Protein AF-0000000065914657 (afdb_homodimer)

Structure (mmCIF, N/CA/C/O backbone):
data_AF-0000000065914657-model_v1
#
loop_
_entity.id
_entity.type
_entity.pdbx_description
1 polymer 'Glucose 1-dehydrogenase 1'
#
loop_
_atom_site.group_PDB
_atom_site.id
_atom_site.type_symbol
_atom_site.label_atom_id
_atom_site.label_alt_id
_atom_site.label_comp_id
_atom_site.label_asym_id
_atom_site.label_entity_id
_atom_site.label_seq_id
_atom_site.pdbx_PDB_ins_code
_atom_site.Cartn_x
_atom_site.Cartn_y
_atom_site.Cartn_z
_atom_site.occupancy
_atom_site.B_iso_or_equiv
_atom_site.auth_seq_id
_atom_site.auth_comp_id
_atom_site.auth_asym_id
_atom_site.auth_atom_id
_atom_site.pdbx_PDB_model_num
ATOM 1 N N . MET A 1 1 ? 10.992 41.531 18.625 1 97.25 1 MET A N 1
ATOM 2 C CA . MET A 1 1 ? 9.625 41.031 18.453 1 97.25 1 MET A CA 1
ATOM 3 C C . MET A 1 1 ? 9.359 39.812 19.328 1 97.25 1 MET A C 1
ATOM 5 O O . MET A 1 1 ? 10.289 39.125 19.734 1 97.25 1 MET A O 1
ATOM 9 N N . LYS A 1 2 ? 8.141 39.625 19.625 1 98.19 2 LYS A N 1
ATOM 10 C CA . LYS A 1 2 ? 7.777 38.5 20.453 1 98.19 2 LYS A CA 1
ATOM 11 C C . LYS A 1 2 ? 7.668 37.219 19.625 1 98.19 2 LYS A C 1
ATOM 13 O O . LYS A 1 2 ? 7.168 37.25 18.5 1 98.19 2 LYS A O 1
ATOM 18 N N . ALA A 1 3 ? 8.164 36.125 20.188 1 98.69 3 ALA A N 1
ATOM 19 C CA . ALA A 1 3 ? 8.062 34.812 19.562 1 98.69 3 ALA A CA 1
ATOM 20 C C . ALA A 1 3 ? 7.973 33.719 20.594 1 98.69 3 ALA A C 1
ATOM 22 O O . ALA A 1 3 ? 8.578 33.812 21.672 1 98.69 3 ALA A O 1
ATOM 23 N N . VAL A 1 4 ? 7.211 32.719 20.344 1 98.81 4 VAL A N 1
ATOM 24 C CA . VAL A 1 4 ? 7.148 31.547 21.203 1 98.81 4 VAL A CA 1
ATOM 25 C C . VAL A 1 4 ? 8.258 30.562 20.828 1 98.81 4 VAL A C 1
ATOM 27 O O . VAL A 1 4 ? 8.297 30.078 19.688 1 98.81 4 VAL A O 1
ATOM 30 N N . THR A 1 5 ? 9.141 30.25 21.75 1 98.69 5 THR A N 1
ATOM 31 C CA . THR A 1 5 ? 10.336 29.484 21.406 1 98.69 5 THR A CA 1
ATOM 32 C C . THR A 1 5 ? 10.492 28.281 22.328 1 98.69 5 THR A C 1
ATOM 34 O O . THR A 1 5 ? 9.875 28.234 23.391 1 98.69 5 THR A O 1
ATOM 37 N N . VAL A 1 6 ? 11.242 27.344 21.859 1 98.5 6 VAL A N 1
ATOM 38 C CA . VAL A 1 6 ? 11.703 26.203 22.656 1 98.5 6 VAL A CA 1
ATOM 39 C C . VAL A 1 6 ? 13.18 25.938 22.359 1 98.5 6 VAL A C 1
ATOM 41 O O . VAL A 1 6 ? 13.688 26.344 21.312 1 98.5 6 VAL A O 1
ATOM 44 N N . ILE A 1 7 ? 13.836 25.359 23.344 1 98.25 7 ILE A N 1
ATOM 45 C CA . ILE A 1 7 ? 15.141 24.75 23.094 1 98.25 7 ILE A CA 1
ATOM 46 C C . ILE A 1 7 ? 14.969 23.266 22.781 1 98.25 7 ILE A C 1
ATOM 48 O O . ILE A 1 7 ? 14.664 22.469 23.672 1 98.25 7 ILE A O 1
ATOM 52 N N . PRO A 1 8 ? 15.195 22.891 21.5 1 97.31 8 PRO A N 1
ATOM 53 C CA . PRO A 1 8 ? 14.961 21.484 21.156 1 97.31 8 PRO A CA 1
ATOM 54 C C . PRO A 1 8 ? 15.711 20.531 22.062 1 97.31 8 PRO A C 1
ATOM 56 O O . PRO A 1 8 ? 16.844 20.812 22.484 1 97.31 8 PRO A O 1
ATOM 59 N N . SER A 1 9 ? 15.117 19.422 22.438 1 96.69 9 SER A N 1
ATOM 60 C CA . SER A 1 9 ? 15.633 18.328 23.266 1 96.69 9 SER A CA 1
ATOM 61 C C . SER A 1 9 ? 15.648 18.719 24.734 1 96.69 9 SER A C 1
ATOM 63 O O . SER A 1 9 ? 16.078 17.938 25.578 1 96.69 9 SER A O 1
ATOM 65 N N . VAL A 1 10 ? 15.203 19.969 25.109 1 97.69 10 VAL A N 1
ATOM 66 C CA . VAL A 1 10 ? 15.141 20.406 26.5 1 97.69 10 VAL A CA 1
ATOM 67 C C . VAL A 1 10 ? 13.68 20.562 26.922 1 97.69 10 VAL A C 1
ATOM 69 O O . VAL A 1 10 ? 13.016 21.531 26.547 1 97.69 10 VAL A O 1
ATOM 72 N N . PRO A 1 11 ? 13.195 19.625 27.734 1 96.56 11 PRO A N 1
ATOM 73 C CA . PRO A 1 11 ? 11.805 19.75 28.188 1 96.56 11 PRO A CA 1
ATOM 74 C C . PRO A 1 11 ? 11.547 21.016 28.984 1 96.56 11 PRO A C 1
ATOM 76 O O . PRO A 1 11 ? 12.461 21.547 29.625 1 96.56 11 PRO A O 1
ATOM 79 N N . GLU A 1 12 ? 10.414 21.547 28.953 1 92.38 12 GLU A N 1
ATOM 80 C CA . GLU A 1 12 ? 9.953 22.703 29.734 1 92.38 12 GLU A CA 1
ATOM 81 C C . GLU A 1 12 ? 10.711 23.969 29.344 1 92.38 12 GLU A C 1
ATOM 83 O O . GLU A 1 12 ? 10.992 24.812 30.188 1 92.38 12 GLU A O 1
ATOM 88 N N . SER A 1 13 ? 11.148 24.031 28.141 1 97.38 13 SER A N 1
ATOM 89 C CA . SER A 1 13 ? 11.906 25.188 27.688 1 97.38 13 SER A CA 1
ATOM 90 C C . SER A 1 13 ? 11.016 26.172 26.938 1 97.38 13 SER A C 1
ATOM 92 O O . SER A 1 13 ? 11.492 27.172 26.391 1 97.38 13 SER A O 1
ATOM 94 N N . LEU A 1 14 ? 9.719 25.922 26.891 1 98.19 14 LEU A N 1
ATOM 95 C CA . LEU A 1 14 ? 8.766 26.812 26.234 1 98.19 14 LEU A CA 1
ATOM 96 C C . LEU A 1 14 ? 8.805 28.203 26.844 1 98.19 14 LEU A C 1
ATOM 98 O O . LEU A 1 14 ? 8.703 28.359 28.062 1 98.19 14 LEU A O 1
ATOM 102 N N . ARG A 1 15 ? 9.016 29.234 25.953 1 97.62 15 ARG A N 1
ATOM 103 C CA . ARG A 1 15 ? 9.117 30.609 26.422 1 97.62 15 ARG A CA 1
ATOM 104 C C . ARG A 1 15 ? 8.625 31.594 25.359 1 97.62 15 ARG A C 1
ATOM 106 O O . ARG A 1 15 ? 8.703 31.312 24.172 1 97.62 15 ARG A O 1
ATOM 113 N N . LEU A 1 16 ? 8.039 32.656 25.859 1 98.38 16 LEU A N 1
ATOM 114 C CA . LEU A 1 16 ? 7.887 33.844 25.031 1 98.38 16 LEU A CA 1
ATOM 115 C C . LEU A 1 16 ? 9.141 34.688 25.078 1 98.38 16 LEU A C 1
ATOM 117 O O . LEU A 1 16 ? 9.523 35.188 26.156 1 98.38 16 LEU A O 1
ATOM 121 N N . ARG A 1 17 ? 9.781 34.906 23.969 1 97.12 17 ARG A N 1
ATOM 122 C CA . ARG A 1 17 ? 11.062 35.594 23.922 1 97.12 17 ARG A CA 1
ATOM 123 C C . ARG A 1 17 ? 10.984 36.812 23.016 1 97.12 17 ARG A C 1
ATOM 125 O O . ARG A 1 17 ? 10.211 36.844 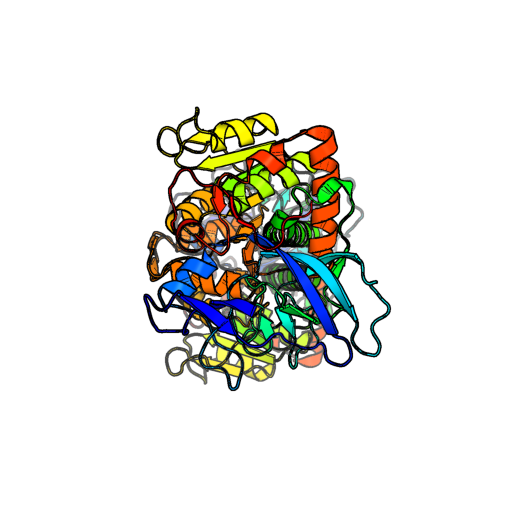22.062 1 97.12 17 ARG A O 1
ATOM 132 N N . ASP A 1 18 ? 11.727 37.812 23.453 1 97.94 18 ASP A N 1
ATOM 133 C CA . ASP A 1 18 ? 12.016 38.906 22.5 1 97.94 18 ASP A CA 1
ATOM 134 C C . ASP A 1 18 ? 13.172 38.5 21.578 1 97.94 18 ASP A C 1
ATOM 136 O O . ASP A 1 18 ? 14.273 38.188 22.047 1 97.94 18 ASP A O 1
ATOM 140 N N . VAL A 1 19 ? 12.883 38.438 20.344 1 97.56 19 VAL A N 1
ATOM 141 C CA . VAL A 1 19 ? 13.898 38.094 19.359 1 97.56 19 VAL A CA 1
ATOM 142 C C . VAL A 1 19 ? 13.984 39.156 18.266 1 97.56 19 VAL A C 1
ATOM 144 O O . VAL A 1 19 ? 13.133 40.031 18.203 1 97.56 19 VAL A O 1
ATOM 147 N N . ASP A 1 20 ? 15 39.094 17.453 1 96.88 20 ASP A N 1
ATOM 148 C CA . ASP A 1 20 ? 15.164 40.062 16.375 1 96.88 20 ASP A CA 1
ATOM 149 C C . ASP A 1 20 ? 14.109 39.844 15.289 1 96.88 20 ASP A C 1
ATOM 151 O O . ASP A 1 20 ? 13.773 38.719 14.961 1 96.88 20 ASP A O 1
ATOM 155 N N . LYS A 1 21 ? 13.594 40.938 14.812 1 98 21 LYS A N 1
ATOM 156 C CA . LYS A 1 21 ? 12.727 40.844 13.641 1 98 21 LYS A CA 1
ATOM 157 C C . LYS A 1 21 ? 13.5 40.375 12.406 1 98 21 LYS A C 1
ATOM 159 O O . LYS A 1 21 ? 14.508 41 12.047 1 98 21 LYS A O 1
ATOM 164 N N . PRO A 1 22 ? 13.062 39.375 11.742 1 97.75 22 PRO A N 1
ATOM 165 C CA . PRO A 1 22 ? 13.805 38.906 10.562 1 97.75 22 PRO A CA 1
ATOM 166 C C . PRO A 1 22 ? 13.578 39.781 9.336 1 97.75 22 PRO A C 1
ATOM 168 O O . PRO A 1 22 ? 12.609 40.562 9.281 1 97.75 22 PRO A O 1
ATOM 171 N N . LYS A 1 23 ? 14.508 39.719 8.438 1 97.62 23 LYS A N 1
ATOM 172 C CA . LYS A 1 23 ? 14.422 40.375 7.137 1 97.62 23 LYS A CA 1
ATOM 173 C C . LYS A 1 23 ? 14.391 39.344 6.008 1 97.62 23 LYS A C 1
ATOM 175 O O . LYS A 1 23 ? 15.109 38.344 6.051 1 97.62 23 LYS A O 1
ATOM 180 N N . PRO A 1 24 ? 13.516 39.594 5.027 1 98.31 24 PRO A N 1
ATOM 181 C CA . PRO A 1 24 ? 13.453 38.625 3.938 1 98.31 24 PRO A CA 1
ATOM 182 C C . PRO A 1 24 ? 14.648 38.719 2.988 1 98.31 24 PRO A C 1
ATOM 184 O O . PRO A 1 24 ? 15.039 39.812 2.592 1 98.31 24 PRO A O 1
ATOM 187 N N . ASN A 1 25 ? 15.25 37.625 2.652 1 97.94 25 ASN A N 1
ATOM 188 C CA . ASN A 1 25 ? 16.266 37.531 1.613 1 97.94 25 ASN A CA 1
ATOM 189 C C . ASN A 1 25 ? 15.648 37.406 0.226 1 97.94 25 ASN A C 1
ATOM 191 O O . ASN A 1 25 ? 14.43 37.5 0.074 1 97.94 25 ASN A O 1
ATOM 195 N N . HIS A 1 26 ? 16.547 37.25 -0.821 1 98.25 26 HIS A N 1
ATOM 196 C CA . HIS A 1 26 ? 16.078 37 -2.18 1 98.25 26 HIS A CA 1
ATOM 197 C C . HIS A 1 26 ? 15.133 35.812 -2.229 1 98.25 26 HIS A C 1
ATOM 199 O O . HIS A 1 26 ? 15.43 34.75 -1.668 1 98.25 26 HIS A O 1
ATOM 205 N N . GLY A 1 27 ? 13.945 35.969 -2.822 1 98.56 27 GLY A N 1
ATOM 206 C CA . GLY A 1 27 ? 12.969 34.906 -2.998 1 98.56 27 GLY A CA 1
ATOM 207 C C . GLY A 1 27 ? 12.094 34.688 -1.777 1 98.56 27 GLY A C 1
ATOM 208 O O . GLY A 1 27 ? 11.188 33.875 -1.799 1 98.56 27 GLY A O 1
ATOM 209 N N . GLN A 1 28 ? 12.336 35.5 -0.736 1 98.81 28 GLN A N 1
ATOM 210 C CA . GLN A 1 28 ? 11.609 35.312 0.516 1 98.81 28 GLN A CA 1
ATOM 211 C C . GLN A 1 28 ? 10.648 36.469 0.773 1 98.81 28 GLN A C 1
ATOM 213 O O . GLN A 1 28 ? 10.695 37.469 0.085 1 98.81 28 GLN A O 1
ATOM 218 N N . VAL A 1 29 ? 9.758 36.281 1.718 1 98.88 29 VAL A N 1
ATOM 219 C CA . VAL A 1 29 ? 8.844 37.344 2.158 1 98.88 29 VAL A CA 1
ATOM 220 C C . VAL A 1 29 ? 8.836 37.406 3.682 1 98.88 29 VAL A C 1
ATOM 222 O O . VAL A 1 29 ? 9.086 36.406 4.359 1 98.88 29 VAL A O 1
ATOM 225 N N . LEU A 1 30 ? 8.641 38.594 4.141 1 98.88 30 LEU A N 1
ATOM 226 C CA . LEU A 1 30 ? 8.289 38.781 5.543 1 98.88 30 LEU A CA 1
ATOM 227 C C . LEU A 1 30 ? 6.781 38.625 5.75 1 98.88 30 LEU A C 1
ATOM 229 O O . LEU A 1 30 ? 5.992 39.25 5.047 1 98.88 30 LEU A O 1
ATOM 233 N N . LEU A 1 31 ? 6.457 37.781 6.637 1 98.88 31 LEU A N 1
ATOM 234 C CA . LEU A 1 31 ? 5.051 37.562 6.957 1 98.88 31 LEU A CA 1
ATOM 235 C C . LEU A 1 31 ? 4.691 38.156 8.305 1 98.88 31 LEU A C 1
ATOM 237 O O . LEU A 1 31 ? 5.547 38.281 9.188 1 98.88 31 LEU A O 1
ATOM 241 N N . LYS A 1 32 ? 3.52 38.625 8.367 1 98.81 32 LYS A N 1
ATOM 242 C CA . LYS A 1 32 ? 2.871 38.969 9.633 1 98.81 32 LYS A CA 1
ATOM 243 C C . LYS A 1 32 ? 1.781 37.969 9.984 1 98.81 32 LYS A C 1
ATOM 245 O O . LYS A 1 32 ? 0.635 38.094 9.555 1 98.81 32 LYS A O 1
ATOM 250 N N . PRO A 1 33 ? 2.127 36.938 10.828 1 98.81 33 PRO A N 1
ATOM 251 C CA . PRO A 1 33 ? 1.159 35.875 11.141 1 98.81 33 PRO A CA 1
ATOM 252 C C . PRO A 1 33 ? -0.094 36.438 11.828 1 98.81 33 PRO A C 1
ATOM 254 O O . PRO A 1 33 ? 0.004 37.25 12.75 1 98.81 33 PRO A O 1
ATOM 257 N N . ILE A 1 34 ? -1.256 36.031 11.297 1 98.62 34 ILE A N 1
ATOM 258 C CA . ILE A 1 34 ? -2.539 36.375 11.914 1 98.62 34 ILE A CA 1
ATOM 259 C C . ILE A 1 34 ? -2.842 35.375 13.031 1 98.62 34 ILE A C 1
ATOM 261 O O . ILE A 1 34 ? -3.104 35.75 14.164 1 98.62 34 ILE A O 1
ATOM 265 N N . ARG A 1 35 ? -2.77 34.094 12.68 1 98.12 35 ARG A N 1
ATOM 266 C CA . ARG A 1 35 ? -3.051 32.938 13.555 1 98.12 35 ARG A CA 1
ATOM 267 C C . ARG A 1 35 ? -2.102 31.797 13.266 1 98.12 35 ARG A C 1
ATOM 269 O O . ARG A 1 35 ? -1.67 31.594 12.125 1 98.12 35 ARG A O 1
ATOM 276 N N . VAL A 1 36 ? -1.81 31.078 14.312 1 98.75 36 VAL A N 1
ATOM 277 C CA . VAL A 1 36 ? -1.043 29.844 14.203 1 98.75 36 VAL A CA 1
ATOM 278 C C . VAL A 1 36 ? -1.789 28.703 14.898 1 98.75 36 VAL A C 1
ATOM 280 O O . VAL A 1 36 ? -2.189 28.828 16.062 1 98.75 36 VAL A O 1
ATOM 283 N N . GLY A 1 37 ? -2.033 27.625 14.102 1 98.56 37 GLY A N 1
ATOM 284 C CA . GLY A 1 37 ? -2.631 26.453 14.719 1 98.56 37 GLY A CA 1
ATOM 285 C C . GLY A 1 37 ? -1.645 25.641 15.531 1 98.56 37 GLY A C 1
ATOM 286 O O . GLY A 1 37 ? -0.467 25.547 15.172 1 98.56 37 GLY A O 1
ATOM 287 N N . ILE A 1 38 ? -2.182 25.047 16.625 1 98.19 38 ILE A N 1
ATOM 288 C CA . ILE A 1 38 ? -1.354 24.203 17.484 1 98.19 38 ILE A CA 1
ATOM 289 C C . ILE A 1 38 ? -1.552 22.734 17.094 1 98.19 38 ILE A C 1
ATOM 291 O O . ILE A 1 38 ? -2.684 22.281 16.891 1 98.19 38 ILE A O 1
ATOM 295 N N . CYS A 1 39 ? -0.484 22.031 16.922 1 95.88 39 CYS A N 1
ATOM 296 C CA . CYS A 1 39 ? -0.496 20.641 16.484 1 95.88 39 CYS A CA 1
ATOM 297 C C . CYS A 1 39 ? 0.119 19.734 17.547 1 95.88 39 CYS A C 1
ATOM 299 O O . CYS A 1 39 ? 0.875 20.188 18.406 1 95.88 39 CYS A O 1
ATOM 301 N N . GLY A 1 40 ? -0.251 18.453 17.516 1 92.88 40 GLY A N 1
ATOM 302 C CA . GLY A 1 40 ? 0.376 17.469 18.391 1 92.88 40 GLY A CA 1
ATOM 303 C C . GLY A 1 40 ? 1.89 17.469 18.297 1 92.88 40 GLY A C 1
ATOM 304 O O . GLY A 1 40 ? 2.584 17.203 19.281 1 92.88 40 GLY A O 1
ATOM 305 N N . THR A 1 41 ? 2.441 17.734 17.156 1 94.38 41 THR A N 1
ATOM 306 C CA . THR A 1 41 ? 3.883 17.812 16.938 1 94.38 41 THR A CA 1
ATOM 307 C C . THR A 1 41 ? 4.516 18.875 17.828 1 94.38 41 THR A C 1
ATOM 309 O O . THR A 1 41 ? 5.645 18.703 18.297 1 94.38 41 THR A O 1
ATOM 312 N N . ASP A 1 42 ? 3.801 19.938 18.094 1 96.69 42 ASP A N 1
ATOM 313 C CA . ASP A 1 42 ? 4.301 20.969 19 1 96.69 42 ASP A CA 1
ATOM 314 C C . ASP A 1 42 ? 4.516 20.406 20.406 1 96.69 42 ASP A C 1
ATOM 316 O O . ASP A 1 42 ? 5.496 20.75 21.062 1 96.69 42 ASP A O 1
ATOM 320 N N . LYS A 1 43 ? 3.602 19.594 20.812 1 93.81 43 LYS A N 1
ATOM 321 C CA . LYS A 1 43 ? 3.723 18.969 22.125 1 93.81 43 LYS A CA 1
ATOM 322 C C . LYS A 1 43 ? 4.992 18.125 22.219 1 93.81 43 LYS A C 1
ATOM 324 O O . LYS A 1 43 ? 5.715 18.188 23.203 1 93.81 43 LYS A O 1
ATOM 329 N N . GLU A 1 44 ? 5.234 17.344 21.172 1 93.69 44 GLU A N 1
ATOM 330 C CA . GLU A 1 44 ? 6.418 16.484 21.156 1 93.69 44 GLU A CA 1
ATOM 331 C C . GLU A 1 44 ? 7.699 17.312 21.219 1 93.69 44 GLU A C 1
ATOM 333 O O . GLU A 1 44 ? 8.664 16.922 21.859 1 93.69 44 GLU A O 1
ATOM 338 N N . ILE A 1 45 ? 7.68 18.406 20.531 1 96.81 45 ILE A N 1
ATOM 339 C CA . ILE A 1 45 ? 8.836 19.297 20.5 1 96.81 45 ILE A CA 1
ATOM 340 C C . ILE A 1 45 ? 9.039 19.922 21.875 1 96.81 45 ILE A C 1
ATOM 342 O O . ILE A 1 45 ? 10.156 19.969 22.391 1 96.81 45 ILE A O 1
ATOM 346 N N . ILE A 1 46 ? 7.957 20.344 22.5 1 97.69 46 ILE A N 1
ATOM 347 C CA . ILE A 1 46 ? 8 21 23.797 1 97.69 46 ILE A CA 1
ATOM 348 C C . ILE A 1 46 ? 8.484 20 24.859 1 97.69 46 ILE A C 1
ATOM 350 O O . ILE A 1 46 ? 9.211 20.375 25.781 1 97.69 46 ILE A O 1
ATOM 354 N N . GLU A 1 47 ? 8.172 18.734 24.656 1 96.25 47 GLU A N 1
ATOM 355 C CA . GLU A 1 47 ? 8.562 17.688 25.578 1 96.25 47 GLU A CA 1
ATOM 356 C C . GLU A 1 47 ? 10.008 17.25 25.359 1 96.25 47 GLU A C 1
ATOM 358 O O . GLU A 1 47 ? 10.539 16.422 26.094 1 96.25 47 GLU A O 1
ATOM 363 N N . GLY A 1 48 ? 10.656 17.766 24.359 1 96.19 48 GLY A N 1
ATOM 364 C CA . GLY A 1 48 ? 12.062 17.484 24.094 1 96.19 48 GLY A CA 1
ATOM 365 C C . GLY A 1 48 ? 12.281 16.203 23.312 1 96.19 48 GLY A C 1
ATOM 366 O O . GLY A 1 48 ? 13.398 15.695 23.25 1 96.19 48 GLY A O 1
ATOM 367 N N . LYS A 1 49 ? 11.227 15.664 22.672 1 91.56 49 LYS A N 1
ATOM 368 C CA . LYS A 1 49 ? 11.297 14.359 22.016 1 91.56 49 LYS A CA 1
ATOM 369 C C . LYS A 1 49 ? 11.672 14.516 20.547 1 91.56 49 LYS A C 1
ATOM 371 O O . LYS A 1 49 ? 12.094 13.547 19.906 1 91.56 49 LYS A O 1
ATOM 376 N N . TYR A 1 50 ? 11.477 15.727 20.094 1 92.38 50 TYR A N 1
ATOM 377 C CA . TYR A 1 50 ? 11.703 15.984 18.672 1 92.38 50 TYR A CA 1
ATOM 378 C C . TYR A 1 50 ? 12.07 17.453 18.438 1 92.38 50 TYR A C 1
ATOM 380 O O . TYR A 1 50 ? 12.195 18.219 19.391 1 92.38 50 TYR A O 1
ATOM 388 N N . GLY A 1 51 ? 12.445 17.734 17.172 1 96.5 51 GLY A N 1
ATOM 389 C CA . GLY A 1 51 ? 12.68 19.125 16.812 1 96.5 51 GLY A CA 1
ATOM 390 C C . GLY A 1 51 ? 14.148 19.453 16.656 1 96.5 51 GLY A C 1
ATOM 391 O O . GLY A 1 51 ? 15.008 18.828 17.266 1 96.5 51 GLY A O 1
ATOM 392 N N . LYS A 1 52 ? 14.406 20.469 15.898 1 98.12 52 LYS A N 1
ATOM 393 C CA . LYS A 1 52 ? 15.75 20.969 15.641 1 98.12 52 LYS A CA 1
ATOM 394 C C . LYS A 1 52 ? 15.742 22.469 15.344 1 98.12 52 LYS A C 1
ATOM 396 O O . LYS A 1 52 ? 14.969 22.922 14.5 1 98.12 52 LYS A O 1
ATOM 401 N N . ALA A 1 53 ? 16.547 23.203 16.047 1 98.44 53 ALA A N 1
ATOM 402 C CA . ALA A 1 53 ? 16.688 24.625 15.75 1 98.44 53 ALA A CA 1
ATOM 403 C C . ALA A 1 53 ? 17.453 24.844 14.453 1 98.44 53 ALA A C 1
ATOM 405 O O . ALA A 1 53 ? 18.219 23.984 14.023 1 98.44 53 ALA A O 1
ATOM 406 N N . PRO A 1 54 ? 17.188 26 13.812 1 98.06 54 PRO A N 1
ATOM 407 C CA . PRO A 1 54 ? 18.031 26.328 12.656 1 98.06 54 PRO A CA 1
ATOM 408 C C . PRO A 1 54 ? 19.516 26.422 13.016 1 98.06 54 PRO A C 1
ATOM 410 O O . PRO A 1 54 ? 19.859 26.672 14.172 1 98.06 54 PRO A O 1
ATOM 413 N N . PRO A 1 55 ? 20.391 26.203 11.984 1 96.12 55 PRO A N 1
ATOM 414 C CA . PRO A 1 55 ? 21.812 26.344 12.258 1 96.12 55 PRO A CA 1
ATOM 415 C C . PRO A 1 55 ? 22.172 27.688 12.867 1 96.12 55 PRO A C 1
ATOM 417 O O . PRO A 1 55 ? 21.703 28.734 12.398 1 96.12 55 PRO A O 1
ATOM 420 N N . GLY A 1 56 ? 22.938 27.688 13.938 1 96 56 GLY A N 1
ATOM 421 C CA . GLY A 1 56 ? 23.406 28.906 14.57 1 96 56 GLY A CA 1
ATOM 422 C C . GLY A 1 56 ? 22.453 29.422 15.633 1 96 56 GLY A C 1
ATOM 423 O O . GLY A 1 56 ? 22.781 30.375 16.359 1 96 56 GLY A O 1
ATOM 424 N N . SER A 1 57 ? 21.266 28.859 15.719 1 97.12 57 SER A N 1
ATOM 425 C CA . SER A 1 57 ? 20.297 29.281 16.719 1 97.12 57 SER A CA 1
ATOM 426 C C . SER A 1 57 ? 20.234 28.297 17.875 1 97.12 57 SER A C 1
ATOM 428 O O . SER A 1 57 ? 20.344 27.078 17.672 1 97.12 57 SER A O 1
ATOM 430 N N . GLN A 1 58 ? 20 28.781 19.078 1 96.62 58 GLN A N 1
ATOM 431 C CA . GLN A 1 58 ? 19.859 27.938 20.266 1 96.62 58 GLN A CA 1
ATOM 432 C C . GLN A 1 58 ? 18.406 27.562 20.5 1 96.62 58 GLN A C 1
ATOM 434 O O . GLN A 1 58 ? 18.125 26.672 21.297 1 96.62 58 GLN A O 1
ATOM 439 N N . TYR A 1 59 ? 17.547 28.25 19.828 1 98.38 59 TYR A N 1
ATOM 440 C CA . TYR A 1 59 ? 16.125 28 20.031 1 98.38 59 TYR A CA 1
ATOM 441 C C . TYR A 1 59 ? 15.406 27.812 18.703 1 98.38 59 TYR A C 1
ATOM 443 O O . TYR A 1 59 ? 15.961 28.125 17.641 1 98.38 59 TYR A O 1
ATOM 451 N N . LEU A 1 60 ? 14.266 27.188 18.766 1 98.75 60 LEU A N 1
ATOM 452 C CA . LEU A 1 60 ? 13.32 27.031 17.656 1 98.75 60 LEU A CA 1
ATOM 453 C C . LEU A 1 60 ? 12.062 27.844 17.906 1 98.75 60 LEU A C 1
ATOM 455 O O . LEU A 1 60 ? 11.461 27.75 18.984 1 98.75 60 LEU A O 1
ATOM 459 N N . ILE A 1 61 ? 11.75 28.766 16.984 1 98.88 61 ILE A N 1
ATOM 460 C CA . ILE A 1 61 ? 10.414 29.359 17.031 1 98.88 61 ILE A CA 1
ATOM 461 C C . ILE A 1 61 ? 9.383 28.344 16.547 1 98.88 61 ILE A C 1
ATOM 463 O O . ILE A 1 61 ? 9.531 27.766 15.477 1 98.88 61 ILE A O 1
ATOM 467 N N . LEU A 1 62 ? 8.297 28.094 17.312 1 98.62 62 LEU A N 1
ATOM 468 C CA . LEU A 1 62 ? 7.281 27.094 17.016 1 98.62 62 LEU A CA 1
ATOM 469 C C . LEU A 1 62 ? 6.297 27.609 15.969 1 98.62 62 LEU A C 1
ATOM 471 O O . LEU A 1 62 ? 6.336 28.797 15.609 1 98.62 62 LEU A O 1
ATOM 475 N N . GLY A 1 63 ? 5.445 26.719 15.492 1 98.62 63 GLY A N 1
ATOM 476 C CA . GLY A 1 63 ? 4.324 27.094 14.648 1 98.62 63 GLY A CA 1
ATOM 477 C C . GLY A 1 63 ? 4.523 26.719 13.188 1 98.62 63 GLY A C 1
ATOM 478 O O . GLY A 1 63 ? 5.254 27.391 12.469 1 98.62 63 GLY A O 1
ATOM 479 N N . HIS A 1 64 ? 3.824 25.641 12.742 1 98.69 64 HIS A N 1
ATOM 480 C CA . HIS A 1 64 ? 3.912 25.266 11.336 1 98.69 64 HIS A CA 1
ATOM 481 C C . HIS A 1 64 ? 2.547 25.344 10.664 1 98.69 64 HIS A C 1
ATOM 483 O O . HIS A 1 64 ? 2.445 25.203 9.438 1 98.69 64 HIS A O 1
ATOM 489 N N . GLU A 1 65 ? 1.486 25.547 11.398 1 98.81 65 GLU A N 1
ATOM 490 C CA . GLU A 1 65 ? 0.147 25.812 10.883 1 98.81 65 GLU A CA 1
ATOM 491 C C . GLU A 1 65 ? -0.18 27.297 10.945 1 98.81 65 GLU A C 1
ATOM 493 O O . GLU A 1 65 ? -0.655 27.797 11.969 1 98.81 65 GLU A O 1
ATOM 498 N N . ALA A 1 66 ? 0.008 28.016 9.781 1 98.75 66 ALA A N 1
ATOM 499 C CA . ALA A 1 66 ? -0.055 29.453 9.938 1 98.75 66 ALA A CA 1
ATOM 500 C C . ALA A 1 66 ? -0.944 30.094 8.867 1 98.75 66 ALA A C 1
ATOM 502 O O . ALA A 1 66 ? -1.051 29.562 7.754 1 98.75 66 ALA A O 1
ATOM 503 N N . LEU A 1 67 ? -1.624 31.094 9.188 1 98.88 67 LEU A N 1
ATOM 504 C CA . LEU A 1 67 ? -2.266 32.094 8.352 1 98.88 67 LEU A CA 1
ATOM 505 C C . LEU A 1 67 ? -1.604 33.469 8.547 1 98.88 67 LEU A C 1
ATOM 507 O O . LEU A 1 67 ? -1.442 33.938 9.672 1 98.88 67 LEU A O 1
ATOM 511 N N . ALA A 1 68 ? -1.233 34.125 7.457 1 98.88 68 ALA A N 1
ATOM 512 C CA . ALA A 1 68 ? -0.454 35.344 7.629 1 98.88 68 ALA A CA 1
ATOM 513 C C . ALA A 1 68 ? -0.743 36.344 6.512 1 98.88 68 ALA A C 1
ATOM 515 O O . ALA A 1 68 ? -1.333 36 5.488 1 98.88 68 ALA A O 1
ATOM 516 N N . VAL A 1 69 ? -0.318 37.531 6.777 1 98.75 69 VAL A N 1
ATOM 517 C CA . VAL A 1 69 ? -0.32 38.594 5.762 1 98.75 69 VAL A CA 1
ATOM 518 C C . VAL A 1 69 ? 1.104 38.844 5.27 1 98.75 69 VAL A C 1
ATOM 520 O O . VAL A 1 69 ? 2.049 38.875 6.062 1 98.75 69 VAL A O 1
ATOM 523 N N . VAL A 1 70 ? 1.216 39 3.961 1 98.81 70 VAL A N 1
ATOM 524 C CA . VAL A 1 70 ? 2.512 39.375 3.41 1 98.81 70 VAL A CA 1
ATOM 525 C C . VAL A 1 70 ? 2.836 40.812 3.803 1 98.81 70 VAL A C 1
ATOM 527 O O . VAL A 1 70 ? 2.098 41.75 3.457 1 98.81 70 VAL A O 1
ATOM 530 N N . GLU A 1 71 ? 3.9 40.969 4.473 1 98.62 71 GLU A N 1
ATOM 531 C CA . GLU A 1 71 ? 4.27 42.281 5.008 1 98.62 71 GLU A CA 1
ATOM 532 C C . GLU A 1 71 ? 5.324 42.969 4.141 1 98.62 71 GLU A C 1
ATOM 534 O O . GLU A 1 71 ? 5.297 44.188 3.955 1 98.62 71 GLU A O 1
ATOM 539 N N . GLU A 1 72 ? 6.324 42.25 3.727 1 98.75 72 GLU A N 1
ATOM 540 C CA . GLU A 1 72 ? 7.43 42.75 2.906 1 98.75 72 GLU A CA 1
ATOM 541 C C . GLU A 1 72 ? 7.891 41.688 1.917 1 98.75 72 GLU A C 1
ATOM 543 O O . GLU A 1 72 ? 7.863 40.469 2.225 1 98.75 72 GLU A O 1
ATOM 548 N N . LEU A 1 73 ? 8.289 42.156 0.708 1 98.69 73 LEU A N 1
ATOM 549 C CA . LEU A 1 73 ? 8.812 41.25 -0.314 1 98.69 73 LEU A CA 1
ATOM 550 C C . LEU A 1 73 ? 10.328 41.344 -0.395 1 98.69 73 LEU A C 1
ATOM 552 O O . LEU A 1 73 ? 10.891 42.438 -0.368 1 98.69 73 LEU A O 1
ATOM 556 N N . GLY A 1 74 ? 10.977 40.219 -0.381 1 98.44 74 GLY A N 1
ATOM 557 C CA . GLY A 1 74 ? 12.367 40.188 -0.795 1 98.44 74 GLY A CA 1
ATOM 558 C C . GLY A 1 74 ? 12.547 40.344 -2.293 1 98.44 74 GLY A C 1
ATOM 559 O O . GLY A 1 74 ? 11.57 40.312 -3.047 1 98.44 74 GLY A O 1
ATOM 560 N N . ASP A 1 75 ? 13.82 40.406 -2.691 1 97.94 75 ASP A N 1
ATOM 561 C CA . ASP A 1 75 ? 14.125 40.594 -4.109 1 97.94 75 ASP A CA 1
ATOM 562 C C . ASP A 1 75 ? 13.664 39.375 -4.922 1 97.94 75 ASP A C 1
ATOM 564 O O . ASP A 1 75 ? 13.805 38.219 -4.48 1 97.94 75 ASP A O 1
ATOM 568 N N . GLY A 1 76 ? 13.016 39.656 -6.07 1 98 76 GLY A N 1
ATOM 569 C CA . GLY A 1 76 ? 12.703 38.625 -7.039 1 98 76 GLY A CA 1
ATOM 570 C C . GLY A 1 76 ? 11.359 37.969 -6.793 1 98 76 GLY A C 1
ATOM 571 O O . GLY A 1 76 ? 10.969 37.031 -7.527 1 98 76 GLY A O 1
ATOM 572 N N . VAL A 1 77 ? 10.656 38.406 -5.781 1 98.5 77 VAL A N 1
ATOM 573 C CA . VAL A 1 77 ? 9.359 37.812 -5.473 1 98.5 77 VAL A CA 1
ATOM 574 C C . VAL A 1 77 ? 8.273 38.438 -6.34 1 98.5 77 VAL A C 1
ATOM 576 O O . VAL A 1 77 ? 8.125 39.656 -6.359 1 98.5 77 VAL A O 1
ATOM 579 N N . ASP A 1 78 ? 7.516 37.562 -7.133 1 97.81 78 ASP A N 1
ATOM 580 C CA . ASP A 1 78 ? 6.504 38.125 -8.023 1 97.81 78 ASP A CA 1
ATOM 581 C C . ASP A 1 78 ? 5.207 37.344 -7.953 1 97.81 78 ASP A C 1
ATOM 583 O O . ASP A 1 78 ? 4.238 37.656 -8.648 1 97.81 78 ASP A O 1
ATOM 587 N N . ASN A 1 79 ? 5.172 36.312 -7.125 1 97.88 79 ASN A N 1
ATOM 588 C CA . ASN A 1 79 ? 3.992 35.438 -7.094 1 97.88 79 ASN A CA 1
ATOM 589 C C . ASN A 1 79 ? 2.99 35.906 -6.043 1 97.88 79 ASN A C 1
ATOM 591 O O . ASN A 1 79 ? 1.853 35.438 -6.012 1 97.88 79 ASN A O 1
ATOM 595 N N . VAL A 1 80 ? 3.375 36.875 -5.121 1 98.56 80 VAL A N 1
ATOM 596 C CA . VAL A 1 80 ? 2.492 37.469 -4.117 1 98.56 80 VAL A CA 1
ATOM 597 C C . VAL A 1 80 ? 2.742 38.969 -4.027 1 98.56 80 VAL A C 1
ATOM 599 O O . VAL A 1 80 ? 3.703 39.469 -4.602 1 98.56 80 VAL A O 1
ATOM 602 N N . ALA A 1 81 ? 1.838 39.656 -3.285 1 98.62 81 ALA A N 1
ATOM 603 C CA . ALA A 1 81 ? 1.958 41.094 -3.047 1 98.62 81 ALA A CA 1
ATOM 604 C C . ALA A 1 81 ? 1.778 41.406 -1.567 1 98.62 81 ALA A C 1
ATOM 606 O O . ALA A 1 81 ? 1.178 40.625 -0.821 1 98.62 81 ALA A O 1
ATOM 607 N N . VAL A 1 82 ? 2.35 42.531 -1.191 1 98.62 82 VAL A N 1
ATOM 608 C CA . VAL A 1 82 ? 2.119 43.031 0.161 1 98.62 82 VAL A CA 1
ATOM 609 C C . VAL A 1 82 ? 0.618 43.156 0.414 1 98.62 82 VAL A C 1
ATOM 611 O O . VAL A 1 82 ? -0.114 43.688 -0.426 1 98.62 82 VAL A O 1
ATOM 614 N N . GLY A 1 83 ? 0.16 42.594 1.513 1 98.19 83 GLY A N 1
ATOM 615 C CA . GLY A 1 83 ? -1.256 42.656 1.84 1 98.19 83 GLY A CA 1
ATOM 616 C C . GLY A 1 83 ? -1.994 41.344 1.544 1 98.19 83 GLY A C 1
ATOM 617 O O . GLY A 1 83 ? -3.088 41.125 2.062 1 98.19 83 GLY A O 1
ATOM 618 N N . ASP A 1 84 ? -1.42 40.5 0.662 1 98.56 84 ASP A N 1
ATOM 619 C CA . ASP A 1 84 ? -2.031 39.219 0.412 1 98.56 84 ASP A CA 1
ATOM 620 C C . ASP A 1 84 ? -2.115 38.375 1.696 1 98.56 84 ASP A C 1
ATOM 622 O O . ASP A 1 84 ? -1.182 38.375 2.5 1 98.56 84 ASP A O 1
ATOM 626 N N . VAL A 1 85 ? -3.273 37.719 1.978 1 98.81 85 VAL A N 1
ATOM 627 C CA . VAL A 1 85 ? -3.385 36.719 3.035 1 98.81 85 VAL A CA 1
ATOM 628 C C . VAL A 1 85 ? -2.984 35.344 2.496 1 98.81 85 VAL A C 1
ATOM 630 O O . VAL A 1 85 ? -3.471 34.906 1.446 1 98.81 85 VAL A O 1
ATOM 633 N N . VAL A 1 86 ? -2.047 34.688 3.178 1 98.94 86 VAL A N 1
ATOM 634 C CA . VAL A 1 86 ? -1.445 33.469 2.627 1 98.94 86 VAL A CA 1
ATOM 635 C C . VAL A 1 86 ? -1.322 32.406 3.721 1 98.94 86 VAL A C 1
ATOM 637 O O . VAL A 1 86 ? -1.366 32.75 4.91 1 98.94 86 VAL A O 1
ATOM 640 N N . VAL A 1 87 ? -1.272 31.219 3.328 1 98.94 87 VAL A N 1
ATOM 641 C CA . VAL A 1 87 ? -0.84 30.094 4.164 1 98.94 87 VAL A CA 1
ATOM 642 C C . VAL A 1 87 ? 0.479 29.531 3.637 1 98.94 87 VAL A C 1
ATOM 644 O O . VAL A 1 87 ? 0.62 29.281 2.436 1 98.94 87 VAL A O 1
ATOM 647 N N . PRO A 1 88 ? 1.516 29.469 4.469 1 98.81 88 PRO A N 1
ATOM 648 C CA . PRO A 1 88 ? 2.787 28.859 4.066 1 98.81 88 PRO A CA 1
ATOM 649 C C . PRO A 1 88 ? 2.789 27.344 4.223 1 98.81 88 PRO A C 1
ATOM 651 O O . PRO A 1 88 ? 2.297 26.812 5.227 1 98.81 88 PRO A O 1
ATOM 654 N N . THR A 1 89 ? 3.336 26.609 3.225 1 98.69 89 THR A N 1
ATOM 655 C CA . THR A 1 89 ? 3.561 25.188 3.41 1 98.69 89 THR A CA 1
ATOM 656 C C . THR A 1 89 ? 4.66 24.938 4.438 1 98.69 89 THR A C 1
ATOM 658 O O . THR A 1 89 ? 5.328 25.875 4.879 1 98.69 89 THR A O 1
ATOM 661 N N . VAL A 1 90 ? 4.891 23.781 4.836 1 98.62 90 VAL A N 1
ATOM 662 C CA . VAL A 1 90 ? 5.676 23.5 6.031 1 98.62 90 VAL A CA 1
ATOM 663 C C . VAL A 1 90 ? 7.113 23.172 5.645 1 98.62 90 VAL A C 1
ATOM 665 O O . VAL A 1 90 ? 8.062 23.734 6.199 1 98.62 90 VAL A O 1
ATOM 668 N N . ARG A 1 91 ? 7.328 22.266 4.617 1 98.06 91 ARG A N 1
ATOM 669 C CA . ARG A 1 91 ? 8.625 21.688 4.289 1 98.06 91 ARG A CA 1
ATOM 670 C C . ARG A 1 91 ? 9.344 22.516 3.225 1 98.06 91 ARG A C 1
ATOM 672 O O . ARG A 1 91 ? 8.703 23.062 2.32 1 98.06 91 ARG A O 1
ATOM 679 N N . ARG A 1 92 ? 10.625 22.672 3.357 1 97.88 92 ARG A N 1
ATOM 680 C CA . ARG A 1 92 ? 11.531 23.203 2.342 1 97.88 92 ARG A CA 1
ATOM 681 C C . ARG A 1 92 ? 12.578 22.156 1.955 1 97.88 92 ARG A C 1
ATOM 683 O O . ARG A 1 92 ? 13.297 21.641 2.816 1 97.88 92 ARG A O 1
ATOM 690 N N . PRO A 1 93 ? 12.625 21.875 0.671 1 97.19 93 PRO A N 1
ATOM 691 C CA . PRO A 1 93 ? 13.648 20.906 0.257 1 97.19 93 PRO A CA 1
ATOM 692 C C . PRO A 1 93 ? 15.062 21.484 0.336 1 97.19 93 PRO A C 1
ATOM 694 O O . PRO A 1 93 ? 15.258 22.672 0.113 1 97.19 93 PRO A O 1
ATOM 697 N N . LEU A 1 94 ? 16.031 20.734 0.691 1 95.75 94 LEU A N 1
ATOM 698 C CA . LEU A 1 94 ? 17.438 21.109 0.672 1 95.75 94 LEU A CA 1
ATOM 699 C C . LEU A 1 94 ? 18.125 20.578 -0.584 1 95.75 94 LEU A C 1
ATOM 701 O O . LEU A 1 94 ? 18.453 21.344 -1.492 1 95.75 94 LEU A O 1
ATOM 705 N N . ASP A 1 95 ? 18.453 19.297 -0.744 1 95.12 95 ASP A N 1
ATOM 706 C CA . ASP A 1 95 ? 19.109 18.641 -1.873 1 95.12 95 ASP A CA 1
ATOM 707 C C . ASP A 1 95 ? 18.25 17.5 -2.42 1 95.12 95 ASP A C 1
ATOM 709 O O . ASP A 1 95 ? 18.734 16.391 -2.602 1 95.12 95 ASP A O 1
ATOM 713 N N . CYS A 1 96 ? 17.047 17.891 -2.639 1 95.19 96 CYS A N 1
ATOM 714 C CA . CYS A 1 96 ? 16.078 16.906 -3.109 1 95.19 96 CYS A CA 1
ATOM 715 C C . CYS A 1 96 ? 15.344 17.422 -4.348 1 95.19 96 CYS A C 1
ATOM 717 O O . CYS A 1 96 ? 14.875 18.547 -4.375 1 95.19 96 CYS A O 1
ATOM 719 N N . ASN A 1 97 ? 15.219 16.547 -5.406 1 93.62 97 ASN A N 1
ATOM 720 C CA . ASN A 1 97 ? 14.57 16.922 -6.656 1 93.62 97 ASN A CA 1
ATOM 721 C C . ASN A 1 97 ? 13.188 16.281 -6.777 1 93.62 97 ASN A C 1
ATOM 723 O O . ASN A 1 97 ? 12.562 16.344 -7.836 1 93.62 97 ASN A O 1
ATOM 727 N N . LEU A 1 98 ? 12.664 15.68 -5.723 1 95.75 98 LEU A N 1
ATOM 728 C CA . LEU A 1 98 ? 11.305 15.156 -5.66 1 95.75 98 LEU A CA 1
ATOM 729 C C . LEU A 1 98 ? 10.328 16.234 -5.219 1 95.75 98 LEU A C 1
ATOM 731 O O . LEU A 1 98 ? 10.734 17.281 -4.719 1 95.75 98 LEU A O 1
ATOM 735 N N . PRO A 1 99 ? 9.047 15.961 -5.492 1 95.88 99 PRO A N 1
ATOM 736 C CA . PRO A 1 99 ? 8.102 16.844 -4.793 1 95.88 99 PRO A CA 1
ATOM 737 C C . PRO A 1 99 ? 8.406 16.953 -3.301 1 95.88 99 PRO A C 1
ATOM 739 O O . PRO A 1 99 ? 8.797 15.969 -2.666 1 95.88 99 PRO A O 1
ATOM 742 N N . VAL A 1 100 ? 8.234 18.062 -2.779 1 94.94 100 VAL A N 1
ATOM 743 C CA . VAL A 1 100 ? 8.734 18.422 -1.457 1 94.94 100 VAL A CA 1
ATOM 744 C C . VAL A 1 100 ? 8.203 17.438 -0.417 1 94.94 100 VAL A C 1
ATOM 746 O O . VAL A 1 100 ? 8.914 17.094 0.532 1 94.94 100 VAL A O 1
ATOM 749 N N . ASP A 1 101 ? 6.965 16.984 -0.566 1 95.69 101 ASP A N 1
ATOM 750 C CA . ASP A 1 101 ? 6.316 16.125 0.424 1 95.69 101 ASP A CA 1
ATOM 751 C C . ASP A 1 101 ? 6.777 14.68 0.282 1 95.69 101 ASP A C 1
ATOM 753 O O . ASP A 1 101 ? 6.352 13.812 1.047 1 95.69 101 ASP A O 1
ATOM 757 N N . TYR A 1 102 ? 7.699 14.367 -0.64 1 97.56 102 TYR A N 1
ATOM 758 C CA . TYR A 1 102 ? 8.273 13.031 -0.798 1 97.56 102 TYR A CA 1
ATOM 759 C C . TYR A 1 102 ? 9.781 13.062 -0.58 1 97.56 102 TYR A C 1
ATOM 761 O O . TYR A 1 102 ? 10.453 12.031 -0.694 1 97.56 102 TYR A O 1
ATOM 769 N N . CYS A 1 103 ? 10.359 14.281 -0.282 1 97.75 103 CYS A N 1
ATOM 770 C CA . CYS A 1 103 ? 11.781 14.336 0.047 1 97.75 103 CYS A CA 1
ATOM 771 C C . CYS A 1 103 ? 12.078 13.539 1.316 1 97.75 103 CYS A C 1
ATOM 773 O O . CYS A 1 103 ? 11.398 13.711 2.33 1 97.75 103 CYS A O 1
ATOM 775 N N . PRO A 1 104 ? 13.078 12.688 1.291 1 96.56 104 PRO A N 1
ATOM 776 C CA . PRO A 1 104 ? 13.398 11.875 2.469 1 96.56 104 PRO A CA 1
ATOM 777 C C . PRO A 1 104 ? 13.977 12.703 3.615 1 96.56 104 PRO A C 1
ATOM 779 O O . PRO A 1 104 ? 14.523 13.781 3.385 1 96.56 104 PRO A O 1
ATOM 782 N N . MET A 1 105 ? 13.812 12.117 4.773 1 94.31 105 MET A N 1
ATOM 783 C CA . MET A 1 105 ? 14.414 12.727 5.953 1 94.31 105 MET A CA 1
ATOM 784 C C . MET A 1 105 ? 15.891 13.039 5.711 1 94.31 105 MET A C 1
ATOM 786 O O . MET A 1 105 ? 16.609 12.234 5.113 1 94.31 105 MET A O 1
ATOM 790 N N . GLY A 1 106 ? 16.344 14.133 6.137 1 95.5 106 GLY A N 1
ATOM 791 C CA . GLY A 1 106 ? 17.703 14.578 5.941 1 95.5 106 GLY A CA 1
ATOM 792 C C . GLY A 1 106 ? 17.875 15.469 4.723 1 95.5 106 GLY A C 1
ATOM 793 O O . GLY A 1 106 ? 18.906 16.141 4.57 1 95.5 106 GLY A O 1
ATOM 794 N N . HIS A 1 107 ? 16.828 15.531 3.928 1 97.62 107 HIS A N 1
ATOM 795 C CA . HIS A 1 107 ? 16.922 16.281 2.68 1 97.62 107 HIS A CA 1
ATOM 796 C C . HIS A 1 107 ? 15.906 17.422 2.641 1 97.62 107 HIS A C 1
ATOM 798 O O . HIS A 1 107 ? 15.539 17.891 1.563 1 97.62 107 HIS A O 1
ATOM 804 N N . TYR A 1 108 ? 15.359 17.828 3.795 1 97.44 108 TYR A N 1
ATOM 805 C CA . TYR A 1 108 ? 14.438 18.953 3.918 1 97.44 108 TYR A CA 1
ATOM 806 C C . TYR A 1 108 ? 14.562 19.609 5.285 1 97.44 108 TYR A C 1
ATOM 808 O O . TYR A 1 108 ? 15.219 19.078 6.184 1 97.44 108 TYR A O 1
ATOM 816 N N . VAL A 1 109 ? 14.047 20.734 5.438 1 97.94 109 VAL A N 1
ATOM 817 C CA . VAL A 1 109 ? 13.781 21.391 6.711 1 97.94 109 VAL A CA 1
ATOM 818 C C . VAL A 1 109 ? 12.305 21.75 6.816 1 97.94 109 VAL A C 1
ATOM 820 O O . VAL A 1 109 ? 11.586 21.75 5.812 1 97.94 109 VAL A O 1
ATOM 823 N N . GLU A 1 110 ? 11.797 21.984 8.008 1 98.38 110 GLU A N 1
ATOM 824 C CA . GLU A 1 110 ? 10.383 22.234 8.25 1 98.38 110 GLU A CA 1
ATOM 825 C C . GLU A 1 110 ? 10.188 23.422 9.195 1 98.38 110 GLU A C 1
ATOM 827 O O . GLU A 1 110 ? 10.805 23.484 10.258 1 98.38 110 GLU A O 1
ATOM 832 N N . HIS A 1 111 ? 9.359 24.344 8.773 1 98.62 111 HIS A N 1
ATOM 833 C CA . HIS A 1 111 ? 9.047 25.5 9.609 1 98.62 111 HIS A CA 1
ATOM 834 C C . HIS A 1 111 ? 8.5 25.078 10.969 1 98.62 111 HIS A C 1
ATOM 836 O O . HIS A 1 111 ? 7.504 24.359 11.039 1 98.62 111 HIS A O 1
ATOM 842 N N . GLY A 1 112 ? 9.148 25.5 12.047 1 98.69 112 GLY A N 1
ATOM 843 C CA . GLY A 1 112 ? 8.625 25.328 13.391 1 98.69 112 GLY A CA 1
ATOM 844 C C . GLY A 1 112 ? 8.828 23.922 13.93 1 98.69 112 GLY A C 1
ATOM 845 O O . GLY A 1 112 ? 8.352 23.594 15.016 1 98.69 112 GLY A O 1
ATOM 846 N N . ILE A 1 113 ? 9.523 23.078 13.148 1 98.31 113 ILE A N 1
ATOM 847 C CA . ILE A 1 113 ? 9.656 21.672 13.547 1 98.31 113 ILE A CA 1
ATOM 848 C C . ILE A 1 113 ? 11.125 21.25 13.461 1 98.31 113 ILE A C 1
ATOM 850 O O . ILE A 1 113 ? 11.711 20.859 14.469 1 98.31 113 ILE A O 1
ATOM 854 N N . TRP A 1 114 ? 11.703 21.422 12.289 1 98.06 114 TRP A N 1
ATOM 855 C CA . TRP A 1 114 ? 13.023 20.844 12.07 1 98.06 114 TRP A CA 1
ATOM 856 C C . TRP A 1 114 ? 13.898 21.766 11.234 1 98.06 114 TRP A C 1
ATOM 858 O O . TRP A 1 114 ? 13.852 21.734 10 1 98.06 114 TRP A O 1
ATOM 868 N N . GLY A 1 115 ? 14.758 22.547 11.875 1 98.25 115 GLY A N 1
ATOM 869 C CA . GLY A 1 115 ? 15.836 23.266 11.203 1 98.25 115 GLY A CA 1
ATOM 870 C C . GLY A 1 115 ? 15.398 24.609 10.641 1 98.25 115 GLY A C 1
ATOM 871 O O . GLY A 1 115 ? 16.188 25.297 10 1 98.25 115 GLY A O 1
ATOM 872 N N . LEU A 1 116 ? 14.141 24.984 10.773 1 98.31 116 LEU A N 1
ATOM 873 C CA . LEU A 1 116 ? 13.602 26.25 10.273 1 98.31 116 LEU A CA 1
ATOM 874 C C . LEU A 1 116 ? 12.641 26.875 11.281 1 98.31 116 LEU A C 1
ATOM 876 O O . LEU A 1 116 ? 11.742 26.188 11.781 1 98.31 116 LEU A O 1
ATOM 880 N N . HIS A 1 117 ? 12.852 28.109 11.617 1 98.75 117 HIS A N 1
ATOM 881 C CA . HIS A 1 117 ? 11.961 28.781 12.555 1 98.75 117 HIS A CA 1
ATOM 882 C C . HIS A 1 117 ? 10.531 28.797 12.023 1 98.75 117 HIS A C 1
ATOM 884 O O . HIS A 1 117 ? 10.312 28.969 10.82 1 98.75 117 HIS A O 1
ATOM 890 N N . GLY A 1 118 ? 9.562 28.688 12.961 1 98.81 118 GLY A N 1
ATOM 891 C CA . GLY A 1 118 ? 8.156 28.672 12.602 1 98.81 118 GLY A CA 1
ATOM 892 C C . GLY A 1 118 ? 7.523 30.047 12.609 1 98.81 118 GLY A C 1
ATOM 893 O O . GLY A 1 118 ? 8.203 31.062 12.398 1 98.81 118 GLY A O 1
ATOM 894 N N . HIS A 1 119 ? 6.242 30.062 12.734 1 98.88 119 HIS A N 1
ATOM 895 C CA . HIS A 1 119 ? 5.465 31.266 12.5 1 98.88 119 HIS A CA 1
ATOM 896 C C . HIS A 1 119 ? 4.816 31.766 13.781 1 98.88 119 HIS A C 1
ATOM 898 O O . HIS A 1 119 ? 4.039 32.719 13.766 1 98.88 119 HIS A O 1
ATOM 904 N N . ALA A 1 120 ? 5.074 31.109 14.922 1 98.81 120 ALA A N 1
ATOM 905 C CA . ALA A 1 120 ? 4.527 31.594 16.188 1 98.81 120 ALA A CA 1
ATOM 906 C C . ALA A 1 120 ? 5.309 32.781 16.703 1 98.81 120 ALA A C 1
ATOM 908 O O . ALA A 1 120 ? 5.902 32.75 17.781 1 98.81 120 ALA A O 1
ATOM 909 N N . ALA A 1 121 ? 5.266 33.844 15.992 1 98.69 121 ALA A N 1
ATOM 910 C CA . ALA A 1 121 ? 5.965 35.125 16.234 1 98.69 121 ALA A CA 1
ATOM 911 C C . ALA A 1 121 ? 5.227 36.281 15.586 1 98.69 121 ALA A C 1
ATOM 913 O O . ALA A 1 121 ? 4.375 36.094 14.711 1 98.69 121 ALA A O 1
ATOM 914 N N . GLU A 1 122 ? 5.562 37.438 16.031 1 98.75 122 GLU A N 1
ATOM 915 C CA . GLU A 1 122 ? 4.906 38.625 15.461 1 98.75 122 GLU A CA 1
ATOM 916 C C . GLU A 1 122 ? 5.211 38.781 13.977 1 98.75 122 GLU A C 1
ATOM 918 O O . GLU A 1 122 ? 4.383 39.281 13.211 1 98.75 122 GLU A O 1
ATOM 923 N N . TYR A 1 123 ? 6.43 38.375 13.57 1 98.75 123 TYR A N 1
ATOM 924 C CA . TYR A 1 123 ? 6.844 38.312 12.18 1 98.75 123 TYR A CA 1
ATOM 925 C C . TYR A 1 123 ? 7.621 37.031 11.891 1 98.75 123 TYR A C 1
ATOM 927 O O . TYR A 1 123 ? 8.25 36.469 12.797 1 98.75 123 TYR A O 1
ATOM 935 N N . SER A 1 124 ? 7.605 36.562 10.688 1 98.75 124 SER A N 1
ATOM 936 C CA . SER A 1 124 ? 8.359 35.375 10.25 1 98.75 124 SER A CA 1
ATOM 937 C C . SER A 1 124 ? 8.766 35.5 8.781 1 98.75 124 SER A C 1
ATOM 939 O O . SER A 1 124 ? 8.25 36.375 8.062 1 98.75 124 SER A O 1
ATOM 941 N N . VAL A 1 125 ? 9.68 34.75 8.352 1 98.69 125 VAL A N 1
ATOM 942 C CA . VAL A 1 125 ? 10.156 34.781 6.977 1 98.69 125 VAL A CA 1
ATOM 943 C C . VAL A 1 125 ? 10.023 33.406 6.355 1 98.69 125 VAL A C 1
ATOM 945 O O . VAL A 1 125 ? 10.164 32.375 7.043 1 98.69 125 VAL A O 1
ATOM 948 N N . THR A 1 126 ? 9.719 33.344 5.109 1 98.69 126 THR A N 1
ATOM 949 C CA . THR A 1 126 ? 9.633 32.094 4.387 1 98.69 126 THR A CA 1
ATOM 950 C C . THR A 1 126 ? 9.852 32.312 2.891 1 98.69 126 THR A C 1
ATOM 952 O O . THR A 1 126 ? 9.961 33.438 2.434 1 98.69 126 THR A O 1
ATOM 955 N N . ASP A 1 127 ? 10.023 31.234 2.129 1 98.56 127 ASP A N 1
ATOM 956 C CA . ASP A 1 127 ? 10.164 31.297 0.677 1 98.56 127 ASP A CA 1
ATOM 957 C C . ASP A 1 127 ? 8.812 31.547 0.008 1 98.56 127 ASP A C 1
ATOM 959 O O . ASP A 1 127 ? 7.855 30.797 0.235 1 98.56 127 ASP A O 1
ATOM 963 N N . ALA A 1 128 ? 8.805 32.5 -0.898 1 98.81 128 ALA A N 1
ATOM 964 C CA . ALA A 1 128 ? 7.562 32.938 -1.527 1 98.81 128 ALA A CA 1
ATOM 965 C C . ALA A 1 128 ? 6.941 31.828 -2.367 1 98.81 128 ALA A C 1
ATOM 967 O O . ALA A 1 128 ? 5.719 31.719 -2.455 1 98.81 128 ALA A O 1
ATOM 968 N N . LYS A 1 129 ? 7.758 31 -2.932 1 97.75 129 LYS A N 1
ATOM 969 C CA . LYS A 1 129 ? 7.277 30 -3.879 1 97.75 129 LYS A CA 1
ATOM 970 C C . LYS A 1 129 ? 6.449 28.922 -3.174 1 97.75 129 LYS A C 1
ATOM 972 O O . LYS A 1 129 ? 5.754 28.141 -3.824 1 97.75 129 LYS A O 1
ATOM 977 N N . TYR A 1 130 ? 6.43 28.922 -1.824 1 98.31 130 TYR A N 1
ATOM 978 C CA . TYR A 1 130 ? 5.703 27.891 -1.071 1 98.31 130 TYR A CA 1
ATOM 979 C C . TYR A 1 130 ? 4.488 28.5 -0.375 1 98.31 130 TYR A C 1
ATOM 981 O O . TYR A 1 130 ? 3.969 27.922 0.585 1 98.31 130 TYR A O 1
ATOM 989 N N . LEU A 1 131 ? 4.082 29.672 -0.848 1 98.81 131 LEU A N 1
ATOM 990 C CA . LEU A 1 131 ? 2.898 30.328 -0.302 1 98.81 131 LEU A CA 1
ATOM 991 C C . LEU A 1 131 ? 1.672 30.047 -1.159 1 98.81 131 LEU A C 1
ATOM 993 O O . LEU A 1 131 ? 1.771 29.969 -2.387 1 98.81 131 LEU A O 1
ATOM 997 N N . VAL A 1 132 ? 0.539 29.859 -0.521 1 98.88 132 VAL A N 1
ATOM 998 C CA . VAL A 1 132 ? -0.749 29.766 -1.199 1 98.88 132 VAL A CA 1
ATOM 999 C C . VAL A 1 132 ? -1.659 30.906 -0.755 1 98.88 132 VAL A C 1
ATOM 1001 O O . VAL A 1 132 ? -1.833 31.141 0.443 1 98.88 132 VAL A O 1
ATOM 1004 N N . LYS A 1 133 ? -2.201 31.625 -1.646 1 98.81 133 LYS A N 1
ATOM 1005 C CA . LYS A 1 133 ? -3.08 32.75 -1.34 1 98.81 133 LYS A CA 1
ATOM 1006 C C . LYS A 1 133 ? -4.434 32.25 -0.831 1 98.81 133 LYS A C 1
ATOM 1008 O O . LYS A 1 133 ? -4.98 31.281 -1.342 1 98.81 133 LYS A O 1
ATOM 1013 N N . VAL A 1 134 ? -4.934 32.969 0.111 1 98.81 134 VAL A N 1
ATOM 1014 C CA . VAL A 1 134 ? -6.199 32.594 0.745 1 98.81 134 VAL A CA 1
ATOM 1015 C C . VAL A 1 134 ? -7.312 33.531 0.239 1 98.81 134 VAL A C 1
ATOM 1017 O O . VAL A 1 134 ? -7.191 34.75 0.3 1 98.81 134 VAL A O 1
ATOM 1020 N N . PRO A 1 135 ? -8.398 32.938 -0.284 1 98.19 135 PRO A N 1
ATOM 1021 C CA . PRO A 1 135 ? -9.555 33.781 -0.603 1 98.19 135 PRO A CA 1
ATOM 1022 C C . PRO A 1 135 ? -10.109 34.531 0.619 1 98.19 135 PRO A C 1
ATOM 1024 O O . PRO A 1 135 ? -10.133 33.969 1.719 1 98.19 135 PRO A O 1
ATOM 1027 N N . LYS A 1 136 ? -10.625 35.625 0.38 1 97.38 136 LYS A N 1
ATOM 1028 C CA . LYS A 1 136 ? -11.094 36.5 1.458 1 97.38 136 LYS A CA 1
ATOM 1029 C C . LYS A 1 136 ? -12.156 35.812 2.301 1 97.38 136 LYS A C 1
ATOM 1031 O O . LYS A 1 136 ? -12.188 35.969 3.523 1 97.38 136 LYS A O 1
ATOM 1036 N N . GLU A 1 137 ? -12.945 35.031 1.643 1 97.25 137 GLU A N 1
ATOM 1037 C CA . GLU A 1 137 ? -14.086 34.406 2.318 1 97.25 137 GLU A CA 1
ATOM 1038 C C . GLU A 1 137 ? -13.648 33.281 3.254 1 97.25 137 GLU A C 1
ATOM 1040 O O . GLU A 1 137 ? -14.438 32.812 4.078 1 97.25 137 GLU A O 1
ATOM 1045 N N . LEU A 1 138 ? -12.367 32.875 3.207 1 98.5 138 LEU A N 1
ATOM 1046 C CA . LEU A 1 138 ? -11.906 31.75 4.004 1 98.5 138 LEU A CA 1
ATOM 1047 C C . LEU A 1 138 ? -10.977 32.219 5.121 1 98.5 138 LEU A C 1
ATOM 1049 O O . LEU A 1 138 ? -10.508 31.406 5.918 1 98.5 138 LEU A O 1
ATOM 1053 N N . ILE A 1 139 ? -10.734 33.469 5.246 1 98.19 139 ILE A N 1
ATOM 1054 C CA . ILE A 1 139 ? -9.719 34 6.148 1 98.19 139 ILE A CA 1
ATOM 1055 C C . ILE A 1 139 ? -10.031 33.594 7.582 1 98.19 139 ILE A C 1
ATOM 1057 O O . ILE A 1 139 ? -9.125 33.312 8.367 1 98.19 139 ILE A O 1
ATOM 1061 N N . ASP A 1 140 ? -11.266 33.438 7.922 1 97.25 140 ASP A N 1
ATOM 1062 C CA . ASP A 1 140 ? -11.672 33.125 9.289 1 97.25 140 ASP A CA 1
ATOM 1063 C C . ASP A 1 140 ? -11.305 31.703 9.664 1 97.25 140 ASP A C 1
ATOM 1065 O O . ASP A 1 140 ? -11.156 31.375 10.844 1 97.25 140 ASP A O 1
ATOM 1069 N N . VAL A 1 141 ? -11.047 30.797 8.633 1 98.5 141 VAL A N 1
ATOM 1070 C CA . VAL A 1 141 ? -10.867 29.391 8.961 1 98.5 141 VAL A CA 1
ATOM 1071 C C . VAL A 1 141 ? -9.594 28.859 8.289 1 98.5 141 VAL A C 1
ATOM 1073 O O . VAL A 1 141 ? -9.18 27.734 8.539 1 98.5 141 VAL A O 1
ATOM 1076 N N . ALA A 1 142 ? -8.859 29.672 7.555 1 98.75 142 ALA A N 1
ATOM 1077 C CA . ALA A 1 142 ? -7.789 29.203 6.676 1 98.75 142 ALA A CA 1
ATOM 1078 C C . ALA A 1 142 ? -6.594 28.703 7.488 1 98.75 142 ALA A C 1
ATOM 1080 O O . ALA A 1 142 ? -5.699 28.047 6.949 1 98.75 142 ALA A O 1
ATOM 1081 N N . VAL A 1 143 ? -6.59 28.984 8.797 1 98.75 143 VAL A N 1
ATOM 1082 C CA . VAL A 1 143 ? -5.535 28.453 9.656 1 98.75 143 VAL A CA 1
ATOM 1083 C C . VAL A 1 143 ? -5.602 26.938 9.688 1 98.75 143 VAL A C 1
ATOM 1085 O O . VAL A 1 143 ? -4.613 26.266 10 1 98.75 143 VAL A O 1
ATOM 1088 N N . LEU A 1 144 ? -6.746 26.328 9.289 1 98.88 144 LEU A N 1
ATOM 1089 C CA . LEU A 1 144 ? -6.953 24.891 9.266 1 98.88 144 LEU A CA 1
ATOM 1090 C C . LEU A 1 144 ? -6.371 24.281 7.996 1 98.88 144 LEU A C 1
ATOM 1092 O O . LEU A 1 144 ? -6.402 23.062 7.812 1 98.88 144 LEU A O 1
ATOM 1096 N N . THR A 1 145 ? -5.746 25.125 7.129 1 98.88 145 THR A N 1
ATOM 1097 C CA . THR A 1 145 ? -5.328 24.641 5.816 1 98.88 145 THR A CA 1
ATOM 1098 C C . THR A 1 145 ? -4.188 23.641 5.945 1 98.88 145 THR A C 1
ATOM 1100 O O . THR A 1 145 ? -4.137 22.656 5.207 1 98.88 145 THR A O 1
ATOM 1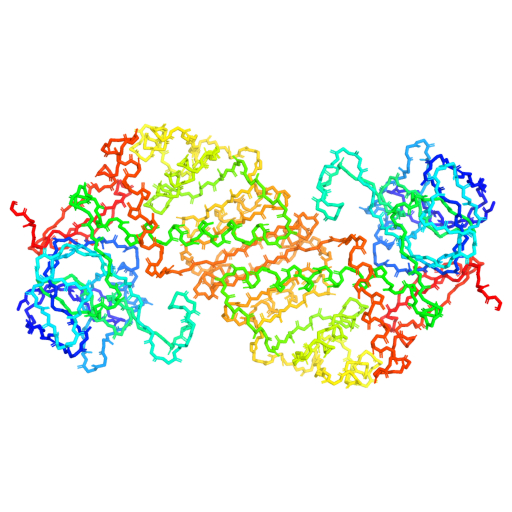103 N N . GLU A 1 146 ? -3.316 23.906 6.824 1 98.81 146 GLU A N 1
ATOM 1104 C CA . GLU A 1 146 ? -2.176 23 6.934 1 98.81 146 GLU A CA 1
ATOM 1105 C C . GLU A 1 146 ? -2.623 21.609 7.34 1 98.81 146 GLU A C 1
ATOM 1107 O O . GLU A 1 146 ? -2.344 20.625 6.641 1 98.81 146 GLU A O 1
ATOM 1112 N N . PRO A 1 147 ? -3.385 21.406 8.453 1 98.69 147 PRO A N 1
ATOM 1113 C CA . PRO A 1 147 ? -3.85 20.047 8.75 1 98.69 147 PRO A CA 1
ATOM 1114 C C . PRO A 1 147 ? -4.746 19.469 7.66 1 98.69 147 PRO A C 1
ATOM 1116 O O . PRO A 1 147 ? -4.727 18.266 7.41 1 98.69 147 PRO A O 1
ATOM 1119 N N . LEU A 1 148 ? -5.516 20.328 6.98 1 98.94 148 LEU A N 1
ATOM 1120 C CA 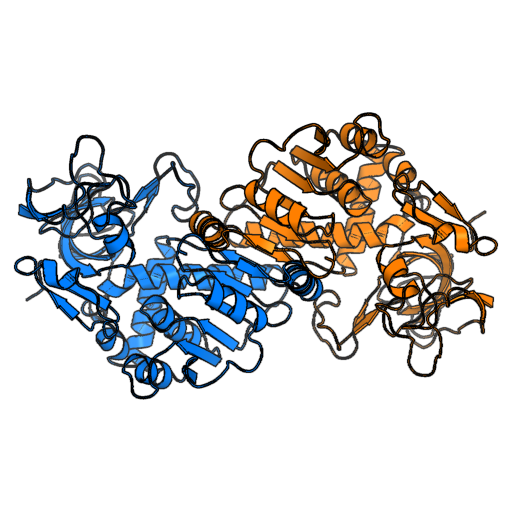. LEU A 1 148 ? -6.344 19.844 5.879 1 98.94 148 LEU A CA 1
ATOM 1121 C C . LEU A 1 148 ? -5.48 19.359 4.719 1 98.94 148 LEU A C 1
ATOM 1123 O O . LEU A 1 148 ? -5.836 18.406 4.031 1 98.94 148 LEU A O 1
ATOM 1127 N N . SER A 1 149 ? -4.344 20.062 4.516 1 98.88 149 SER A N 1
ATOM 1128 C CA . SER A 1 149 ? -3.475 19.656 3.414 1 98.88 149 SER A CA 1
ATOM 1129 C C . SER A 1 149 ? -2.938 18.25 3.619 1 98.88 149 SER A C 1
ATOM 1131 O O . SER A 1 149 ? -2.773 17.484 2.656 1 98.88 149 SER A O 1
ATOM 1133 N N . VAL A 1 150 ? -2.674 17.844 4.836 1 98.62 150 VAL A N 1
ATOM 1134 C CA . VAL A 1 150 ? -2.229 16.484 5.164 1 98.62 150 VAL A CA 1
ATOM 1135 C C . VAL A 1 150 ? -3.33 15.484 4.832 1 98.62 150 VAL A C 1
ATOM 1137 O O . VAL A 1 150 ? -3.059 14.422 4.27 1 98.62 150 VAL A O 1
ATOM 1140 N N . VAL A 1 151 ? -4.559 15.82 5.133 1 98.94 151 VAL A N 1
ATOM 1141 C CA . VAL A 1 151 ? -5.727 15.008 4.828 1 98.94 151 VAL A CA 1
ATOM 1142 C C . VAL A 1 151 ? -5.883 14.875 3.314 1 98.94 151 VAL A C 1
ATOM 1144 O O . VAL A 1 151 ? -6.082 13.766 2.801 1 98.94 151 VAL A O 1
ATOM 1147 N N . GLU A 1 152 ? -5.75 16.062 2.635 1 98.94 152 GLU A N 1
ATOM 1148 C CA . GLU A 1 152 ? -5.891 16.078 1.183 1 98.94 152 GLU A CA 1
ATOM 1149 C C . GLU A 1 152 ? -4.871 15.148 0.523 1 98.94 152 GLU A C 1
ATOM 1151 O O . GLU A 1 152 ? -5.223 14.359 -0.359 1 98.94 152 GLU A O 1
ATOM 1156 N N . LYS A 1 153 ? -3.654 15.242 0.964 1 98.88 153 LYS A N 1
ATOM 1157 C CA . LYS A 1 153 ? -2.643 14.359 0.386 1 98.88 153 LYS A CA 1
ATOM 1158 C C . LYS A 1 153 ? -2.953 12.898 0.679 1 98.88 153 LYS A C 1
ATOM 1160 O O . LYS A 1 153 ? -2.883 12.047 -0.215 1 98.88 153 LYS A O 1
ATOM 1165 N N . GLY A 1 154 ? -3.246 12.594 1.946 1 98.88 154 GLY A N 1
ATOM 1166 C CA . GLY A 1 154 ? -3.553 11.227 2.314 1 98.88 154 GLY A CA 1
ATOM 1167 C C . GLY A 1 154 ? -4.652 10.609 1.471 1 98.88 154 GLY A C 1
ATOM 1168 O O . GLY A 1 154 ? -4.504 9.492 0.964 1 98.88 154 GLY A O 1
ATOM 1169 N N . ILE A 1 155 ? -5.754 11.359 1.286 1 98.88 155 ILE A N 1
ATOM 1170 C CA . ILE A 1 155 ? -6.895 10.867 0.519 1 98.88 155 ILE A CA 1
ATOM 1171 C C . ILE A 1 155 ? -6.527 10.789 -0.961 1 98.88 155 ILE A C 1
ATOM 1173 O O . ILE A 1 155 ? -6.871 9.82 -1.643 1 98.88 155 ILE A O 1
ATOM 1177 N N . ASP A 1 156 ? -5.805 11.812 -1.443 1 98.75 156 ASP A N 1
ATOM 1178 C CA . ASP A 1 156 ? -5.352 11.836 -2.83 1 98.75 156 ASP A CA 1
ATOM 1179 C C . ASP A 1 156 ? -4.496 10.609 -3.148 1 98.75 156 ASP A C 1
ATOM 1181 O O . ASP A 1 156 ? -4.703 9.953 -4.168 1 98.75 156 ASP A O 1
ATOM 1185 N N . VAL A 1 157 ? -3.527 10.312 -2.252 1 98.62 157 VAL A N 1
ATOM 1186 C CA . VAL A 1 157 ? -2.645 9.164 -2.441 1 98.62 157 VAL A CA 1
ATOM 1187 C C . VAL A 1 157 ? -3.457 7.871 -2.385 1 98.62 157 VAL A C 1
ATOM 1189 O O . VAL A 1 157 ? -3.258 6.969 -3.203 1 98.62 157 VAL A O 1
ATOM 1192 N N . ALA A 1 158 ? -4.395 7.746 -1.438 1 98.75 158 ALA A N 1
ATOM 1193 C CA . ALA A 1 158 ? -5.219 6.547 -1.314 1 98.75 158 ALA A CA 1
ATOM 1194 C C . ALA A 1 158 ? -6.023 6.301 -2.59 1 98.75 158 ALA A C 1
ATOM 1196 O O . ALA A 1 158 ? -6.066 5.18 -3.098 1 98.75 158 ALA A O 1
ATOM 1197 N N . LEU A 1 159 ? -6.598 7.355 -3.113 1 98.69 159 LEU A N 1
ATOM 1198 C CA . LEU A 1 159 ? -7.414 7.238 -4.316 1 98.69 159 LEU A CA 1
ATOM 1199 C C . LEU A 1 159 ? -6.547 6.91 -5.531 1 98.69 159 LEU A C 1
ATOM 1201 O O . LEU A 1 159 ? -6.934 6.098 -6.375 1 98.69 159 LEU A O 1
ATOM 1205 N N . SER A 1 160 ? -5.383 7.562 -5.602 1 98.56 160 SER A N 1
ATOM 1206 C CA . SER A 1 160 ? -4.469 7.312 -6.711 1 98.56 160 SER A CA 1
ATOM 1207 C C . SER A 1 160 ? -3.963 5.875 -6.699 1 98.56 160 SER A C 1
ATOM 1209 O O . SER A 1 160 ? -3.941 5.211 -7.734 1 98.56 160 SER A O 1
ATOM 1211 N N . VAL A 1 161 ? -3.615 5.371 -5.535 1 98.44 161 VAL A N 1
ATOM 1212 C CA . VAL A 1 161 ? -3.119 4.008 -5.379 1 98.44 161 VAL A CA 1
ATOM 1213 C C . VAL A 1 161 ? -4.223 3.014 -5.719 1 98.44 161 VAL A C 1
ATOM 1215 O O . VAL A 1 161 ? -3.988 2.037 -6.438 1 98.44 161 VAL A O 1
ATOM 1218 N N . GLY A 1 162 ? -5.414 3.234 -5.223 1 98.31 162 GLY A N 1
ATOM 1219 C CA . GLY A 1 162 ? -6.535 2.371 -5.551 1 98.31 162 GLY A CA 1
ATOM 1220 C C . GLY A 1 162 ? -6.836 2.322 -7.035 1 98.31 162 GLY A C 1
ATOM 1221 O O . GLY A 1 162 ? -6.996 1.241 -7.609 1 98.31 162 GLY A O 1
ATOM 1222 N N . GLY A 1 163 ? -6.793 3.471 -7.676 1 98.25 163 GLY A N 1
ATOM 1223 C CA . GLY A 1 163 ? -7.156 3.6 -9.078 1 98.25 163 GLY A CA 1
ATOM 1224 C C . GLY A 1 163 ? -6.09 3.068 -10.016 1 98.25 163 GLY A C 1
ATOM 1225 O O . GLY A 1 163 ? -6.371 2.787 -11.188 1 98.25 163 GLY A O 1
ATOM 1226 N N . SER A 1 164 ? -4.895 2.965 -9.508 1 98.19 164 SER A N 1
ATOM 1227 C CA . SER A 1 164 ? -3.789 2.516 -10.352 1 98.19 164 SER A CA 1
ATOM 1228 C C . SER A 1 164 ? -3.844 1.008 -10.578 1 98.19 164 SER A C 1
ATOM 1230 O O . SER A 1 164 ? -3.162 0.481 -11.461 1 98.19 164 SER A O 1
ATOM 1232 N N . ARG A 1 165 ? -4.652 0.218 -9.836 1 97 165 ARG A N 1
ATOM 1233 C CA . ARG A 1 165 ? -4.715 -1.239 -9.883 1 97 165 ARG A CA 1
ATOM 1234 C C . ARG A 1 165 ? -5.805 -1.706 -10.844 1 97 165 ARG A C 1
ATOM 1236 O O . ARG A 1 165 ? -5.633 -2.703 -11.555 1 97 165 ARG A O 1
ATOM 1243 N N . PHE A 1 166 ? -6.91 -0.968 -10.812 1 96.38 166 PHE A N 1
ATOM 1244 C CA . PHE A 1 166 ? -8.094 -1.183 -11.641 1 96.38 166 PHE A CA 1
ATOM 1245 C C . PHE A 1 166 ? -9.094 -0.045 -11.461 1 96.38 166 PHE A C 1
ATOM 1247 O O . PHE A 1 166 ? -8.805 0.938 -10.773 1 96.38 166 PHE A O 1
ATOM 1254 N N . GLU A 1 167 ? -10.227 -0.106 -12.188 1 96.75 167 GLU A N 1
ATOM 1255 C CA . GLU A 1 167 ? -11.242 0.926 -12 1 96.75 167 GLU A CA 1
ATOM 1256 C C . GLU A 1 167 ? -11.867 0.843 -10.617 1 96.75 167 GLU A C 1
ATOM 1258 O O . GLU A 1 167 ? -12.992 0.37 -10.461 1 96.75 167 GLU A O 1
ATOM 1263 N N . TRP A 1 168 ? -11.094 1.312 -9.68 1 97.38 168 TRP A N 1
ATOM 1264 C CA . TRP A 1 168 ? -11.484 1.289 -8.273 1 97.38 168 TRP A CA 1
ATOM 1265 C C . TRP A 1 168 ? -12.438 2.438 -7.953 1 97.38 168 TRP A C 1
ATOM 1267 O O . TRP A 1 168 ? -12.117 3.604 -8.195 1 97.38 168 TRP A O 1
ATOM 1277 N N . ARG A 1 169 ? -13.672 2.178 -7.465 1 96.19 169 ARG A N 1
ATOM 1278 C CA . ARG A 1 169 ? -14.695 3.16 -7.125 1 96.19 169 ARG A CA 1
ATOM 1279 C C . ARG A 1 169 ? -15.156 2.992 -5.68 1 96.19 169 ARG A C 1
ATOM 1281 O O . ARG A 1 169 ? -16.219 2.439 -5.422 1 96.19 169 ARG A O 1
ATOM 1288 N N . PRO A 1 170 ? -14.297 3.525 -4.73 1 98.38 170 PRO A N 1
ATOM 1289 C CA . PRO A 1 170 ? -14.719 3.389 -3.334 1 98.38 170 PRO A CA 1
ATOM 1290 C C . PRO A 1 170 ? -16.047 4.086 -3.045 1 98.38 170 PRO A C 1
ATOM 1292 O O . PRO A 1 170 ? -16.312 5.16 -3.59 1 98.38 170 PRO A O 1
ATOM 1295 N N . ARG A 1 171 ? -16.891 3.451 -2.225 1 98.38 171 ARG A N 1
ATOM 1296 C CA . ARG A 1 171 ? -18.203 4 -1.887 1 98.38 171 ARG A CA 1
ATOM 1297 C C . ARG A 1 171 ? -18.281 4.34 -0.402 1 98.38 171 ARG A C 1
ATOM 1299 O O . ARG A 1 171 ? -19.109 5.16 0.007 1 98.38 171 ARG A O 1
ATOM 1306 N N . SER A 1 172 ? -17.438 3.727 0.443 1 98.81 172 SER A N 1
ATOM 1307 C CA . SER A 1 172 ? -17.516 3.889 1.891 1 98.81 172 SER A CA 1
ATOM 1308 C C . SER A 1 172 ? -16.141 4.078 2.508 1 98.81 172 SER A C 1
ATOM 1310 O O . SER A 1 172 ? -15.148 3.566 1.989 1 98.81 172 SER A O 1
ATOM 1312 N N . ALA A 1 173 ? -16.156 4.848 3.553 1 98.94 173 ALA A N 1
ATOM 1313 C CA . ALA A 1 173 ? -14.898 5.125 4.242 1 98.94 173 ALA A CA 1
ATOM 1314 C C . ALA A 1 173 ? -15.078 5.051 5.758 1 98.94 173 ALA A C 1
ATOM 1316 O O . ALA A 1 173 ? -16.094 5.496 6.293 1 98.94 173 ALA A O 1
ATOM 1317 N N . LEU A 1 174 ? -14.133 4.445 6.387 1 98.94 174 LEU A N 1
ATOM 1318 C CA . LEU A 1 174 ? -14 4.438 7.84 1 98.94 174 LEU A CA 1
ATOM 1319 C C . LEU A 1 174 ? -12.922 5.414 8.297 1 98.94 174 LEU A C 1
ATOM 1321 O O . LEU A 1 174 ? -11.789 5.352 7.824 1 98.94 174 LEU A O 1
ATOM 1325 N N . ILE A 1 175 ? -13.312 6.344 9.078 1 98.94 175 ILE A N 1
ATOM 1326 C CA . ILE A 1 175 ? -12.352 7.285 9.656 1 98.94 175 ILE A CA 1
ATOM 1327 C C . ILE A 1 175 ? -12.133 6.957 11.133 1 98.94 175 ILE A C 1
ATOM 1329 O O . ILE A 1 175 ? -13.078 6.977 11.922 1 98.94 175 ILE A O 1
ATOM 1333 N N . LEU A 1 176 ? -10.883 6.645 11.461 1 98.75 176 LEU A N 1
ATOM 1334 C CA . LEU A 1 176 ? -10.531 6.34 12.844 1 98.75 176 LEU A CA 1
ATOM 1335 C C . LEU A 1 176 ? -9.977 7.574 13.555 1 98.75 176 LEU A C 1
ATOM 1337 O O . LEU A 1 176 ? -8.844 7.98 13.297 1 98.75 176 LEU A O 1
ATOM 1341 N N . GLY A 1 177 ? -10.719 8.094 14.453 1 97.69 177 GLY A N 1
ATOM 1342 C CA . GLY A 1 177 ? -10.383 9.328 15.148 1 97.69 177 GLY A CA 1
ATOM 1343 C C . GLY A 1 177 ? -11.289 10.484 14.773 1 97.69 177 GLY A C 1
ATOM 1344 O O . GLY A 1 177 ? -11.68 10.625 13.617 1 97.69 177 GLY A O 1
ATOM 1345 N N . ALA A 1 178 ? -11.57 11.336 15.812 1 97.5 178 ALA A N 1
ATOM 1346 C CA . ALA A 1 178 ? -12.406 12.508 15.586 1 97.5 178 ALA A CA 1
ATOM 1347 C C . ALA A 1 178 ? -11.719 13.781 16.062 1 97.5 178 ALA A C 1
ATOM 1349 O O . ALA A 1 178 ? -12.367 14.688 16.594 1 97.5 178 ALA A O 1
ATOM 1350 N N . GLY A 1 179 ? -10.398 13.758 16.016 1 97 179 GLY A N 1
ATOM 1351 C CA . GLY A 1 179 ? -9.648 15 16.109 1 97 179 GLY A CA 1
ATOM 1352 C C . GLY A 1 179 ? -9.688 15.82 14.836 1 97 179 GLY A C 1
ATOM 1353 O O . GLY A 1 179 ? -10.516 15.57 13.953 1 97 179 GLY A O 1
ATOM 1354 N N . PRO A 1 180 ? -8.82 16.828 14.727 1 97.69 180 PRO A N 1
ATOM 1355 C CA . PRO A 1 180 ? -8.836 17.672 13.531 1 97.69 180 PRO A CA 1
ATOM 1356 C C . PRO A 1 180 ? -8.664 16.875 12.242 1 97.69 180 PRO A C 1
ATOM 1358 O O . PRO A 1 180 ? -9.414 17.078 11.281 1 97.69 180 PRO A O 1
ATOM 1361 N N . ILE A 1 181 ? -7.691 15.938 12.234 1 98.56 181 ILE A N 1
ATOM 1362 C CA . ILE A 1 181 ? -7.402 15.164 11.031 1 98.56 181 ILE A CA 1
ATOM 1363 C C . ILE A 1 181 ? -8.609 14.297 10.672 1 98.56 181 ILE A C 1
ATOM 1365 O O . ILE A 1 181 ? -9 14.219 9.508 1 98.56 181 ILE A O 1
ATOM 1369 N N . GLY A 1 182 ? -9.188 13.656 11.672 1 98.75 182 GLY A N 1
ATOM 1370 C CA . GLY A 1 182 ? -10.344 12.812 11.43 1 98.75 182 GLY A CA 1
ATOM 1371 C C . GLY A 1 182 ? -11.555 13.586 10.938 1 98.75 182 GLY A C 1
ATOM 1372 O O . GLY A 1 182 ? -12.211 13.18 9.977 1 98.75 182 GLY A O 1
ATOM 1373 N N . LEU A 1 183 ? -11.859 14.672 11.578 1 98.88 183 LEU A N 1
ATOM 1374 C CA . LEU A 1 183 ? -13.023 15.477 11.211 1 98.88 183 LEU A CA 1
ATOM 1375 C C . LEU A 1 183 ? -12.844 16.078 9.82 1 98.88 183 LEU A C 1
ATOM 1377 O O . LEU A 1 183 ? -13.773 16.062 9.008 1 98.88 183 LEU A O 1
ATOM 1381 N N . LEU A 1 184 ? -11.648 16.578 9.539 1 98.94 184 LEU A N 1
ATOM 1382 C CA . LEU A 1 184 ? -11.383 17.125 8.211 1 98.94 184 LEU A CA 1
ATOM 1383 C C . LEU A 1 184 ? -11.43 16.031 7.152 1 98.94 184 LEU A C 1
ATOM 1385 O O . LEU A 1 184 ? -11.859 16.281 6.023 1 98.94 184 LEU A O 1
ATOM 1389 N N . SER A 1 185 ? -10.992 14.828 7.5 1 98.94 185 SER A N 1
ATOM 1390 C CA . SER A 1 185 ? -11.133 13.695 6.59 1 98.94 185 SER A CA 1
ATOM 1391 C C . SER A 1 185 ? -12.602 13.398 6.297 1 98.94 185 SER A C 1
ATOM 1393 O O . SER A 1 185 ? -12.977 13.164 5.145 1 98.94 185 SER A O 1
ATOM 1395 N N . THR A 1 186 ? -13.391 13.391 7.375 1 98.94 186 THR A N 1
ATOM 1396 C CA . THR A 1 186 ? -14.828 13.172 7.203 1 98.94 186 THR A CA 1
ATOM 1397 C C . THR A 1 186 ? -15.414 14.203 6.242 1 98.94 186 THR A C 1
ATOM 1399 O O . THR A 1 186 ? -16.156 13.844 5.324 1 98.94 186 THR A O 1
ATOM 1402 N N . MET A 1 187 ? -15.031 15.414 6.41 1 98.94 187 MET A N 1
ATOM 1403 C CA . MET A 1 187 ? -15.547 16.5 5.574 1 98.94 187 MET A CA 1
ATOM 1404 C C . MET A 1 187 ? -15.195 16.281 4.109 1 98.94 187 MET A C 1
ATOM 1406 O O . MET A 1 187 ? -16.078 16.297 3.244 1 98.94 187 MET A O 1
ATOM 1410 N N . VAL A 1 188 ? -13.898 16.031 3.822 1 98.94 188 VAL A N 1
ATOM 1411 C CA . VAL A 1 188 ? -13.43 15.875 2.449 1 98.94 188 VAL A CA 1
ATOM 1412 C C . VAL A 1 188 ? -14.117 14.68 1.794 1 98.94 188 VAL A C 1
ATOM 1414 O O . VAL A 1 188 ? -14.609 14.781 0.669 1 98.94 188 VAL A O 1
ATOM 1417 N N . LEU A 1 189 ? -14.203 13.57 2.521 1 98.94 189 LEU A N 1
ATOM 1418 C CA . LEU A 1 189 ? -14.758 12.344 1.952 1 98.94 189 LEU A CA 1
ATOM 1419 C C . LEU A 1 189 ? -16.266 12.484 1.741 1 98.94 189 LEU A C 1
ATOM 1421 O O . LEU A 1 189 ? -16.812 11.961 0.769 1 98.94 189 LEU A O 1
ATOM 1425 N N . ARG A 1 190 ? -16.969 13.234 2.664 1 98.88 190 ARG A N 1
ATOM 1426 C CA . ARG A 1 190 ? -18.391 13.523 2.461 1 98.88 190 ARG A CA 1
ATOM 1427 C C . ARG A 1 190 ? -18.594 14.414 1.241 1 98.88 190 ARG A C 1
ATOM 1429 O O . ARG A 1 190 ? -19.516 14.188 0.458 1 98.88 190 ARG A O 1
ATOM 1436 N N . LEU A 1 191 ? -17.75 15.391 1.067 1 98.81 191 LEU A N 1
ATOM 1437 C CA . LEU A 1 191 ? -17.812 16.266 -0.103 1 98.81 191 LEU A CA 1
ATOM 1438 C C . LEU A 1 191 ? -17.641 15.453 -1.387 1 98.81 191 LEU A C 1
ATOM 1440 O O . LEU A 1 191 ? -18.219 15.781 -2.418 1 98.81 191 LEU A O 1
ATOM 1444 N N . MET A 1 192 ? -16.875 14.383 -1.311 1 98.5 192 MET A N 1
ATOM 1445 C CA . MET A 1 192 ? -16.594 13.555 -2.477 1 98.5 192 MET A CA 1
ATOM 1446 C C . MET A 1 192 ? -17.719 12.547 -2.711 1 98.5 192 MET A C 1
ATOM 1448 O O . MET A 1 192 ? -17.672 11.781 -3.672 1 98.5 192 MET A O 1
ATOM 1452 N N . GLY A 1 193 ? -18.625 12.445 -1.798 1 98.56 193 GLY A N 1
ATOM 1453 C CA . GLY A 1 193 ? -19.828 11.641 -2.002 1 98.56 193 GLY A CA 1
ATOM 1454 C C . GLY A 1 193 ? -19.75 10.273 -1.35 1 98.56 193 GLY A C 1
ATOM 1455 O O . GLY A 1 193 ? -20.609 9.422 -1.568 1 98.56 193 GLY A O 1
ATOM 1456 N N . LEU A 1 194 ? -18.75 10 -0.546 1 98.81 194 LEU A N 1
ATOM 1457 C CA . LEU A 1 194 ? -18.625 8.703 0.109 1 98.81 194 LEU A CA 1
ATOM 1458 C C . LEU A 1 194 ? -19.5 8.641 1.354 1 98.81 194 LEU A C 1
ATOM 1460 O O . LEU A 1 194 ? -19.75 9.656 1.996 1 98.81 194 LEU A O 1
ATOM 1464 N N . LEU A 1 195 ? -19.969 7.449 1.691 1 98.81 195 LEU A N 1
ATOM 1465 C CA . LEU A 1 195 ? -20.547 7.176 3.006 1 98.81 195 LEU A CA 1
ATOM 1466 C C . LEU A 1 195 ? -19.453 7.051 4.059 1 98.81 195 LEU A C 1
ATOM 1468 O O . LEU A 1 195 ? -18.484 6.312 3.867 1 98.81 195 LEU A O 1
ATOM 1472 N N . THR A 1 196 ? -19.594 7.809 5.113 1 98.88 196 THR A N 1
ATOM 1473 C CA . THR A 1 196 ? -18.5 7.832 6.082 1 98.88 196 THR A CA 1
ATOM 1474 C C . THR A 1 196 ? -18.984 7.363 7.453 1 98.88 196 THR A C 1
ATOM 1476 O O . THR A 1 196 ? -20.109 7.66 7.852 1 98.88 196 THR A O 1
ATOM 1479 N N . THR A 1 197 ? -18.188 6.562 8.086 1 98.88 197 THR A N 1
ATOM 1480 C CA . THR A 1 197 ? -18.297 6.219 9.5 1 98.88 197 THR A CA 1
ATOM 1481 C C . THR A 1 197 ? -17.062 6.684 10.266 1 98.88 197 THR A C 1
ATOM 1483 O O . THR A 1 197 ? -15.945 6.254 9.969 1 98.88 197 THR A O 1
ATOM 1486 N N . THR A 1 198 ? -17.266 7.617 11.141 1 98.81 198 THR A N 1
ATOM 1487 C CA . THR A 1 198 ? -16.188 8.117 11.977 1 98.81 198 THR A CA 1
ATOM 1488 C C . THR A 1 198 ? -16.266 7.535 13.383 1 98.81 198 THR A C 1
ATOM 1490 O O . THR A 1 198 ? -17.344 7.543 14 1 98.81 198 THR A O 1
ATOM 1493 N N . VAL A 1 199 ? -15.141 7.035 13.859 1 98.5 199 VAL A N 1
ATOM 1494 C CA . VAL A 1 199 ? -15.102 6.336 15.141 1 98.5 199 VAL A CA 1
ATOM 1495 C C . VAL A 1 199 ? -14.203 7.086 16.125 1 98.5 199 VAL A C 1
ATOM 1497 O O . VAL A 1 199 ? -13.094 7.496 15.766 1 98.5 199 VAL A O 1
ATOM 1500 N N . ALA A 1 200 ? -14.617 7.289 17.281 1 97.12 200 ALA A N 1
ATOM 1501 C CA . ALA A 1 200 ? -13.828 7.859 18.359 1 97.12 200 ALA A CA 1
ATOM 1502 C C . ALA A 1 200 ? -14.383 7.445 19.719 1 97.12 200 ALA A C 1
ATOM 1504 O O . ALA A 1 200 ? -15.367 6.699 19.797 1 97.12 200 ALA A O 1
ATOM 1505 N N . THR A 1 201 ? -13.641 7.777 20.781 1 94.75 201 THR A N 1
ATOM 1506 C CA . THR A 1 201 ? -14.086 7.461 22.141 1 94.75 201 THR A CA 1
ATOM 1507 C C . THR A 1 201 ? -14.688 8.688 22.812 1 94.75 201 THR A C 1
ATOM 1509 O O . THR A 1 201 ? -14.172 9.164 23.828 1 94.75 201 THR A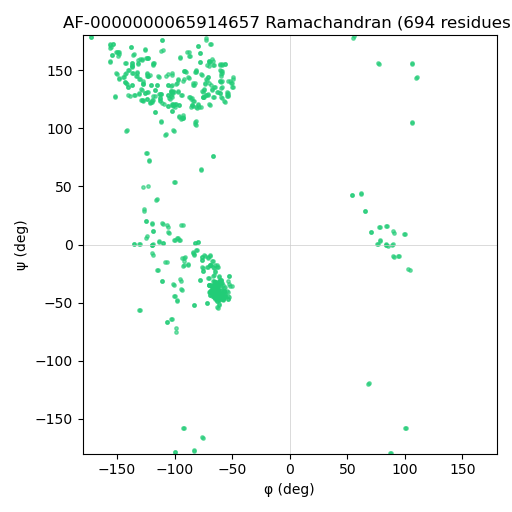 O 1
ATOM 1512 N N . ARG A 1 202 ? -15.648 9.344 22.234 1 94.75 202 ARG A N 1
ATOM 1513 C CA . ARG A 1 202 ? -16.406 10.461 22.797 1 94.75 202 ARG A CA 1
ATOM 1514 C C . ARG A 1 202 ? -17.906 10.172 22.781 1 94.75 202 ARG A C 1
ATOM 1516 O O . ARG A 1 202 ? -18.406 9.516 21.875 1 94.75 202 ARG A O 1
ATOM 1523 N N . PRO A 1 203 ? -18.578 10.711 23.797 1 94.81 203 PRO A N 1
ATOM 1524 C CA . PRO A 1 203 ? -20.016 10.453 23.859 1 94.81 203 PRO A CA 1
ATOM 1525 C C . PRO A 1 203 ? -20.75 10.992 22.625 1 94.81 203 PRO A C 1
ATOM 1527 O O . PRO A 1 203 ? -20.312 11.969 22.016 1 94.81 203 PRO A O 1
ATOM 1530 N N . PRO A 1 204 ? -21.844 10.398 22.375 1 94.44 204 PRO A N 1
ATOM 1531 C CA . PRO A 1 204 ? -22.609 10.766 21.188 1 94.44 204 PRO A CA 1
ATOM 1532 C C . PRO A 1 204 ? -23.094 12.211 21.219 1 94.44 204 PRO A C 1
ATOM 1534 O O . PRO A 1 204 ? -23.453 12.773 20.172 1 94.44 204 PRO A O 1
ATOM 1537 N N . ASP A 1 205 ? -23.141 12.812 22.391 1 95.44 205 ASP A N 1
ATOM 1538 C CA . ASP A 1 205 ? -23.609 14.188 22.469 1 95.44 205 ASP A CA 1
ATOM 1539 C C . ASP A 1 205 ? -22.453 15.172 22.453 1 95.44 205 ASP A C 1
ATOM 1541 O O . ASP A 1 205 ? -22.656 16.391 22.547 1 95.44 205 ASP A O 1
ATOM 1545 N N . SER A 1 206 ? -21.234 14.625 22.297 1 96.44 206 SER A N 1
ATOM 1546 C CA . SER A 1 206 ? -20.062 15.484 22.234 1 96.44 206 SER A CA 1
ATOM 1547 C C . SER A 1 206 ? -20.062 16.344 20.984 1 96.44 206 SER A C 1
ATOM 1549 O O . SER A 1 206 ? -20.781 16.047 20.016 1 96.44 206 SER A O 1
ATOM 1551 N N . LEU A 1 207 ? -19.328 17.422 21.047 1 97.69 207 LEU A N 1
ATOM 1552 C CA . LEU A 1 207 ? -19.172 18.281 19.875 1 97.69 207 LEU A CA 1
ATOM 1553 C C . LEU A 1 207 ? -18.625 17.5 18.688 1 97.69 207 LEU A C 1
ATOM 1555 O O . LEU A 1 207 ? -19.109 17.672 17.562 1 97.69 207 LEU A O 1
ATOM 1559 N N . LYS A 1 208 ? -17.672 16.656 18.859 1 97.88 208 LYS A N 1
ATOM 1560 C CA . LYS A 1 208 ? -17.062 15.875 17.797 1 97.88 208 LYS A CA 1
ATOM 1561 C C . LYS A 1 208 ? -18.078 14.984 17.109 1 97.88 208 LYS A C 1
ATOM 1563 O O . LYS A 1 208 ? -18.125 14.922 15.875 1 97.88 208 LYS A O 1
ATOM 1568 N N . ALA A 1 209 ? -18.938 14.359 17.922 1 97.94 209 ALA A N 1
ATOM 1569 C CA . ALA A 1 209 ? -19.984 13.508 17.359 1 97.94 209 ALA A CA 1
ATOM 1570 C C . ALA A 1 209 ? -20.969 14.328 16.531 1 97.94 209 ALA A C 1
ATOM 1572 O O . ALA A 1 209 ? -21.359 13.922 15.438 1 97.94 209 ALA A O 1
ATOM 1573 N N . ARG A 1 210 ? -21.359 15.469 17.078 1 98.31 210 ARG A N 1
ATOM 1574 C CA . ARG A 1 210 ? -22.312 16.328 16.391 1 98.31 210 ARG A CA 1
ATOM 1575 C C . ARG A 1 210 ? -21.75 16.812 15.062 1 98.31 210 ARG A C 1
ATOM 1577 O O . ARG A 1 210 ? -22.469 16.859 14.062 1 98.31 210 ARG A O 1
ATOM 1584 N N . LEU A 1 211 ? -20.484 17.109 15.102 1 98.69 211 LEU A N 1
ATOM 1585 C CA . LEU A 1 211 ? -19.828 17.609 13.891 1 98.69 211 LEU A CA 1
ATOM 1586 C C . LEU A 1 211 ? -19.812 16.531 12.805 1 98.69 211 LEU A C 1
ATOM 1588 O O . LEU A 1 211 ? -20.031 16.844 11.625 1 98.69 211 LEU A O 1
ATOM 1592 N N . VAL A 1 212 ? -19.578 15.297 13.156 1 98.81 212 VAL A N 1
ATOM 1593 C CA . VAL A 1 212 ? -19.609 14.195 12.203 1 98.81 212 VAL A CA 1
ATOM 1594 C C . VAL A 1 212 ? -21 14.07 11.594 1 98.81 212 VAL A C 1
ATOM 1596 O O . VAL A 1 212 ? -21.156 13.984 10.375 1 98.81 212 VAL A O 1
ATOM 1599 N N . ARG A 1 213 ? -22.016 14.125 12.414 1 98.62 213 ARG A N 1
ATOM 1600 C CA . ARG A 1 213 ? -23.391 13.93 11.977 1 98.62 213 ARG A CA 1
ATOM 1601 C C . ARG A 1 213 ? -23.859 15.086 11.094 1 98.62 213 ARG A C 1
ATOM 1603 O O . ARG A 1 213 ? -24.641 14.891 10.156 1 98.62 213 ARG A O 1
ATOM 1610 N N . GLU A 1 214 ? -23.391 16.234 11.406 1 98.62 214 GLU A N 1
ATOM 1611 C CA . GLU A 1 214 ? -23.766 17.422 10.641 1 98.62 214 GLU A CA 1
ATOM 1612 C C . GLU A 1 214 ? -23.25 17.344 9.211 1 98.62 214 GLU A C 1
ATOM 1614 O O . GLU A 1 214 ? -23.812 17.969 8.305 1 98.62 214 GLU A O 1
ATOM 1619 N N . LEU A 1 215 ? -22.203 16.547 8.992 1 98.69 215 LEU A N 1
ATOM 1620 C CA . LEU A 1 215 ? -21.672 16.328 7.648 1 98.69 215 LEU A CA 1
ATOM 1621 C C . LEU A 1 215 ? -22.453 15.227 6.938 1 98.69 215 LEU A C 1
ATOM 1623 O O . LEU A 1 215 ? -22.219 14.961 5.758 1 98.69 215 LEU A O 1
ATOM 1627 N N . GLY A 1 216 ? -23.328 14.594 7.668 1 98.5 216 GLY A N 1
ATOM 1628 C CA . GLY A 1 216 ? -24.047 13.461 7.117 1 98.5 216 GLY A CA 1
ATOM 1629 C C . GLY A 1 216 ? -23.359 12.133 7.359 1 98.5 216 GLY A C 1
ATOM 1630 O O . GLY A 1 216 ? -23.734 11.125 6.762 1 98.5 216 GLY A O 1
ATOM 1631 N N . GLY A 1 217 ? -22.344 12.117 8.18 1 98.56 217 GLY A N 1
ATOM 1632 C CA . GLY A 1 217 ? -21.641 10.883 8.508 1 98.56 217 GLY A CA 1
ATOM 1633 C C . GLY A 1 217 ? -22.25 10.141 9.68 1 98.56 217 GLY A C 1
ATOM 1634 O O . GLY A 1 217 ? -23.078 10.695 10.406 1 98.56 217 GLY A O 1
ATOM 1635 N N . VAL A 1 218 ? -21.844 8.914 9.805 1 98.5 218 VAL A N 1
ATOM 1636 C CA . VAL A 1 218 ? -22.219 8.102 10.953 1 98.5 218 VAL A CA 1
ATOM 1637 C C . VAL A 1 218 ? -21.125 8.203 12.023 1 98.5 218 VAL A C 1
ATOM 1639 O O . VAL A 1 218 ? -19.938 8.109 11.711 1 98.5 218 VAL A O 1
ATOM 1642 N N . TYR A 1 219 ? -21.531 8.5 13.211 1 98.56 219 TYR A N 1
ATOM 1643 C CA . TYR A 1 219 ? -20.594 8.531 14.328 1 98.56 219 TYR A CA 1
ATOM 1644 C C . TYR A 1 219 ? -20.734 7.289 15.195 1 98.56 219 TYR A C 1
ATOM 1646 O O . TYR A 1 219 ? -21.859 6.883 15.523 1 98.56 219 TYR A O 1
ATOM 1654 N N . VAL A 1 220 ? -19.641 6.645 15.523 1 98.25 220 VAL A N 1
ATOM 1655 C CA . VAL A 1 220 ? -19.641 5.48 16.406 1 98.25 220 VAL A CA 1
ATOM 1656 C C . VAL A 1 220 ? -18.75 5.75 17.609 1 98.25 220 VAL A C 1
ATOM 1658 O O . VAL A 1 220 ? -17.562 6.078 17.469 1 98.25 220 VAL A O 1
ATOM 1661 N N . ASP A 1 221 ? -19.297 5.66 18.828 1 97.94 221 ASP A N 1
ATOM 1662 C CA . ASP A 1 221 ? -18.516 5.656 20.062 1 97.94 221 ASP A CA 1
ATOM 1663 C C . ASP A 1 221 ? -17.969 4.266 20.359 1 97.94 221 ASP A C 1
ATOM 1665 O O . ASP A 1 221 ? -18.703 3.381 20.812 1 97.94 221 ASP A O 1
ATOM 1669 N N . SER A 1 222 ? -16.656 4.133 20.125 1 95.06 222 SER A N 1
ATOM 1670 C CA . SER A 1 222 ? -16.031 2.812 20.219 1 95.06 222 SER A CA 1
ATOM 1671 C C . SER A 1 222 ? -16.047 2.299 21.656 1 95.06 222 SER A C 1
ATOM 1673 O O . SER A 1 222 ? -15.797 1.117 21.906 1 95.06 222 SER A O 1
ATOM 1675 N N . ALA A 1 223 ? -16.328 3.199 22.594 1 93.94 223 ALA A N 1
ATOM 1676 C CA . ALA A 1 223 ? -16.469 2.775 23.984 1 93.94 223 ALA A CA 1
ATOM 1677 C C . ALA A 1 223 ? -17.797 2.066 24.203 1 93.94 223 ALA A C 1
ATOM 1679 O O . ALA A 1 223 ? -17.953 1.3 25.156 1 93.94 223 ALA A O 1
ATOM 1680 N N . LEU A 1 224 ? -18.719 2.32 23.391 1 92.88 224 LEU A N 1
ATOM 1681 C CA . LEU A 1 224 ? -20.078 1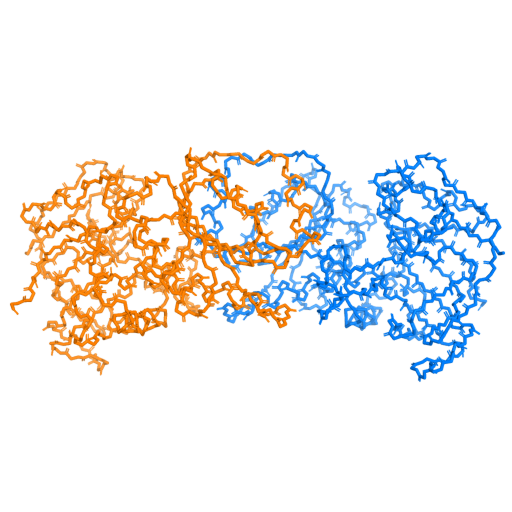.834 23.594 1 92.88 224 LEU A CA 1
ATOM 1682 C C . LEU A 1 224 ? -20.438 0.773 22.562 1 92.88 224 LEU A C 1
ATOM 1684 O O . LEU A 1 224 ? -21.281 -0.089 22.828 1 92.88 224 LEU A O 1
ATOM 1688 N N . SER A 1 225 ? -19.875 0.904 21.375 1 92.81 225 SER A N 1
ATOM 1689 C CA . SER A 1 225 ? -20.281 0.023 20.281 1 92.81 225 SER A CA 1
ATOM 1690 C C . SER A 1 225 ? -19.078 -0.361 19.422 1 92.81 225 SER A C 1
ATOM 1692 O O . SER A 1 225 ? -18.094 0.371 19.359 1 92.81 225 SER A O 1
ATOM 1694 N N . SER A 1 226 ? -19.219 -1.494 18.75 1 93.31 226 SER A N 1
ATOM 1695 C CA . SER A 1 226 ? -18.203 -1.956 17.812 1 93.31 226 SER A CA 1
ATOM 1696 C C . SER A 1 226 ? -18.469 -1.451 16.406 1 93.31 226 SER A C 1
ATOM 1698 O O . SER A 1 226 ? -19.609 -1.143 16.062 1 93.31 226 SER A O 1
ATOM 1700 N N . ILE A 1 227 ? -17.406 -1.266 15.703 1 94.94 227 ILE A N 1
ATOM 1701 C CA . ILE A 1 227 ? -17.531 -0.951 14.289 1 94.94 227 ILE A CA 1
ATOM 1702 C C . ILE A 1 227 ? -18.094 -2.154 13.539 1 94.94 227 ILE A C 1
ATOM 1704 O O . ILE A 1 227 ? -17.672 -3.291 13.766 1 94.94 227 ILE A O 1
ATOM 1708 N N . GLU A 1 228 ? -19.047 -1.979 12.695 1 95.44 228 GLU A N 1
ATOM 1709 C CA . GLU A 1 228 ? -19.625 -3.061 11.898 1 95.44 228 GLU A CA 1
ATOM 1710 C C . GLU A 1 228 ? -19.344 -2.859 10.414 1 95.44 228 GLU A C 1
ATOM 1712 O O . GLU A 1 228 ? -19.312 -1.727 9.93 1 95.44 228 GLU A O 1
ATOM 1717 N N . GLY A 1 229 ? -19.141 -3.971 9.742 1 96.19 229 GLY A N 1
ATOM 1718 C CA . GLY A 1 229 ? -19 -3.945 8.297 1 96.19 229 GLY A CA 1
ATOM 1719 C C . GLY A 1 229 ? -17.594 -3.688 7.828 1 96.19 229 GLY A C 1
ATOM 1720 O O . GLY A 1 229 ? -16.656 -3.672 8.633 1 96.19 229 GLY A O 1
ATOM 1721 N N . VAL A 1 230 ? -17.391 -3.641 6.508 1 97.94 230 VAL A N 1
ATOM 1722 C CA . VAL A 1 230 ? -16.094 -3.365 5.875 1 97.94 230 VAL A CA 1
ATOM 1723 C C . VAL A 1 230 ? -16.188 -2.092 5.039 1 97.94 230 VAL A C 1
ATOM 1725 O O . VAL A 1 230 ? -17.297 -1.669 4.664 1 97.94 230 VAL A O 1
ATOM 1728 N N . PHE A 1 231 ? -15.117 -1.473 4.848 1 98.88 231 PHE A N 1
ATOM 1729 C CA . PHE A 1 231 ? -15.047 -0.178 4.184 1 98.88 231 PHE A CA 1
ATOM 1730 C C . PHE A 1 231 ? -13.984 -0.186 3.092 1 98.88 231 PHE A C 1
ATOM 1732 O O . PHE A 1 231 ? -12.906 -0.766 3.27 1 98.88 231 PHE A O 1
ATOM 1739 N N . ASP A 1 232 ? -14.25 0.489 1.977 1 98.88 232 ASP A N 1
ATOM 1740 C CA . ASP A 1 232 ? -13.32 0.542 0.851 1 98.88 232 ASP A CA 1
ATOM 1741 C C . ASP A 1 232 ? -12.055 1.316 1.217 1 98.88 232 ASP A C 1
ATOM 1743 O O . ASP A 1 232 ? -10.961 0.988 0.75 1 98.88 232 ASP A O 1
ATOM 1747 N N . LEU A 1 233 ? -12.289 2.367 1.959 1 98.94 233 LEU A N 1
ATOM 1748 C CA . LEU A 1 233 ? -11.211 3.266 2.363 1 98.94 233 LEU A CA 1
ATOM 1749 C C . LEU A 1 233 ? -11.188 3.432 3.879 1 98.94 233 LEU A C 1
ATOM 1751 O O . LEU A 1 233 ? -12.234 3.604 4.508 1 98.94 233 LEU A O 1
ATOM 1755 N N . VAL A 1 234 ? -10.031 3.271 4.523 1 98.94 234 VAL A N 1
ATOM 1756 C CA . VAL A 1 234 ? -9.867 3.533 5.949 1 98.94 234 VAL A CA 1
ATOM 1757 C C . VAL A 1 234 ? -8.812 4.617 6.16 1 98.94 234 VAL A C 1
ATOM 1759 O O . VAL A 1 234 ? -7.695 4.516 5.648 1 98.94 234 VAL A O 1
ATOM 1762 N N . VAL A 1 235 ? -9.18 5.672 6.812 1 98.94 235 VAL A N 1
ATOM 1763 C CA . VAL A 1 235 ? -8.258 6.727 7.215 1 98.94 235 VAL A CA 1
ATOM 1764 C C . VAL A 1 235 ? -7.922 6.582 8.695 1 98.94 235 VAL A C 1
ATOM 1766 O O . VAL A 1 235 ? -8.805 6.695 9.555 1 98.94 235 VAL A O 1
ATOM 1769 N N . GLU A 1 236 ? -6.707 6.301 9 1 98.88 236 GLU A N 1
ATOM 1770 C CA . GLU A 1 236 ? -6.246 6.207 10.383 1 98.88 236 GLU A CA 1
ATOM 1771 C C . GLU A 1 236 ? -5.691 7.539 10.867 1 98.88 236 GLU A C 1
ATOM 1773 O O . GLU A 1 236 ? -4.648 7.996 10.398 1 98.88 236 GLU A O 1
ATOM 1778 N N . ALA A 1 237 ? -6.41 8.188 11.75 1 98.25 237 ALA A N 1
ATOM 1779 C CA . ALA A 1 237 ? -6.07 9.547 12.172 1 98.25 237 ALA A CA 1
ATOM 1780 C C . ALA A 1 237 ? -5.914 9.625 13.688 1 98.25 237 ALA A C 1
ATOM 1782 O O . ALA A 1 237 ? -6.059 10.703 14.273 1 98.25 237 ALA A O 1
ATOM 1783 N N . THR A 1 238 ? -5.691 8.516 14.383 1 96.88 238 THR A N 1
ATOM 1784 C CA . THR A 1 238 ? -5.59 8.523 15.836 1 96.88 238 THR A CA 1
ATOM 1785 C C . THR A 1 238 ? -4.129 8.477 16.281 1 96.88 238 THR A C 1
ATOM 1787 O O . THR A 1 238 ? -3.781 8.961 17.359 1 96.88 238 THR A O 1
ATOM 1790 N N . GLY A 1 239 ? -3.285 7.754 15.516 1 96.5 239 GLY A N 1
ATOM 1791 C CA . GLY A 1 239 ? -1.926 7.465 15.945 1 96.5 239 GLY A CA 1
ATOM 1792 C C . GLY A 1 239 ? -1.848 6.348 16.969 1 96.5 239 GLY A C 1
ATOM 1793 O O . GLY A 1 239 ? -0.864 6.242 17.703 1 96.5 239 GLY A O 1
ATOM 1794 N N . SER A 1 240 ? -2.877 5.574 17.141 1 96.88 240 SER A N 1
ATOM 1795 C CA . SER A 1 240 ? -2.895 4.434 18.047 1 96.88 240 SER A CA 1
ATOM 1796 C C . SER A 1 240 ? -2.664 3.127 17.297 1 96.88 240 SER A C 1
ATOM 1798 O O . SER A 1 240 ? -3.463 2.75 16.438 1 96.88 240 SER A O 1
ATOM 1800 N N . PRO A 1 241 ? -1.59 2.414 17.703 1 97 241 PRO A N 1
ATOM 1801 C CA . PRO A 1 241 ? -1.341 1.137 17.031 1 97 241 PRO A CA 1
ATOM 1802 C C . PRO A 1 241 ? -2.525 0.179 17.125 1 97 241 PRO A C 1
ATOM 1804 O O . PRO A 1 241 ? -2.881 -0.47 16.141 1 97 241 PRO A O 1
ATOM 1807 N N . GLN A 1 242 ? -3.15 0.138 18.266 1 95.12 242 GLN A N 1
ATOM 1808 C CA . GLN A 1 242 ? -4.27 -0.777 18.469 1 95.12 242 GLN A CA 1
ATOM 1809 C C . GLN A 1 242 ? -5.453 -0.398 17.578 1 95.12 242 GLN A C 1
ATOM 1811 O O . GLN A 1 242 ? -6.102 -1.268 17 1 95.12 242 GLN A O 1
ATOM 1816 N N . VAL A 1 243 ? -5.746 0.875 17.484 1 96.56 243 VAL A N 1
ATOM 1817 C CA . VAL A 1 243 ? -6.859 1.341 16.672 1 96.56 243 VAL A CA 1
ATOM 1818 C C . VAL A 1 243 ? -6.582 1.043 15.195 1 96.56 243 VAL A C 1
ATOM 1820 O O . VAL A 1 243 ? -7.488 0.655 14.453 1 96.56 243 VAL A O 1
ATOM 1823 N N . MET A 1 244 ? -5.332 1.183 14.875 1 97.56 244 MET A N 1
ATOM 1824 C CA . MET A 1 244 ? -4.934 0.866 13.508 1 97.56 244 MET A CA 1
ATOM 1825 C C . MET A 1 244 ? -5.211 -0.599 13.18 1 97.56 244 MET A C 1
ATOM 1827 O O . MET A 1 244 ? -5.789 -0.91 12.141 1 97.56 244 MET A O 1
ATOM 1831 N N . VAL A 1 245 ? -4.816 -1.509 14.047 1 96.19 245 VAL A N 1
ATOM 1832 C CA . VAL A 1 245 ? -4.996 -2.943 13.844 1 96.19 245 VAL A CA 1
ATOM 1833 C C . VAL A 1 245 ? -6.484 -3.27 13.75 1 96.19 245 VAL A C 1
ATOM 1835 O O . VAL A 1 245 ? -6.91 -4.027 12.875 1 96.19 245 VAL A O 1
ATOM 1838 N N . ASP A 1 246 ? -7.246 -2.672 14.633 1 94.25 246 ASP A N 1
ATOM 1839 C CA . ASP A 1 246 ? -8.688 -2.891 14.625 1 94.25 246 ASP A CA 1
ATOM 1840 C C . ASP A 1 246 ? -9.312 -2.391 13.32 1 94.25 246 ASP A C 1
ATOM 1842 O O . ASP A 1 246 ? -10.188 -3.047 12.758 1 94.25 246 ASP A O 1
ATOM 1846 N N . GLY A 1 247 ? -8.883 -1.206 12.867 1 96.88 247 GLY A N 1
ATOM 1847 C CA . GLY A 1 247 ? -9.375 -0.646 11.625 1 96.88 247 GLY A CA 1
ATOM 1848 C C . GLY A 1 247 ? -9.047 -1.497 10.414 1 96.88 247 GLY A C 1
ATOM 1849 O O . GLY A 1 247 ? -9.844 -1.604 9.484 1 96.88 247 GLY A O 1
ATOM 1850 N N . LEU A 1 248 ? -7.898 -2.092 10.453 1 97 248 LEU A N 1
ATOM 1851 C CA . LEU A 1 248 ? -7.438 -2.92 9.344 1 97 248 LEU A CA 1
ATOM 1852 C C . LEU A 1 248 ? -8.375 -4.105 9.125 1 97 248 LEU A C 1
ATOM 1854 O O . LEU A 1 248 ? -8.586 -4.527 7.988 1 97 248 LEU A O 1
ATOM 1858 N N . ARG A 1 249 ? -8.906 -4.59 10.18 1 95.5 249 ARG A N 1
ATOM 1859 C CA . ARG A 1 249 ? -9.82 -5.723 10.109 1 95.5 249 ARG A CA 1
ATOM 1860 C C . ARG A 1 249 ? -11.102 -5.348 9.367 1 95.5 249 ARG A C 1
ATOM 1862 O O . ARG A 1 249 ? -11.828 -6.223 8.898 1 95.5 249 ARG A O 1
ATOM 1869 N N . HIS A 1 250 ? -11.383 -4.066 9.281 1 98.19 250 HIS A N 1
ATOM 1870 C CA . HIS A 1 250 ? -12.602 -3.58 8.641 1 98.19 250 HIS A CA 1
ATOM 1871 C C . HIS A 1 250 ? -12.32 -3.107 7.219 1 98.19 250 HIS A C 1
ATOM 1873 O O . HIS A 1 250 ? -13.203 -2.545 6.562 1 98.19 250 HIS A O 1
ATOM 1879 N N . LEU A 1 251 ? -11.125 -3.273 6.773 1 98.75 251 LEU A N 1
ATOM 1880 C CA . LEU A 1 251 ? -10.805 -2.91 5.398 1 98.75 251 LEU A CA 1
ATOM 1881 C C . LEU A 1 251 ? -11.352 -3.945 4.422 1 98.75 251 LEU A C 1
ATOM 1883 O O . LEU A 1 251 ? -11.102 -5.141 4.574 1 98.75 251 LEU A O 1
ATOM 1887 N N . ALA A 1 252 ? -12.102 -3.521 3.439 1 98.69 252 ALA A N 1
ATOM 1888 C CA . ALA A 1 252 ? -12.734 -4.391 2.453 1 98.69 252 ALA A CA 1
ATOM 1889 C C . ALA A 1 252 ? -11.703 -5.004 1.516 1 98.69 252 ALA A C 1
ATOM 1891 O O . ALA A 1 252 ? -10.578 -4.512 1.412 1 98.69 252 ALA A O 1
ATOM 1892 N N . PRO A 1 253 ? -12.047 -6.168 0.865 1 98.25 253 PRO A N 1
ATOM 1893 C CA . PRO A 1 253 ? -11.203 -6.609 -0.248 1 98.25 253 PRO A CA 1
ATOM 1894 C C . PRO A 1 253 ? -10.93 -5.5 -1.259 1 98.25 253 PRO A C 1
ATOM 1896 O O . PRO A 1 253 ? -11.828 -4.711 -1.57 1 98.25 253 PRO A O 1
ATOM 1899 N N . ASN A 1 254 ? -9.68 -5.402 -1.677 1 98.56 254 ASN A N 1
ATOM 1900 C CA . ASN A 1 254 ? -9.211 -4.402 -2.633 1 98.56 254 ASN A CA 1
ATOM 1901 C C . ASN A 1 254 ? -9.188 -3.006 -2.02 1 98.56 254 ASN A C 1
ATOM 1903 O O . ASN A 1 254 ? -9.078 -2.01 -2.736 1 98.56 254 ASN A O 1
ATOM 1907 N N . GLY A 1 255 ? -9.367 -2.924 -0.677 1 98.81 255 GLY A N 1
ATOM 1908 C CA . GLY A 1 255 ? -9.43 -1.64 0.001 1 98.81 255 GLY A CA 1
ATOM 1909 C C . GLY A 1 255 ? -8.07 -1.004 0.205 1 98.81 255 GLY A C 1
ATOM 1910 O O . GLY A 1 255 ? -7.039 -1.658 0.027 1 98.81 255 GLY A O 1
ATOM 1911 N N . VAL A 1 256 ? -8.07 0.283 0.527 1 98.94 256 VAL A N 1
ATOM 1912 C CA . VAL A 1 256 ? -6.863 1.051 0.818 1 98.94 256 VAL A CA 1
ATOM 1913 C C . VAL A 1 256 ? -6.98 1.692 2.199 1 98.94 256 VAL A C 1
ATOM 1915 O O . VAL A 1 256 ? -8 2.307 2.521 1 98.94 256 VAL A O 1
ATOM 1918 N N . MET A 1 257 ? -6.027 1.442 3.025 1 98.88 257 MET A N 1
ATOM 1919 C CA . MET A 1 257 ? -5.902 2.131 4.305 1 98.88 257 MET A CA 1
ATOM 1920 C C . MET A 1 257 ? -4.766 3.143 4.273 1 98.88 257 MET A C 1
ATOM 1922 O O . MET A 1 257 ? -3.65 2.814 3.861 1 98.88 257 MET A O 1
ATOM 1926 N N . VAL A 1 258 ? -5.035 4.355 4.66 1 98.94 258 VAL A N 1
ATOM 1927 C CA . VAL A 1 258 ? -4.004 5.387 4.719 1 98.94 258 VAL A CA 1
ATOM 1928 C C . VAL A 1 258 ? -3.732 5.762 6.176 1 98.94 258 VAL A C 1
ATOM 1930 O O . VAL A 1 258 ? -4.664 5.988 6.949 1 98.94 258 VAL A O 1
ATOM 1933 N N . LEU A 1 259 ? -2.479 5.754 6.539 1 98.88 259 LEU A N 1
ATOM 1934 C CA . LEU A 1 259 ? -2.02 6.113 7.875 1 98.88 259 LEU A CA 1
ATOM 1935 C C . LEU A 1 259 ? -1.58 7.574 7.926 1 98.88 259 LEU A C 1
ATOM 1937 O O . LEU A 1 259 ? -0.637 7.965 7.234 1 98.88 259 LEU A O 1
ATOM 1941 N N . LEU A 1 260 ? -2.238 8.367 8.773 1 98.44 260 LEU A N 1
ATOM 1942 C CA . LEU A 1 260 ? -1.924 9.789 8.859 1 98.44 260 LEU A CA 1
ATOM 1943 C C . LEU A 1 260 ? -1.451 10.156 10.258 1 98.44 260 LEU A C 1
ATOM 1945 O O . LEU A 1 260 ? -1.14 11.32 10.531 1 98.44 260 LEU A O 1
ATOM 1949 N N . GLY A 1 261 ? -1.37 9.195 11.172 1 94.88 261 GLY A N 1
ATOM 1950 C CA . GLY A 1 261 ? -0.967 9.461 12.539 1 94.88 261 GLY A CA 1
ATOM 1951 C C . GLY A 1 261 ? 0.51 9.219 12.789 1 94.88 261 GLY A C 1
ATOM 1952 O O . GLY A 1 261 ? 1.193 8.625 11.953 1 94.88 261 GLY A O 1
ATOM 1953 N N . VAL A 1 262 ? 1.045 9.766 13.836 1 94 262 VAL A N 1
ATOM 1954 C CA . VAL A 1 262 ? 2.332 9.375 14.406 1 94 262 VAL A CA 1
ATOM 1955 C C . VAL A 1 262 ? 2.109 8.531 15.656 1 94 262 VAL A C 1
ATOM 1957 O O . VAL A 1 262 ? 1.365 8.922 16.562 1 94 262 VAL A O 1
ATOM 1960 N N . TYR A 1 263 ? 2.764 7.355 15.672 1 95.62 263 TYR A N 1
ATOM 1961 C CA . TYR A 1 263 ? 2.471 6.355 16.688 1 95.62 263 TYR A CA 1
ATOM 1962 C C . TYR A 1 263 ? 3.555 6.332 17.766 1 95.62 263 TYR A C 1
ATOM 1964 O O . TYR A 1 263 ? 4.746 6.418 17.453 1 95.62 263 TYR A O 1
ATOM 1972 N N . PRO A 1 264 ? 3.096 6.25 19.031 1 93 264 PRO A N 1
ATOM 1973 C CA . PRO A 1 264 ? 4.105 6.039 20.078 1 93 264 PRO A CA 1
ATOM 1974 C C . PRO A 1 264 ? 4.785 4.676 19.969 1 93 264 PRO A C 1
ATOM 1976 O O . PRO A 1 264 ? 4.219 3.74 19.391 1 93 264 PRO A O 1
ATOM 1979 N N . PRO A 1 265 ? 6.012 4.609 20.484 1 93.19 265 PRO A N 1
ATOM 1980 C CA . PRO A 1 265 ? 6.645 3.291 20.531 1 93.19 265 PRO A CA 1
ATOM 1981 C C . PRO A 1 265 ? 5.809 2.26 21.281 1 93.19 265 PRO A C 1
ATOM 1983 O O . PRO A 1 265 ? 5 2.623 22.141 1 93.19 265 PRO A O 1
ATOM 1986 N N . GLY A 1 266 ? 6.078 0.984 20.906 1 93.94 266 GLY A N 1
ATOM 1987 C CA . GLY A 1 266 ? 5.348 -0.112 21.516 1 93.94 266 GLY A CA 1
ATOM 1988 C C . GLY A 1 266 ? 4.219 -0.641 20.656 1 93.94 266 GLY A C 1
ATOM 1989 O O . GLY A 1 266 ? 4.301 -0.596 19.422 1 93.94 266 GLY A O 1
ATOM 1990 N N . GLY A 1 267 ? 3.248 -1.298 21.297 1 94.06 267 GLY A N 1
ATOM 1991 C CA . GLY A 1 267 ? 2.162 -1.933 20.578 1 94.06 267 GLY A CA 1
ATOM 1992 C C . GLY A 1 267 ? 2.566 -3.242 19.922 1 94.06 267 GLY A C 1
ATOM 1993 O O . GLY A 1 267 ? 3.756 -3.504 19.734 1 94.06 267 GLY A O 1
ATOM 1994 N N . VAL A 1 268 ? 1.574 -4.039 19.719 1 94.25 268 VAL A N 1
ATOM 1995 C CA . VAL A 1 268 ? 1.841 -5.367 19.188 1 94.25 268 VAL A CA 1
ATOM 1996 C C . VAL A 1 268 ? 0.72 -5.773 18.219 1 94.25 268 VAL A C 1
ATOM 1998 O O . VAL A 1 268 ? -0.428 -5.352 18.391 1 94.25 268 VAL A O 1
ATOM 2001 N N . ILE A 1 269 ? 0.99 -6.352 17.219 1 93.56 269 ILE A N 1
ATOM 2002 C CA . ILE A 1 269 ? 0.023 -7.168 16.484 1 93.56 269 ILE A CA 1
ATOM 2003 C C . ILE A 1 269 ? 0.25 -8.641 16.812 1 93.56 269 ILE A C 1
ATOM 2005 O O . ILE A 1 269 ? 1.351 -9.164 16.625 1 93.56 269 ILE A O 1
ATOM 2009 N N . ASN A 1 270 ? -0.786 -9.172 17.344 1 92.5 270 ASN A N 1
ATOM 2010 C CA . ASN A 1 270 ? -0.776 -10.625 17.5 1 92.5 270 ASN A CA 1
ATOM 2011 C C . ASN A 1 270 ? -1.371 -11.328 16.281 1 92.5 270 ASN A C 1
ATOM 2013 O O . ASN A 1 270 ? -2.111 -10.719 15.516 1 92.5 270 ASN A O 1
ATOM 2017 N N . ASP A 1 271 ? -0.927 -12.531 15.93 1 95.06 271 ASP A N 1
ATOM 2018 C CA . ASP A 1 271 ? -1.389 -13.328 14.797 1 95.06 271 ASP A CA 1
ATOM 2019 C C . ASP A 1 271 ? -1.123 -12.617 13.477 1 95.06 271 ASP A C 1
ATOM 2021 O O . ASP A 1 271 ? -2.031 -12.445 12.656 1 95.06 271 ASP A O 1
ATOM 2025 N N . LEU A 1 272 ? 0.131 -12.031 13.375 1 96.62 272 LEU A N 1
ATOM 2026 C CA . LEU A 1 272 ? 0.583 -11.289 12.203 1 96.62 272 LEU A CA 1
ATOM 2027 C C . LEU A 1 272 ? 0.352 -12.094 10.922 1 96.62 272 LEU A C 1
ATOM 2029 O O . LEU A 1 272 ? 0.004 -11.523 9.891 1 96.62 272 LEU A O 1
ATOM 2033 N N . GLY A 1 273 ? 0.52 -13.383 11.023 1 97.25 273 GLY A N 1
ATOM 2034 C CA . GLY A 1 273 ? 0.346 -14.234 9.859 1 97.25 273 GLY A CA 1
ATOM 2035 C C . GLY A 1 273 ? -1.033 -14.117 9.234 1 97.25 273 GLY A C 1
ATOM 2036 O O . GLY A 1 273 ? -1.159 -13.945 8.023 1 97.25 273 GLY A O 1
ATOM 2037 N N . ASN A 1 274 ? -2.051 -14.164 10.055 1 96.75 274 ASN A N 1
ATOM 2038 C CA . ASN A 1 274 ? -3.414 -14.047 9.547 1 96.75 274 ASN A CA 1
ATOM 2039 C C . ASN A 1 274 ? -3.678 -12.664 8.961 1 96.75 274 ASN A C 1
ATOM 2041 O O . ASN A 1 274 ? -4.387 -12.531 7.961 1 96.75 274 ASN A O 1
ATOM 2045 N N . VAL A 1 275 ? -3.094 -11.648 9.578 1 97.12 275 VAL A N 1
ATOM 2046 C CA . VAL A 1 275 ? -3.252 -10.281 9.094 1 97.12 275 VAL A CA 1
ATOM 2047 C C . VAL A 1 275 ? -2.621 -10.148 7.711 1 97.12 275 VAL A C 1
ATOM 2049 O O . VAL A 1 275 ? -3.229 -9.586 6.797 1 97.12 275 VAL A O 1
ATOM 2052 N N . LEU A 1 276 ? -1.443 -10.711 7.547 1 97.81 276 LEU A N 1
ATOM 2053 C CA . LEU A 1 276 ? -0.721 -10.633 6.281 1 97.81 276 LEU A CA 1
ATOM 2054 C C . LEU A 1 276 ? -1.421 -11.453 5.203 1 97.81 276 LEU A C 1
ATOM 2056 O O . LEU A 1 276 ? -1.564 -11 4.066 1 97.81 276 LEU A O 1
ATOM 2060 N N . THR A 1 277 ? -1.86 -12.656 5.562 1 97.5 277 THR A N 1
ATOM 2061 C CA . THR A 1 277 ? -2.576 -13.5 4.613 1 97.5 277 THR A CA 1
ATOM 2062 C C . THR A 1 277 ? -3.855 -12.82 4.137 1 97.5 277 THR A C 1
ATOM 2064 O O . THR A 1 277 ? -4.168 -12.844 2.945 1 97.5 277 THR A O 1
ATOM 2067 N N . ASP A 1 278 ? -4.566 -12.195 5.062 1 97.56 278 ASP A N 1
ATOM 2068 C CA . ASP A 1 278 ? -5.77 -11.445 4.707 1 97.56 278 ASP A CA 1
ATOM 2069 C C . ASP A 1 278 ? -5.449 -10.336 3.709 1 97.56 278 ASP A C 1
ATOM 2071 O O . ASP A 1 278 ? -6.203 -10.109 2.76 1 97.56 278 ASP A O 1
ATOM 2075 N N . SER A 1 279 ? -4.34 -9.617 3.912 1 98.06 279 SER A N 1
ATOM 2076 C CA . SER A 1 279 ? -3.92 -8.555 3.01 1 98.06 279 SER A CA 1
ATOM 2077 C C . SER A 1 279 ? -3.611 -9.094 1.618 1 98.06 279 SER A C 1
ATOM 2079 O O . SER A 1 279 ? -3.988 -8.484 0.613 1 98.06 279 SER A O 1
ATOM 2081 N N . VAL A 1 280 ? -3 -10.242 1.548 1 98.19 280 VAL A N 1
ATOM 2082 C CA . VAL A 1 280 ? -2.609 -10.836 0.274 1 98.19 280 VAL A CA 1
ATOM 2083 C C . VAL A 1 280 ? -3.85 -11.336 -0.465 1 98.19 280 VAL A C 1
ATOM 2085 O O . VAL A 1 280 ? -4.094 -10.945 -1.609 1 98.19 280 VAL A O 1
ATOM 2088 N N . LEU A 1 281 ? -4.707 -12.109 0.221 1 97.19 281 LEU A N 1
ATOM 2089 C CA . LEU A 1 281 ? -5.836 -12.773 -0.417 1 97.19 281 LEU A CA 1
ATOM 2090 C C . LEU A 1 281 ? -6.891 -11.758 -0.849 1 97.19 281 LEU A C 1
ATOM 2092 O O . LEU A 1 281 ? -7.75 -12.062 -1.679 1 97.19 281 LEU A O 1
ATOM 2096 N N . ASN A 1 282 ? -6.797 -10.562 -0.281 1 98.12 282 ASN A N 1
ATOM 2097 C CA . ASN A 1 282 ? -7.809 -9.547 -0.562 1 98.12 282 ASN A CA 1
ATOM 2098 C C . ASN A 1 282 ? -7.199 -8.312 -1.229 1 98.12 282 ASN A C 1
ATOM 2100 O O . ASN A 1 282 ? -7.844 -7.27 -1.316 1 98.12 282 ASN A O 1
ATOM 2104 N N . ASN A 1 283 ? -5.98 -8.383 -1.661 1 98.56 283 ASN A N 1
ATOM 2105 C CA . ASN A 1 283 ? -5.316 -7.312 -2.396 1 98.56 283 ASN A CA 1
ATOM 2106 C C . ASN A 1 283 ? -5.375 -5.988 -1.64 1 98.56 283 ASN A C 1
ATOM 2108 O O . ASN A 1 283 ? -5.688 -4.949 -2.221 1 98.56 283 ASN A O 1
ATOM 2112 N N . LYS A 1 284 ? -5.16 -6 -0.349 1 98.75 284 LYS A N 1
ATOM 2113 C CA . LYS A 1 284 ? -5.27 -4.797 0.469 1 98.75 284 LYS A CA 1
ATOM 2114 C C . LYS A 1 284 ? -3.994 -3.961 0.385 1 98.75 284 LYS A C 1
ATOM 2116 O O . LYS A 1 284 ? -2.902 -4.5 0.196 1 98.75 284 LYS A O 1
ATOM 2121 N N . VAL A 1 285 ? -4.164 -2.652 0.5 1 98.88 285 VAL A N 1
ATOM 2122 C CA . VAL A 1 285 ? -3.031 -1.732 0.44 1 98.88 285 VAL A CA 1
ATOM 2123 C C . VAL A 1 285 ? -2.99 -0.881 1.708 1 98.88 285 VAL A C 1
ATOM 2125 O O . VAL A 1 285 ? -4.023 -0.385 2.164 1 98.88 285 VAL A O 1
ATOM 2128 N N . LEU A 1 286 ? -1.878 -0.806 2.289 1 98.81 286 LEU A N 1
ATOM 2129 C CA . LEU A 1 286 ? -1.572 0.117 3.375 1 98.81 286 LEU A CA 1
ATOM 2130 C C . LEU A 1 286 ? -0.553 1.161 2.932 1 98.81 286 LEU A C 1
ATOM 2132 O O . LEU A 1 286 ? 0.501 0.815 2.393 1 98.81 286 LEU A O 1
ATOM 2136 N N . VAL A 1 287 ? -0.863 2.457 3.096 1 98.69 287 VAL A N 1
ATOM 2137 C CA . VAL A 1 287 ? 0.054 3.51 2.672 1 98.69 287 VAL A CA 1
ATOM 2138 C C . VAL A 1 287 ? 0.235 4.523 3.801 1 98.69 287 VAL A C 1
ATOM 2140 O O . VAL A 1 287 ? -0.74 4.949 4.426 1 98.69 287 VAL A O 1
ATOM 2143 N N . GLY A 1 288 ? 1.484 4.809 4.098 1 98.69 288 GLY A N 1
ATOM 2144 C CA . GLY A 1 288 ? 1.788 5.922 4.98 1 98.69 288 GLY A CA 1
ATOM 2145 C C . GLY A 1 288 ? 1.925 7.242 4.25 1 98.69 288 GLY A C 1
ATOM 2146 O O . GLY A 1 288 ? 2.457 7.293 3.139 1 98.69 288 GLY A O 1
ATOM 2147 N N . SER A 1 289 ? 1.452 8.297 4.898 1 98.56 289 SER A N 1
ATOM 2148 C CA . SER A 1 289 ? 1.555 9.617 4.293 1 98.56 289 SER A CA 1
ATOM 2149 C C . SER A 1 289 ? 1.894 10.68 5.336 1 98.56 289 SER A C 1
ATOM 2151 O O . SER A 1 289 ? 1.364 10.656 6.449 1 98.56 289 SER A O 1
ATOM 2153 N N . VAL A 1 290 ? 2.775 11.562 4.934 1 97.19 290 VAL A N 1
ATOM 2154 C CA . VAL A 1 290 ? 3.17 12.664 5.805 1 97.19 290 VAL A CA 1
ATOM 2155 C C . VAL A 1 290 ? 3.311 13.945 4.992 1 97.19 290 VAL A C 1
ATOM 2157 O O . VAL A 1 290 ? 3.646 13.906 3.807 1 97.19 290 VAL A O 1
ATOM 2160 N N . ASN A 1 291 ? 3.062 15.055 5.621 1 97 291 ASN A N 1
ATOM 2161 C CA . ASN A 1 291 ? 3.246 16.375 5.023 1 97 291 ASN A CA 1
ATOM 2162 C C . ASN A 1 291 ? 2.469 16.516 3.719 1 97 291 ASN A C 1
ATOM 2164 O O . ASN A 1 291 ? 1.625 15.672 3.402 1 97 291 ASN A O 1
ATOM 2168 N N . ALA A 1 292 ? 2.514 17.609 3.088 1 98.12 292 ALA A N 1
ATOM 2169 C CA . ALA A 1 292 ? 1.812 17.891 1.838 1 98.12 292 ALA A CA 1
ATOM 2170 C C . ALA A 1 292 ? 2.496 19.016 1.061 1 98.12 292 ALA A C 1
ATOM 2172 O O . ALA A 1 292 ? 3.324 19.734 1.61 1 98.12 292 ALA A O 1
ATOM 2173 N N . GLY A 1 293 ? 2.254 19.031 -0.21 1 97.62 293 GLY A N 1
ATOM 2174 C CA . GLY A 1 293 ? 2.783 20.094 -1.066 1 97.62 293 GLY A CA 1
ATOM 2175 C C . GLY A 1 293 ? 1.769 21.172 -1.38 1 97.62 293 GLY A C 1
ATOM 2176 O O . GLY A 1 293 ? 0.641 21.141 -0.883 1 97.62 293 GLY A O 1
ATOM 2177 N N . VAL A 1 294 ? 2.184 22.125 -2.164 1 98.44 294 VAL A N 1
ATOM 2178 C CA . VAL A 1 294 ? 1.379 23.297 -2.527 1 98.44 294 VAL A CA 1
ATOM 2179 C C . VAL A 1 294 ? 0.043 22.828 -3.109 1 98.44 294 VAL A C 1
ATOM 2181 O O . VAL A 1 294 ? -1.008 23.391 -2.779 1 98.44 294 VAL A O 1
ATOM 2184 N N . LYS A 1 295 ? 0.072 21.797 -3.91 1 97.88 295 LYS A N 1
ATOM 2185 C CA . LYS A 1 295 ? -1.137 21.312 -4.566 1 97.88 295 LYS A CA 1
ATOM 2186 C C . LYS A 1 295 ? -2.195 20.906 -3.539 1 97.88 295 LYS A C 1
ATOM 2188 O O . LYS A 1 295 ? -3.389 21.141 -3.75 1 97.88 295 LYS A O 1
ATOM 2193 N N . HIS A 1 296 ? -1.793 20.344 -2.486 1 98.81 296 HIS A N 1
ATOM 2194 C CA . HIS A 1 296 ? -2.738 19.859 -1.487 1 98.81 296 HIS A CA 1
ATOM 2195 C C . HIS A 1 296 ? -3.275 21 -0.635 1 98.81 296 HIS A C 1
ATOM 2197 O O . HIS A 1 296 ? -4.41 20.953 -0.16 1 98.81 296 HIS A O 1
ATOM 2203 N N . PHE A 1 297 ? -2.453 22.078 -0.411 1 98.88 297 PHE A N 1
ATOM 2204 C CA . PHE A 1 297 ? -2.955 23.281 0.224 1 98.88 297 PHE A CA 1
ATOM 2205 C C . PHE A 1 297 ? -4.027 23.938 -0.635 1 98.88 297 PHE A C 1
ATOM 2207 O O . PHE A 1 297 ? -5.074 24.359 -0.125 1 98.88 297 PHE A O 1
ATOM 2214 N N . GLU A 1 298 ? -3.752 23.984 -1.904 1 98.88 298 GLU A N 1
ATOM 2215 C CA . GLU A 1 298 ? -4.723 24.562 -2.834 1 98.88 298 GLU A CA 1
ATOM 2216 C C . GLU A 1 298 ? -6.012 23.75 -2.855 1 98.88 298 GLU A C 1
ATOM 2218 O O . GLU A 1 298 ? -7.109 24.312 -2.836 1 98.88 298 GLU A O 1
ATOM 2223 N N . LEU A 1 299 ? -5.863 22.438 -2.869 1 98.75 299 LEU A N 1
ATOM 2224 C CA . LEU A 1 299 ? -7.023 21.562 -2.828 1 98.75 299 LEU A CA 1
ATOM 2225 C C . LEU A 1 299 ? -7.812 21.75 -1.536 1 98.75 299 LEU A C 1
ATOM 2227 O O . LEU A 1 299 ? -9.047 21.766 -1.55 1 98.75 299 LEU A O 1
ATOM 2231 N N . GLY A 1 300 ? -7.059 21.875 -0.468 1 98.88 300 GLY A N 1
ATOM 2232 C CA . GLY A 1 300 ? -7.695 22.125 0.816 1 98.88 300 GLY A CA 1
ATOM 2233 C C . GLY A 1 300 ? -8.539 23.391 0.826 1 98.88 300 GLY A C 1
ATOM 2234 O O . GLY A 1 300 ? -9.68 23.375 1.296 1 98.88 300 GLY A O 1
ATOM 2235 N N . LEU A 1 301 ? -8.008 24.469 0.295 1 98.88 301 LEU A N 1
ATOM 2236 C CA . LEU A 1 301 ? -8.742 25.734 0.255 1 98.88 301 LEU A CA 1
ATOM 2237 C C . LEU A 1 301 ? -9.992 25.594 -0.61 1 98.88 301 LEU A C 1
ATOM 2239 O O . LEU A 1 301 ? -11.039 26.172 -0.285 1 98.88 301 LEU A O 1
ATOM 2243 N N . ARG A 1 302 ? -9.906 24.828 -1.691 1 98.81 302 ARG A N 1
ATOM 2244 C CA . ARG A 1 302 ? -11.07 24.594 -2.537 1 98.81 302 ARG A CA 1
ATOM 2245 C C . ARG A 1 302 ? -12.148 23.828 -1.78 1 98.81 302 ARG A C 1
ATOM 2247 O O . ARG A 1 302 ? -13.328 24.188 -1.826 1 98.81 302 ARG A O 1
ATOM 2254 N N . HIS A 1 303 ? -11.75 22.812 -1.049 1 98.88 303 HIS A N 1
ATOM 2255 C CA . HIS A 1 303 ? -12.719 22.031 -0.29 1 98.88 303 HIS A CA 1
ATOM 2256 C C . HIS A 1 303 ? -13.289 22.828 0.878 1 98.88 303 HIS A C 1
ATOM 2258 O O . HIS A 1 303 ? -14.453 22.672 1.24 1 98.88 303 HIS A O 1
ATOM 2264 N N . MET A 1 304 ? -12.445 23.672 1.469 1 98.81 304 MET A N 1
ATOM 2265 C CA . MET A 1 304 ? -12.938 24.547 2.529 1 98.81 304 MET A CA 1
ATOM 2266 C C . MET A 1 304 ? -14.039 25.469 2.008 1 98.81 304 MET A C 1
ATOM 2268 O O . MET A 1 304 ? -15.055 25.672 2.682 1 98.81 304 MET A O 1
ATOM 2272 N N . ALA A 1 305 ? -13.781 26.016 0.838 1 98.81 305 ALA A N 1
ATOM 2273 C CA . ALA A 1 305 ? -14.789 26.891 0.237 1 98.81 305 ALA A CA 1
ATOM 2274 C C . ALA A 1 305 ? -16.094 26.125 -0.013 1 98.81 305 ALA A C 1
ATOM 2276 O O . ALA A 1 305 ? -17.172 26.625 0.289 1 98.81 305 ALA A O 1
ATOM 2277 N N . GLU A 1 306 ? -15.945 24.922 -0.558 1 98.75 306 GLU A N 1
ATOM 2278 C CA . GLU A 1 306 ? -17.125 24.094 -0.809 1 98.75 306 GLU A CA 1
ATOM 2279 C C . GLU A 1 306 ? -17.844 23.75 0.491 1 98.75 306 GLU A C 1
ATOM 2281 O O . GLU A 1 306 ? -19.078 23.812 0.554 1 98.75 306 GLU A O 1
ATOM 2286 N N . ALA A 1 307 ? -17.094 23.406 1.488 1 98.75 307 ALA A N 1
ATOM 2287 C CA . ALA A 1 307 ? -17.672 23.047 2.781 1 98.75 307 ALA A CA 1
ATOM 2288 C C . ALA A 1 307 ? -18.406 24.219 3.402 1 98.75 307 ALA A C 1
ATOM 2290 O O . ALA A 1 307 ? -19.469 24.062 3.992 1 98.75 307 ALA A O 1
ATOM 2291 N N . LYS A 1 308 ? -17.766 25.375 3.363 1 97.94 308 LYS A N 1
ATOM 2292 C CA . LYS A 1 308 ? -18.391 26.562 3.906 1 97.94 308 LYS A CA 1
ATOM 2293 C C . LYS A 1 308 ? -19.75 26.828 3.236 1 97.94 308 LYS A C 1
ATOM 2295 O O . LYS A 1 308 ? -20.703 27.219 3.896 1 97.94 308 LYS A O 1
ATOM 2300 N N . GLY A 1 309 ? -19.844 26.625 1.948 1 97.69 309 GLY A N 1
ATOM 2301 C CA . GLY A 1 309 ? -21.094 26.781 1.225 1 97.69 309 GLY A CA 1
ATOM 2302 C C . GLY A 1 309 ? -22.141 25.766 1.619 1 97.69 309 GLY A C 1
ATOM 2303 O O . GLY A 1 309 ? -23.328 26.078 1.703 1 97.69 309 GLY A O 1
ATOM 2304 N N . ARG A 1 310 ? -21.734 24.562 1.924 1 97.5 310 ARG A N 1
ATOM 2305 C CA . ARG A 1 310 ? -22.672 23.469 2.113 1 97.5 310 ARG A CA 1
ATOM 2306 C C . ARG A 1 310 ? -23.016 23.281 3.586 1 97.5 310 ARG A C 1
ATOM 2308 O O . ARG A 1 310 ? -24.141 22.891 3.92 1 97.5 310 ARG A O 1
ATOM 2315 N N . PHE A 1 311 ? -21.984 23.656 4.41 1 98.12 311 PHE A N 1
ATOM 2316 C CA . PHE A 1 311 ? -22.156 23.25 5.801 1 98.12 311 PHE A CA 1
ATOM 2317 C C . PHE A 1 311 ? -22.062 24.453 6.73 1 98.12 311 PHE A C 1
ATOM 2319 O O . PHE A 1 311 ? -21.984 24.297 7.953 1 98.12 311 PHE A O 1
ATOM 2326 N N . GLY A 1 312 ? -21.969 25.656 6.199 1 97.25 312 GLY A N 1
ATOM 2327 C CA . GLY A 1 312 ? -22.016 26.875 6.984 1 97.25 312 GLY A CA 1
ATOM 2328 C C . GLY A 1 312 ? -20.797 27.062 7.867 1 97.25 312 GLY A C 1
ATOM 2329 O O . GLY A 1 312 ? -19.656 27 7.391 1 97.25 312 GLY A O 1
ATOM 2330 N N . ASP A 1 313 ? -21.047 27.109 9.164 1 97.69 313 ASP A N 1
ATOM 2331 C CA . ASP A 1 313 ? -19.984 27.484 10.094 1 97.69 313 ASP A CA 1
ATOM 2332 C C . ASP A 1 313 ? -19.281 26.25 10.641 1 97.69 313 ASP A C 1
ATOM 2334 O O . ASP A 1 313 ? -18.594 26.312 11.656 1 97.69 313 ASP A O 1
ATOM 2338 N N . TRP A 1 314 ? -19.453 25.109 10.008 1 98.62 314 TRP A N 1
ATOM 2339 C CA . TRP A 1 314 ? -18.906 23.844 10.477 1 98.62 314 TRP A CA 1
ATOM 2340 C C . TRP A 1 314 ? -17.406 23.953 10.734 1 98.62 314 TRP A C 1
ATOM 2342 O O . TRP A 1 314 ? -16.922 23.578 11.805 1 98.62 314 TRP A O 1
ATOM 2352 N N . LEU A 1 315 ? -16.672 24.562 9.828 1 98.81 315 LEU A N 1
ATOM 2353 C CA . LEU A 1 315 ? -15.227 24.672 9.93 1 98.81 315 LEU A CA 1
ATOM 2354 C C . LEU A 1 315 ? -14.82 25.531 11.125 1 98.81 315 LEU A C 1
ATOM 2356 O O . LEU A 1 315 ? -13.891 25.188 11.852 1 98.81 315 LEU A O 1
ATOM 2360 N N . SER A 1 316 ? -15.492 26.656 11.289 1 98.38 316 SER A N 1
ATOM 2361 C CA . SER A 1 316 ? -15.141 27.547 12.383 1 98.38 316 SER A CA 1
ATOM 2362 C C . SER A 1 316 ? -15.328 26.875 13.734 1 98.38 316 SER A C 1
ATOM 2364 O O . SER A 1 316 ? -14.609 27.172 14.695 1 98.38 316 SER A O 1
ATOM 2366 N N . ARG A 1 317 ? -16.25 25.906 13.812 1 98.25 317 ARG A N 1
ATOM 2367 C CA . ARG A 1 317 ? -16.547 25.219 15.062 1 98.25 317 ARG A CA 1
ATOM 2368 C C . ARG A 1 317 ? -15.453 24.203 15.398 1 98.25 317 ARG A C 1
ATOM 2370 O O . ARG A 1 317 ? -15.391 23.703 16.531 1 98.25 317 ARG A O 1
ATOM 2377 N N . LEU A 1 318 ? -14.555 23.922 14.469 1 98.5 318 LEU A N 1
ATOM 2378 C CA . LEU A 1 318 ? -13.398 23.094 14.773 1 98.5 318 LEU A CA 1
ATOM 2379 C C . LEU A 1 318 ? -12.422 23.828 15.68 1 98.5 318 LEU A C 1
ATOM 2381 O O . LEU A 1 318 ? -11.617 23.188 16.375 1 98.5 318 LEU A O 1
ATOM 2385 N N . ILE A 1 319 ? -12.422 25.141 15.555 1 98.38 319 ILE A N 1
ATOM 2386 C CA . ILE A 1 319 ? -11.539 25.953 16.391 1 98.38 319 ILE A CA 1
ATOM 2387 C C . ILE A 1 319 ? -12.172 26.156 17.766 1 98.38 319 ILE A C 1
ATOM 2389 O O . ILE A 1 319 ? -13.031 27.031 17.922 1 98.38 319 ILE A O 1
ATOM 2393 N N . THR A 1 320 ? -11.672 25.406 18.781 1 97.94 320 THR A N 1
ATOM 2394 C CA . THR A 1 320 ? -12.383 25.344 20.062 1 97.94 320 THR A CA 1
ATOM 2395 C C . THR A 1 320 ? -11.648 26.141 21.141 1 97.94 320 THR A C 1
ATOM 2397 O O . THR A 1 320 ? -12.195 26.391 22.203 1 97.94 320 THR A O 1
ATOM 2400 N N . LYS A 1 321 ? -10.406 26.453 20.844 1 97.56 321 LYS A N 1
ATOM 2401 C CA . LYS A 1 321 ? -9.609 27.203 21.828 1 97.56 321 LYS A CA 1
ATOM 2402 C C . LYS A 1 321 ? -8.742 28.25 21.141 1 97.56 321 LYS A C 1
ATOM 2404 O O . LYS A 1 321 ? -8.156 27.984 20.078 1 97.56 321 LYS A O 1
ATOM 2409 N N . ARG A 1 322 ? -8.758 29.422 21.75 1 96.94 322 ARG A N 1
ATOM 2410 C CA . ARG A 1 322 ? -7.938 30.531 21.266 1 96.94 322 ARG A CA 1
ATOM 2411 C C . ARG A 1 322 ? -7.09 31.125 22.375 1 96.94 322 ARG A C 1
ATOM 2413 O O . ARG A 1 322 ? -7.555 31.234 23.516 1 96.94 322 ARG A O 1
ATOM 2420 N N . ALA A 1 323 ? -5.918 31.422 22.094 1 97.81 323 ALA A N 1
ATOM 2421 C CA . ALA A 1 323 ? -4.996 32.125 22.984 1 97.81 323 ALA A CA 1
ATOM 2422 C C . ALA A 1 323 ? -4.23 33.219 22.234 1 97.81 323 ALA A C 1
ATOM 2424 O O . ALA A 1 323 ? -4.273 33.281 21 1 97.81 323 ALA A O 1
ATOM 2425 N N . THR A 1 324 ? -3.619 34.125 22.938 1 97.88 324 THR A N 1
ATOM 2426 C CA . THR A 1 324 ? -2.768 35.188 22.375 1 97.88 324 THR A CA 1
ATOM 2427 C C . THR A 1 324 ? -1.31 34.938 22.766 1 97.88 324 THR A C 1
ATOM 2429 O O . THR A 1 324 ? -0.994 34 23.5 1 97.88 324 THR A O 1
ATOM 2432 N N . LEU A 1 325 ? -0.443 35.75 22.281 1 97.44 325 LEU A N 1
ATOM 2433 C CA . LEU A 1 325 ? 0.961 35.656 22.672 1 97.44 325 LEU A CA 1
ATOM 2434 C C . LEU A 1 325 ? 1.135 35.906 24.156 1 97.44 325 LEU A C 1
ATOM 2436 O O . LEU A 1 325 ? 1.989 35.281 24.797 1 97.44 325 LEU A O 1
ATOM 2440 N N . ASP A 1 326 ? 0.312 36.75 24.75 1 96.06 326 ASP A N 1
ATOM 2441 C CA . ASP A 1 326 ? 0.415 37.094 26.156 1 96.06 326 ASP A CA 1
ATOM 2442 C C . ASP A 1 326 ? 0.096 35.875 27.047 1 96.06 326 ASP A C 1
ATOM 2444 O O . ASP A 1 326 ? 0.672 35.719 28.125 1 96.06 326 ASP A O 1
ATOM 2448 N N . ASN A 1 327 ? -0.819 35.094 26.641 1 97.38 327 ASN A N 1
ATOM 2449 C CA . ASN A 1 327 ? -1.174 33.875 27.375 1 97.38 327 ASN A CA 1
ATOM 2450 C C . ASN A 1 327 ? -0.872 32.625 26.562 1 97.38 327 ASN A C 1
ATOM 2452 O O . ASN A 1 327 ? -1.661 31.672 26.562 1 97.38 327 ASN A O 1
ATOM 2456 N N . TYR A 1 328 ? 0.279 32.656 25.828 1 97.56 328 TYR A N 1
ATOM 2457 C CA . TYR A 1 328 ? 0.664 31.625 24.891 1 97.56 328 TYR A CA 1
ATOM 2458 C C . TYR A 1 328 ? 0.63 30.25 25.547 1 97.56 328 TYR A C 1
ATOM 2460 O O . TYR A 1 328 ? 0.371 29.25 24.875 1 97.56 328 TYR A O 1
ATOM 2468 N N . GLN A 1 329 ? 0.804 30.078 26.812 1 96.88 329 GLN A N 1
ATOM 2469 C CA . GLN A 1 329 ? 0.868 28.812 27.516 1 96.88 329 GLN A CA 1
ATOM 2470 C C . GLN A 1 329 ? -0.466 28.078 27.438 1 96.88 329 GLN A C 1
ATOM 2472 O O . GLN A 1 329 ? -0.499 26.844 27.406 1 96.88 329 GLN A O 1
ATOM 2477 N N . GLU A 1 330 ? -1.489 28.828 27.406 1 96.31 330 GLU A N 1
ATOM 2478 C CA . GLU A 1 330 ? -2.816 28.234 27.312 1 96.31 330 GLU A CA 1
ATOM 2479 C C . GLU A 1 330 ? -2.986 27.469 26 1 96.31 330 GLU A C 1
ATOM 2481 O O . GLU A 1 330 ? -3.676 26.453 25.953 1 96.31 330 GLU A O 1
ATOM 2486 N N . ALA A 1 331 ? -2.365 27.984 24.953 1 96.81 331 ALA A N 1
ATOM 2487 C CA . ALA A 1 331 ? -2.465 27.344 23.641 1 96.81 331 ALA A CA 1
ATOM 2488 C C . ALA A 1 331 ? -1.795 25.984 23.641 1 96.81 331 ALA A C 1
ATOM 2490 O O . ALA A 1 331 ? -2.172 25.094 22.859 1 96.81 331 ALA A O 1
ATOM 2491 N N . TYR A 1 332 ? -0.833 25.812 24.5 1 96.81 332 TYR A N 1
ATOM 2492 C CA . TYR A 1 332 ? -0.04 24.578 24.484 1 96.81 332 TYR A CA 1
ATOM 2493 C C . TYR A 1 332 ? -0.421 23.672 25.656 1 96.81 332 TYR A C 1
ATOM 2495 O O . TYR A 1 332 ? 0.339 22.766 26.016 1 96.81 332 TYR A O 1
ATOM 2503 N N . SER A 1 333 ? -1.604 23.969 26.297 1 94.06 333 SER A N 1
ATOM 2504 C CA . SER A 1 333 ? -2.256 23.062 27.25 1 94.06 333 SER A CA 1
ATOM 2505 C C . SER A 1 333 ? -3.395 22.297 26.578 1 94.06 333 SER A C 1
ATOM 2507 O O . SER A 1 333 ? -4.367 22.906 26.109 1 94.06 333 SER A O 1
ATOM 2509 N N . TRP A 1 334 ? -3.324 20.953 26.516 1 88.38 334 TRP A N 1
ATOM 2510 C CA . TRP A 1 334 ? -4.258 20.125 25.75 1 88.38 334 TRP A CA 1
ATOM 2511 C C . TRP A 1 334 ? -5.305 19.5 26.656 1 88.38 334 TRP A C 1
ATOM 2513 O O . TRP A 1 334 ? -4.98 19.016 27.75 1 88.38 334 TRP A O 1
ATOM 2523 N N . THR A 1 335 ? -6.508 19.625 26.25 1 87.31 335 THR A N 1
ATOM 2524 C CA . THR A 1 335 ? -7.609 18.938 26.906 1 87.31 335 THR A CA 1
ATOM 2525 C C . THR A 1 335 ? -8.383 18.062 25.922 1 87.31 335 THR A C 1
ATOM 2527 O O . THR A 1 335 ? -8.297 18.281 24.703 1 87.31 335 THR A O 1
ATOM 2530 N N . HIS A 1 336 ? -9.117 17.125 26.375 1 82.81 336 HIS A N 1
ATOM 2531 C CA . HIS A 1 336 ? -9.836 16.172 25.531 1 82.81 336 HIS A CA 1
ATOM 2532 C C . HIS A 1 336 ? -10.977 16.859 24.781 1 82.81 336 HIS A C 1
ATOM 2534 O O . HIS A 1 336 ? -11.484 16.328 23.797 1 82.81 336 HIS A O 1
ATOM 2540 N N . ASP A 1 337 ? -11.375 17.969 25.188 1 86.06 337 ASP A N 1
ATOM 2541 C CA . ASP A 1 337 ? -12.508 18.656 24.562 1 86.06 337 ASP A CA 1
ATOM 2542 C C . ASP A 1 337 ? -12.055 19.531 23.391 1 86.06 337 ASP A C 1
ATOM 2544 O O . ASP A 1 337 ? -12.875 19.953 22.578 1 86.06 337 ASP A O 1
ATOM 2548 N N . ASP A 1 338 ? -10.766 19.781 23.391 1 93.56 338 ASP A N 1
ATOM 2549 C CA . ASP A 1 338 ? -10.234 20.609 22.312 1 93.56 338 ASP A CA 1
ATOM 2550 C C . ASP A 1 338 ? -10.195 19.828 21 1 93.56 338 ASP A C 1
ATOM 2552 O O . ASP A 1 338 ? -9.93 18.625 20.984 1 93.56 338 ASP A O 1
ATOM 2556 N N . ILE A 1 339 ? -10.562 20.516 19.969 1 97.44 339 ILE A N 1
ATOM 2557 C CA . ILE A 1 339 ? -10.344 19.984 18.625 1 97.44 339 ILE A CA 1
ATOM 2558 C C . ILE A 1 339 ? -9.148 20.688 17.984 1 97.44 339 ILE A C 1
ATOM 2560 O O . ILE A 1 339 ? -8.07 20.094 17.859 1 97.44 339 ILE A O 1
ATOM 2564 N N . LYS A 1 340 ? -9.242 21.953 17.75 1 98.31 340 LYS A N 1
ATOM 2565 C CA . LYS A 1 340 ? -8.125 22.766 17.266 1 98.31 340 LYS A CA 1
ATOM 2566 C C . LYS A 1 340 ? -7.926 24 18.125 1 98.31 340 LYS A C 1
ATOM 2568 O O . LYS A 1 340 ? -8.875 24.75 18.391 1 98.31 340 LYS A O 1
ATOM 2573 N N . THR A 1 341 ? -6.746 24.156 18.625 1 98.25 341 THR A N 1
ATOM 2574 C CA . THR A 1 341 ? -6.332 25.359 19.328 1 98.25 341 THR A CA 1
ATOM 2575 C C . THR A 1 341 ? -5.555 26.297 18.406 1 98.25 341 THR A C 1
ATOM 2577 O O . THR A 1 341 ? -4.734 25.844 17.609 1 98.25 341 THR A O 1
ATOM 2580 N N . VAL A 1 342 ? -5.832 27.594 18.516 1 98.12 342 VAL A N 1
ATOM 2581 C CA . VAL A 1 342 ? -5.141 28.578 17.672 1 98.12 342 VAL A CA 1
ATOM 2582 C C . VAL A 1 342 ? -4.527 29.672 18.547 1 98.12 342 VAL A C 1
ATOM 2584 O O . VAL A 1 342 ? -5.109 30.062 19.562 1 98.12 342 VAL A O 1
ATOM 2587 N N . LEU A 1 343 ? -3.344 30.047 18.188 1 98.44 343 LEU A N 1
ATOM 2588 C CA . LEU A 1 343 ? -2.67 31.203 18.75 1 98.44 343 LEU A CA 1
ATOM 2589 C C . LEU A 1 343 ? -2.926 32.438 17.906 1 98.44 343 LEU A C 1
ATOM 2591 O O . LEU A 1 343 ? -2.48 32.531 16.766 1 98.44 343 LEU A O 1
ATOM 2595 N N . GLU A 1 344 ? -3.689 33.406 18.438 1 97.88 344 GLU A N 1
ATOM 2596 C CA . GLU A 1 344 ? -3.918 34.688 17.781 1 97.88 344 GLU A CA 1
ATOM 2597 C C . GLU A 1 344 ? -2.725 35.625 17.953 1 97.88 344 GLU A C 1
ATOM 2599 O O . GLU A 1 344 ? -2.404 36.031 19.078 1 97.88 344 GLU A O 1
ATOM 2604 N N . ILE A 1 345 ? -2.131 36 16.859 1 97.69 345 ILE A N 1
ATOM 2605 C CA . ILE A 1 345 ? -0.895 36.781 16.953 1 97.69 345 ILE A CA 1
ATOM 2606 C C . ILE A 1 345 ? -1.159 38.219 16.578 1 97.69 345 ILE A C 1
ATOM 2608 O O . ILE A 1 345 ? -1.106 39.125 17.422 1 97.69 345 ILE A O 1
ATOM 2612 N N . ASN A 1 346 ? -1.488 38.375 15.258 1 92.88 346 ASN A N 1
ATOM 2613 C CA . ASN A 1 346 ? -1.891 39.656 14.75 1 92.88 346 ASN A CA 1
ATOM 2614 C C . ASN A 1 346 ? -3.281 39.625 14.117 1 92.88 346 ASN A C 1
ATOM 2616 O O . ASN A 1 346 ? -3.42 39.719 12.898 1 92.88 346 ASN A O 1
ATOM 2620 N N . PRO A 1 347 ? -4.258 39.5 15.023 1 87.31 347 PRO A N 1
ATOM 2621 C CA . PRO A 1 347 ? -5.594 39.375 14.438 1 87.31 347 PRO A CA 1
ATOM 2622 C C . PRO A 1 347 ? -5.973 40.594 13.562 1 87.31 347 PRO A C 1
ATOM 2624 O O . PRO A 1 347 ? -5.562 41.719 13.836 1 87.31 347 PRO A O 1
ATOM 2627 N N . LEU A 1 348 ? -6.613 40.219 12.5 1 83.62 348 LEU A N 1
ATOM 2628 C CA . LEU A 1 348 ? -7.039 41.281 11.578 1 83.62 348 LEU A CA 1
ATOM 2629 C C . LEU A 1 348 ? -8.18 42.094 12.18 1 83.62 348 LEU A C 1
ATOM 2631 O O . LEU A 1 348 ? -9.016 41.562 12.906 1 83.62 348 LEU A O 1
ATOM 2635 N N . ASN A 1 349 ? -8.055 43.438 12.203 1 65.62 349 ASN A N 1
ATOM 2636 C CA . ASN A 1 349 ? -9.125 44.312 12.664 1 65.62 349 ASN A CA 1
ATOM 2637 C C . ASN A 1 349 ? -10.391 44.125 11.828 1 65.62 349 ASN A C 1
ATOM 2639 O O . ASN A 1 349 ? -10.32 43.875 10.633 1 65.62 349 ASN A O 1
ATOM 2643 N N . MET B 1 1 ? -10.562 -42.062 -17.094 1 97.25 1 MET B N 1
ATOM 2644 C CA . MET B 1 1 ? -9.242 -41.438 -17.203 1 97.25 1 MET B CA 1
ATOM 2645 C C . MET B 1 1 ? -8.602 -41.281 -15.82 1 97.25 1 MET B C 1
ATOM 2647 O O . MET B 1 1 ? -9.305 -41.25 -14.805 1 97.25 1 MET B O 1
ATOM 2651 N N . LYS B 1 2 ? -7.336 -41.219 -15.812 1 98.19 2 LYS B N 1
ATOM 2652 C CA . LYS B 1 2 ? -6.625 -41.094 -14.547 1 98.19 2 LYS B CA 1
ATOM 2653 C C . LYS B 1 2 ? -6.578 -39.625 -14.117 1 98.19 2 LYS B C 1
ATOM 2655 O O . LYS B 1 2 ? -6.398 -38.719 -14.945 1 98.19 2 LYS B O 1
ATOM 2660 N N . ALA B 1 3 ? -6.777 -39.406 -12.836 1 98.69 3 ALA B N 1
ATOM 2661 C CA . ALA B 1 3 ? -6.688 -38.062 -12.258 1 98.69 3 ALA B CA 1
ATOM 2662 C C . ALA B 1 3 ? -6.184 -38.125 -10.812 1 98.69 3 ALA B C 1
ATOM 2664 O O . ALA B 1 3 ? -6.492 -39.062 -10.078 1 98.69 3 ALA B O 1
ATOM 2665 N N . VAL B 1 4 ? -5.391 -37.188 -10.43 1 98.81 4 VAL B N 1
ATOM 2666 C CA . VAL B 1 4 ? -4.953 -37.062 -9.039 1 98.81 4 VAL B CA 1
ATOM 2667 C C . VAL B 1 4 ? -5.996 -36.281 -8.242 1 98.81 4 VAL B C 1
ATOM 2669 O O . VAL B 1 4 ? -6.27 -35.125 -8.547 1 98.81 4 VAL B O 1
ATOM 2672 N N . THR B 1 5 ? -6.562 -36.875 -7.215 1 98.69 5 THR B N 1
ATOM 2673 C CA . THR B 1 5 ? -7.695 -36.281 -6.527 1 98.69 5 THR B CA 1
ATOM 2674 C C . THR B 1 5 ? -7.453 -36.219 -5.023 1 98.69 5 THR B C 1
ATOM 2676 O O . THR B 1 5 ? -6.57 -36.906 -4.508 1 98.69 5 THR B O 1
ATOM 2679 N N . VAL B 1 6 ? -8.18 -35.344 -4.395 1 98.56 6 VAL B N 1
ATOM 2680 C CA . VAL B 1 6 ? -8.273 -35.281 -2.938 1 98.56 6 VAL B CA 1
ATOM 2681 C C . VAL B 1 6 ? -9.727 -35.062 -2.525 1 98.56 6 VAL B C 1
ATOM 2683 O O . VAL B 1 6 ? -10.547 -34.594 -3.33 1 98.56 6 VAL B O 1
ATOM 2686 N N . ILE B 1 7 ? -10.023 -35.5 -1.317 1 98.25 7 ILE B N 1
ATOM 2687 C CA . ILE B 1 7 ? -11.266 -35.094 -0.672 1 98.25 7 ILE B CA 1
ATOM 2688 C C . ILE B 1 7 ? -11 -33.875 0.218 1 98.25 7 ILE B C 1
ATOM 2690 O O . ILE B 1 7 ? -10.367 -34 1.271 1 98.25 7 ILE B O 1
ATOM 2694 N N . PRO B 1 8 ? -11.5 -32.688 -0.232 1 97.31 8 PRO B N 1
ATOM 2695 C CA . PRO B 1 8 ? -11.203 -31.5 0.552 1 97.31 8 PRO B CA 1
ATOM 2696 C C . PRO B 1 8 ? -11.555 -31.656 2.027 1 97.31 8 PRO B C 1
ATOM 2698 O O . PRO B 1 8 ? -12.562 -32.281 2.361 1 97.31 8 PRO B O 1
ATOM 2701 N N . SER B 1 9 ? -10.75 -31.141 2.926 1 96.75 9 SER B N 1
ATOM 2702 C CA . SER B 1 9 ? -10.891 -31.125 4.379 1 96.75 9 SER B CA 1
ATOM 2703 C C . SER B 1 9 ? -10.57 -32.5 4.98 1 96.75 9 SER B C 1
ATOM 2705 O O . SER B 1 9 ? -10.672 -32.688 6.195 1 96.75 9 SER B O 1
ATOM 2707 N N . VAL B 1 10 ? -10.195 -33.531 4.145 1 97.75 10 VAL B N 1
ATOM 2708 C CA . VAL B 1 10 ? -9.828 -34.844 4.633 1 97.75 10 VAL B CA 1
ATOM 2709 C C . VAL B 1 10 ? -8.336 -35.094 4.391 1 97.75 10 VAL B C 1
ATOM 2711 O O . VAL B 1 10 ? -7.922 -35.344 3.26 1 97.75 10 VAL B O 1
ATOM 2714 N N . PRO B 1 11 ? -7.551 -35.031 5.465 1 96.62 11 PRO B N 1
ATOM 2715 C CA . PRO B 1 11 ? -6.117 -35.281 5.289 1 96.62 11 PRO B CA 1
ATOM 2716 C C . PRO B 1 11 ? -5.82 -36.656 4.742 1 96.62 11 PRO B C 1
ATOM 2718 O O . PRO B 1 11 ? -6.586 -37.594 4.977 1 96.62 11 PRO B O 1
ATOM 2721 N N . GLU B 1 12 ? -4.805 -36.844 4.016 1 92.38 12 GLU B N 1
ATOM 2722 C CA . GLU B 1 12 ? -4.297 -38.094 3.5 1 92.38 12 GLU B CA 1
ATOM 2723 C C . GLU B 1 12 ? -5.277 -38.719 2.514 1 92.38 12 GLU B C 1
ATOM 2725 O O . GLU B 1 12 ? -5.426 -39.938 2.467 1 92.38 12 GLU B O 1
ATOM 2730 N N . SER B 1 13 ? -6.023 -37.938 1.866 1 97.38 13 SER B N 1
ATOM 2731 C CA . SER B 1 13 ? -7.012 -38.438 0.918 1 97.38 13 SER B CA 1
ATOM 2732 C C . SER B 1 13 ? -6.473 -38.406 -0.508 1 97.38 13 SER B C 1
ATOM 2734 O O . SER B 1 13 ? -7.199 -38.688 -1.458 1 97.38 13 SER B O 1
ATOM 2736 N N . LEU B 1 14 ? -5.223 -38.062 -0.698 1 98.19 14 LEU B N 1
ATOM 2737 C CA . LEU B 1 14 ? -4.594 -38 -2.014 1 98.19 14 LEU B CA 1
ATOM 2738 C C . LEU B 1 14 ? -4.652 -39.375 -2.689 1 98.19 14 LEU B C 1
ATOM 2740 O O . LEU B 1 14 ? -4.262 -40.375 -2.096 1 98.19 14 LEU B O 1
ATOM 2744 N N . ARG B 1 15 ? -5.203 -39.375 -3.939 1 97.69 15 ARG B N 1
ATOM 2745 C CA . ARG B 1 15 ? -5.348 -40.656 -4.668 1 97.69 15 ARG B CA 1
ATOM 2746 C C . ARG B 1 15 ? -5.281 -40.406 -6.172 1 97.69 15 ARG B C 1
ATOM 2748 O O . ARG B 1 15 ? -5.633 -39.344 -6.66 1 97.69 15 ARG B O 1
ATOM 2755 N N . LEU B 1 16 ? -4.73 -41.406 -6.824 1 98.38 16 LEU B N 1
ATOM 2756 C CA . LEU B 1 16 ? -4.953 -41.531 -8.266 1 98.38 16 LEU B CA 1
ATOM 2757 C C . LEU B 1 16 ? -6.246 -42.281 -8.555 1 98.38 16 LEU B C 1
ATOM 2759 O O . LEU B 1 16 ? -6.391 -43.438 -8.164 1 98.38 16 LEU B O 1
ATOM 2763 N N . ARG B 1 17 ? -7.172 -41.625 -9.211 1 97.12 17 ARG B N 1
ATOM 2764 C CA . ARG B 1 17 ? -8.5 -42.219 -9.422 1 97.12 17 ARG B CA 1
ATOM 2765 C C . ARG B 1 17 ? -8.812 -42.312 -10.914 1 97.12 17 ARG B C 1
ATOM 2767 O O . ARG B 1 17 ? -8.336 -41.5 -11.711 1 97.12 17 ARG B O 1
ATOM 2774 N N . ASP B 1 18 ? -9.531 -43.375 -11.203 1 98 18 ASP B N 1
ATOM 2775 C CA . ASP B 1 18 ? -10.195 -43.406 -12.5 1 98 18 ASP B CA 1
ATOM 2776 C C . ASP B 1 18 ? -11.5 -42.594 -12.469 1 98 18 ASP B C 1
ATOM 2778 O O . ASP B 1 18 ? -12.391 -42.906 -11.672 1 98 18 ASP B O 1
ATOM 2782 N N . VAL B 1 19 ? -11.539 -41.594 -13.25 1 97.56 19 VAL B N 1
ATOM 2783 C CA . VAL B 1 19 ? -12.719 -40.75 -13.297 1 97.56 19 VAL B CA 1
ATOM 2784 C C . VAL B 1 19 ? -13.227 -40.625 -14.734 1 97.56 19 VAL B C 1
ATOM 2786 O O . VAL B 1 19 ? -12.547 -41.062 -15.672 1 97.56 19 VAL B O 1
ATOM 2789 N N . ASP B 1 20 ? -14.406 -40.125 -14.922 1 96.88 20 ASP B N 1
ATOM 2790 C CA . ASP B 1 20 ? -14.969 -39.938 -16.25 1 96.88 20 ASP B CA 1
ATOM 2791 C C . ASP B 1 20 ? -14.227 -38.844 -17.031 1 96.88 20 ASP B C 1
ATOM 2793 O O . ASP B 1 20 ? -13.844 -37.844 -16.453 1 96.88 20 ASP B O 1
ATOM 2797 N N . LYS B 1 21 ? -13.992 -39.125 -18.266 1 98 21 LYS B N 1
ATOM 2798 C CA . LYS B 1 21 ? -13.453 -38.094 -19.125 1 98 21 LYS B CA 1
ATOM 2799 C C . LYS B 1 21 ? -14.461 -36.969 -19.328 1 98 21 LYS B C 1
ATOM 2801 O O . LYS B 1 21 ? -15.602 -37.219 -19.734 1 98 21 LYS B O 1
ATOM 2806 N N . PRO B 1 22 ? -14.102 -35.75 -19.094 1 97.75 22 PRO B N 1
ATOM 2807 C CA . PRO B 1 22 ? -15.055 -34.656 -19.25 1 97.75 22 PRO B CA 1
ATOM 2808 C C . PRO B 1 22 ? -15.281 -34.25 -20.703 1 97.75 22 PRO B C 1
ATOM 2810 O O . PRO B 1 22 ? -14.461 -34.594 -21.578 1 97.75 22 PRO B O 1
ATOM 2813 N N . LYS B 1 23 ? -16.391 -33.656 -20.953 1 97.69 23 LYS B N 1
ATOM 2814 C CA . LYS B 1 23 ? -16.734 -33.094 -22.266 1 97.69 23 LYS B CA 1
ATOM 2815 C C . LYS B 1 23 ? -16.875 -31.562 -22.172 1 97.69 23 LYS B C 1
ATOM 2817 O O . LYS B 1 23 ? -17.422 -31.047 -21.203 1 97.69 23 LYS B O 1
ATOM 2822 N N . PRO B 1 24 ? -16.328 -30.875 -23.172 1 98.38 24 PRO B N 1
ATOM 2823 C CA . PRO B 1 24 ? -16.438 -29.422 -23.109 1 98.38 24 PRO B CA 1
ATOM 2824 C C . PRO B 1 24 ? -17.844 -28.922 -23.438 1 98.38 24 PRO B C 1
ATOM 2826 O O . PRO B 1 24 ? -18.453 -29.375 -24.406 1 98.38 24 PRO B O 1
ATOM 2829 N N . ASN B 1 25 ? -18.359 -28.016 -22.641 1 97.88 25 ASN B N 1
ATOM 2830 C CA . ASN B 1 25 ? -19.594 -27.312 -22.922 1 97.88 25 ASN B CA 1
ATOM 2831 C C . ASN B 1 25 ? -19.359 -26.109 -23.844 1 97.88 25 ASN B C 1
ATOM 2833 O O . ASN B 1 25 ? -18.25 -25.922 -24.344 1 97.88 25 ASN B O 1
ATOM 2837 N N . HIS B 1 26 ? -20.484 -25.344 -24.125 1 98.25 26 HIS B N 1
ATOM 2838 C CA . HIS B 1 26 ? -20.359 -24.109 -24.891 1 98.25 26 HIS B CA 1
ATOM 2839 C C . HIS B 1 26 ? -19.312 -23.188 -24.266 1 98.25 26 HIS B C 1
ATOM 2841 O O . HIS B 1 26 ? -19.328 -22.953 -23.062 1 98.25 26 HIS B O 1
ATOM 2847 N N . GLY B 1 27 ? -18.359 -22.703 -25.062 1 98.56 27 GLY B N 1
ATOM 2848 C CA . GLY B 1 27 ? -17.344 -21.766 -24.625 1 98.56 27 GLY B CA 1
ATOM 2849 C C . GLY B 1 27 ? -16.156 -22.422 -23.953 1 98.56 27 GLY B C 1
ATOM 2850 O O . GLY B 1 27 ? -15.195 -21.766 -23.578 1 98.56 27 GLY B O 1
ATOM 2851 N N . GLN B 1 28 ? -16.219 -23.75 -23.859 1 98.81 28 GLN B N 1
ATOM 2852 C CA . GLN B 1 28 ? -15.164 -24.484 -23.156 1 98.81 28 GLN B CA 1
ATOM 2853 C C . GLN B 1 28 ? -14.32 -25.297 -24.125 1 98.81 28 GLN B C 1
ATOM 2855 O O . GLN B 1 28 ? -14.672 -25.453 -25.297 1 98.81 28 GLN B O 1
ATOM 2860 N N . VAL B 1 29 ? -13.203 -25.797 -23.672 1 98.88 29 VAL B N 1
ATOM 2861 C CA . VAL B 1 29 ? -12.336 -26.688 -24.438 1 98.88 29 VAL B CA 1
ATOM 2862 C C . VAL B 1 29 ? -11.938 -27.891 -23.578 1 98.88 29 VAL B C 1
ATOM 2864 O O . VAL B 1 29 ? -11.875 -27.781 -22.344 1 98.88 29 VAL B O 1
ATOM 2867 N N . LEU B 1 30 ? -11.773 -28.969 -24.234 1 98.88 30 LEU B N 1
ATOM 2868 C CA . LEU B 1 30 ? -11.086 -30.094 -23.625 1 98.88 30 LEU B CA 1
ATOM 2869 C C . LEU B 1 30 ? -9.578 -29.984 -23.797 1 98.88 30 LEU B C 1
ATOM 2871 O O . LEU B 1 30 ? -9.086 -29.766 -24.906 1 98.88 30 LEU B O 1
ATOM 2875 N N . LEU B 1 31 ? -8.922 -30.047 -22.703 1 98.88 31 LEU B N 1
ATOM 2876 C CA . LEU B 1 31 ? -7.465 -29.969 -22.719 1 98.88 31 LEU B CA 1
ATOM 2877 C C . LEU B 1 31 ? -6.844 -31.344 -22.469 1 98.88 31 LEU B C 1
ATOM 2879 O O . LEU B 1 31 ? -7.438 -32.188 -21.781 1 98.88 31 LEU B O 1
ATOM 2883 N N . LYS B 1 32 ? -5.77 -31.531 -23.078 1 98.81 32 LYS B N 1
ATOM 2884 C CA . LYS B 1 32 ? -4.855 -32.625 -22.75 1 98.81 32 LYS B CA 1
ATOM 2885 C C . LYS B 1 32 ? -3.596 -32.125 -22.062 1 98.81 32 LYS B C 1
ATOM 2887 O O . LYS B 1 32 ? -2.635 -31.719 -22.734 1 98.81 32 LYS B O 1
ATOM 2892 N N . PRO B 1 33 ? -3.576 -32.125 -20.703 1 98.81 33 PRO B N 1
ATOM 2893 C CA . PRO B 1 33 ? -2.439 -31.562 -19.969 1 98.81 33 PRO B CA 1
ATOM 2894 C C . PRO B 1 33 ? -1.124 -32.281 -20.297 1 98.81 33 PRO B C 1
ATOM 2896 O O . PRO B 1 33 ? -1.074 -33.5 -20.328 1 98.81 33 PRO B O 1
ATOM 2899 N N . ILE B 1 34 ? -0.102 -31.469 -20.625 1 98.62 34 ILE B N 1
ATOM 2900 C CA . ILE B 1 34 ? 1.249 -31.984 -20.828 1 98.62 34 ILE B CA 1
ATOM 2901 C C . ILE B 1 34 ? 1.957 -32.125 -19.484 1 98.62 34 ILE B C 1
ATOM 2903 O O . ILE B 1 34 ? 2.461 -33.219 -19.156 1 98.62 34 ILE B O 1
ATOM 2907 N N . ARG B 1 35 ? 1.957 -31.062 -18.719 1 98.19 35 ARG B N 1
ATOM 2908 C CA . ARG B 1 35 ? 2.596 -30.938 -17.406 1 98.19 35 ARG B CA 1
ATOM 2909 C C . ARG B 1 35 ? 1.753 -30.094 -16.453 1 98.19 35 ARG B C 1
ATOM 2911 O O . ARG B 1 35 ? 1.061 -29.172 -16.891 1 98.19 35 ARG B O 1
ATOM 2918 N N . VAL B 1 36 ? 1.833 -30.469 -15.211 1 98.75 36 VAL B N 1
ATOM 2919 C CA . VAL B 1 36 ? 1.22 -29.688 -14.141 1 98.75 36 VAL B CA 1
ATOM 2920 C C . VAL B 1 36 ? 2.256 -29.391 -13.062 1 98.75 36 VAL B C 1
ATOM 2922 O O . VAL B 1 36 ? 2.93 -30.297 -12.57 1 98.75 36 VAL B O 1
ATOM 2925 N N . GLY B 1 37 ? 2.42 -28.062 -12.797 1 98.56 37 GLY B N 1
ATOM 2926 C CA . GLY B 1 37 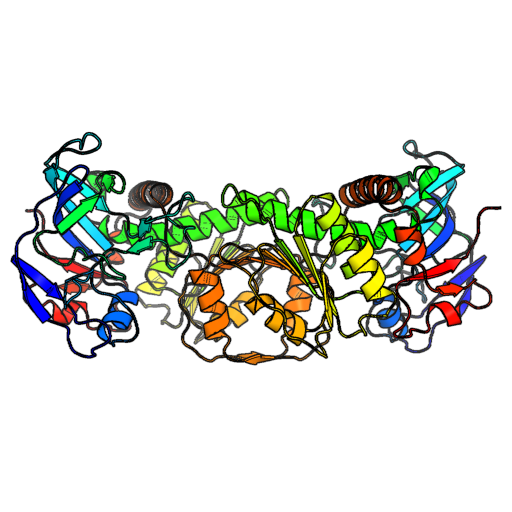? 3.301 -27.688 -11.703 1 98.56 37 GLY B CA 1
ATOM 2927 C C . GLY B 1 37 ? 2.672 -27.891 -10.336 1 98.56 37 GLY B C 1
ATOM 2928 O O . GLY B 1 37 ? 1.466 -27.703 -10.164 1 98.56 37 GLY B O 1
ATOM 2929 N N . ILE B 1 38 ? 3.545 -28.266 -9.367 1 98.19 38 ILE B N 1
ATOM 2930 C CA . ILE B 1 38 ? 3.084 -28.453 -8 1 98.19 38 ILE B CA 1
ATOM 2931 C C . ILE B 1 38 ? 3.355 -27.188 -7.184 1 98.19 38 ILE B C 1
ATOM 2933 O O . ILE B 1 38 ? 4.438 -26.609 -7.27 1 98.19 38 ILE B O 1
ATOM 2937 N N . CYS B 1 39 ? 2.381 -26.75 -6.477 1 95.88 39 CYS B N 1
ATOM 2938 C CA . CYS B 1 39 ? 2.449 -25.516 -5.695 1 95.88 39 CYS B CA 1
ATOM 2939 C C . CYS B 1 39 ? 2.254 -25.797 -4.211 1 95.88 39 CYS B C 1
ATOM 2941 O O . CYS B 1 39 ? 1.704 -26.844 -3.84 1 95.88 39 CYS B O 1
ATOM 2943 N N . GLY B 1 40 ? 2.758 -24.906 -3.357 1 92.88 40 GLY B N 1
ATOM 2944 C CA . GLY B 1 40 ? 2.512 -25.016 -1.929 1 92.88 40 GLY B CA 1
ATOM 2945 C C . GLY B 1 40 ? 1.038 -25.109 -1.584 1 92.88 40 GLY B C 1
ATOM 2946 O O . GLY B 1 40 ? 0.667 -25.766 -0.61 1 92.88 40 GLY B O 1
ATOM 2947 N N . THR B 1 41 ? 0.178 -24.5 -2.334 1 94.44 41 THR B N 1
ATOM 2948 C CA . THR B 1 41 ? -1.267 -24.562 -2.137 1 94.44 41 THR B CA 1
ATOM 2949 C C . THR B 1 41 ? -1.769 -26 -2.232 1 94.44 41 THR B C 1
ATOM 2951 O O . THR B 1 41 ? -2.701 -26.391 -1.525 1 94.44 41 THR B O 1
ATOM 2954 N N . ASP B 1 42 ? -1.147 -26.812 -3.064 1 96.75 42 ASP B N 1
ATOM 2955 C CA . ASP B 1 42 ? -1.516 -28.219 -3.158 1 96.75 42 ASP B CA 1
ATOM 2956 C C . ASP B 1 42 ? -1.277 -28.938 -1.833 1 96.75 42 ASP B C 1
ATOM 2958 O O . ASP B 1 42 ? -2.082 -29.781 -1.423 1 96.75 42 ASP B O 1
ATOM 2962 N N . LYS B 1 43 ? -0.192 -28.594 -1.21 1 94 43 LYS B N 1
ATOM 2963 C CA . LYS B 1 43 ? 0.117 -29.188 0.087 1 94 43 LYS B CA 1
ATOM 2964 C C . LYS B 1 43 ? -0.97 -28.875 1.11 1 94 43 LYS B C 1
ATOM 2966 O O . LYS B 1 43 ? -1.403 -29.75 1.854 1 94 43 LYS B O 1
ATOM 2971 N N . GLU B 1 44 ? -1.381 -27.609 1.14 1 93.81 44 GLU B N 1
ATOM 2972 C CA . GLU B 1 44 ? -2.418 -27.188 2.076 1 93.81 44 GLU B CA 1
ATOM 2973 C C . GLU B 1 44 ? -3.725 -27.938 1.828 1 93.81 44 GLU B C 1
ATOM 2975 O O . GLU B 1 44 ? -4.43 -28.297 2.773 1 93.81 44 GLU B O 1
ATOM 2980 N N . ILE B 1 45 ? -4.027 -28.125 0.586 1 96.88 45 ILE B N 1
ATOM 2981 C CA . ILE B 1 45 ? -5.25 -28.828 0.21 1 96.88 45 ILE B CA 1
ATOM 2982 C C . ILE B 1 45 ? -5.152 -30.297 0.616 1 96.88 45 ILE B C 1
ATOM 2984 O O . ILE B 1 45 ? -6.094 -30.844 1.193 1 96.88 45 ILE B O 1
ATOM 2988 N N . ILE B 1 46 ? -4.008 -30.891 0.391 1 97.75 46 ILE B N 1
ATOM 2989 C CA . ILE B 1 46 ? -3.785 -32.312 0.696 1 97.75 46 ILE B CA 1
ATOM 2990 C C . ILE B 1 46 ? -3.844 -32.5 2.207 1 97.75 46 ILE B C 1
ATOM 2992 O O . ILE B 1 46 ? -4.344 -33.531 2.674 1 97.75 46 ILE B O 1
ATOM 2996 N N . GLU B 1 47 ? -3.449 -31.5 2.957 1 96.25 47 GLU B N 1
ATOM 2997 C CA . GLU B 1 47 ? -3.445 -31.578 4.414 1 96.25 47 GLU B CA 1
ATOM 2998 C C . GLU B 1 47 ? -4.836 -31.297 4.984 1 96.25 47 GLU B C 1
ATOM 3000 O O . GLU B 1 47 ? -5.043 -31.391 6.195 1 96.25 47 GLU B O 1
ATOM 3005 N N . GLY B 1 48 ? -5.781 -30.953 4.172 1 96.19 48 GLY B N 1
ATOM 3006 C CA . GLY B 1 48 ? -7.16 -30.75 4.586 1 96.19 48 GLY B CA 1
ATOM 3007 C C . GLY B 1 48 ? -7.422 -29.359 5.137 1 96.19 48 GLY B C 1
ATOM 3008 O O . GLY B 1 48 ? -8.438 -29.141 5.789 1 96.19 48 GLY B O 1
ATOM 3009 N N . LYS B 1 49 ? -6.504 -28.406 4.883 1 91.5 49 LYS B N 1
ATOM 3010 C CA . LYS B 1 49 ? -6.59 -27.078 5.48 1 91.5 49 LYS B CA 1
ATOM 3011 C C . LYS B 1 49 ? -7.355 -26.109 4.574 1 91.5 49 LYS B C 1
ATOM 3013 O O . LYS B 1 49 ? -7.812 -25.062 5.027 1 91.5 49 LYS B O 1
ATOM 3018 N N . TYR B 1 50 ? -7.438 -26.531 3.346 1 92.31 50 TYR B N 1
ATOM 3019 C CA . TYR B 1 50 ? -8.055 -25.672 2.35 1 92.31 50 TYR B CA 1
ATOM 3020 C C . TYR B 1 50 ? -8.656 -26.484 1.21 1 92.31 50 TYR B C 1
ATOM 3022 O O . TYR B 1 50 ? -8.625 -27.719 1.238 1 92.31 50 TYR B O 1
ATOM 3030 N N . GLY B 1 51 ? -9.383 -25.766 0.329 1 96.5 51 GLY B N 1
ATOM 3031 C CA . GLY B 1 51 ? -9.875 -26.422 -0.875 1 96.5 51 GLY B CA 1
ATOM 3032 C C . GLY B 1 51 ? -11.367 -26.703 -0.835 1 96.5 51 GLY B C 1
ATOM 3033 O O . GLY B 1 51 ? -11.938 -26.859 0.242 1 96.5 51 GLY B O 1
ATOM 3034 N N . LYS B 1 52 ? -11.93 -26.812 -1.985 1 98.12 52 LYS B N 1
ATOM 3035 C CA . LYS B 1 52 ? -13.352 -27.109 -2.152 1 98.12 52 LYS B CA 1
ATOM 3036 C C . LYS B 1 52 ? -13.609 -27.844 -3.463 1 98.12 52 LYS B C 1
ATOM 3038 O O . LYS B 1 52 ? -13.141 -27.422 -4.523 1 98.12 52 LYS B O 1
ATOM 3043 N N . ALA B 1 53 ? -14.273 -28.969 -3.391 1 98.44 53 ALA B N 1
ATOM 3044 C CA . ALA B 1 53 ? -14.672 -29.688 -4.598 1 98.44 53 ALA B CA 1
ATOM 3045 C C . ALA B 1 53 ? -15.773 -28.938 -5.344 1 98.44 53 ALA B C 1
ATOM 3047 O O . ALA B 1 53 ? -16.516 -28.156 -4.754 1 98.44 53 ALA B O 1
ATOM 3048 N N . PRO B 1 54 ? -15.844 -29.156 -6.664 1 98.06 54 PRO B N 1
ATOM 3049 C CA . PRO B 1 54 ? -16.984 -28.609 -7.383 1 98.06 54 PRO B CA 1
ATOM 3050 C C . PRO B 1 54 ? -18.328 -29.125 -6.852 1 98.06 54 PRO B C 1
ATOM 3052 O O . PRO B 1 54 ? -18.375 -30.203 -6.258 1 98.06 54 PRO B O 1
ATOM 3055 N N . PRO B 1 55 ? -19.391 -28.312 -7.07 1 96.06 55 PRO B N 1
ATOM 3056 C CA . PRO B 1 55 ? -20.719 -28.781 -6.637 1 96.06 55 PRO B CA 1
ATOM 3057 C C . PRO B 1 55 ? -21.062 -30.156 -7.191 1 96.06 55 PRO B C 1
ATOM 3059 O O . PRO B 1 55 ? -20.875 -30.422 -8.383 1 96.06 55 PRO B O 1
ATOM 3062 N N . GLY B 1 56 ? -21.5 -31.047 -6.336 1 96 56 GLY B N 1
ATOM 3063 C CA . GLY B 1 56 ? -21.938 -32.375 -6.75 1 96 56 GLY B CA 1
ATOM 3064 C C . GLY B 1 56 ? -20.812 -33.406 -6.75 1 96 56 GLY B C 1
ATOM 3065 O O . GLY B 1 56 ? -21.047 -34.594 -6.941 1 96 56 GLY B O 1
ATOM 3066 N N . SER B 1 57 ? -19.578 -32.938 -6.598 1 97.06 57 SER B N 1
ATOM 3067 C CA . SER B 1 57 ? -18.438 -33.875 -6.566 1 97.06 57 SER B CA 1
ATOM 3068 C C . SER B 1 57 ? -17.953 -34.094 -5.141 1 97.06 57 SER B C 1
ATOM 3070 O O . SER B 1 57 ? -17.984 -33.188 -4.316 1 97.06 57 SER B O 1
ATOM 3072 N N . GLN B 1 58 ? -17.469 -35.281 -4.848 1 96.56 58 GLN B N 1
ATOM 3073 C CA . GLN B 1 58 ? -16.922 -35.594 -3.533 1 96.56 58 GLN B CA 1
ATOM 3074 C C . GLN B 1 58 ? -15.414 -35.375 -3.484 1 96.56 58 GLN B C 1
ATOM 3076 O O . GLN B 1 58 ? -14.82 -35.375 -2.406 1 96.56 58 GLN B O 1
ATOM 3081 N N . TYR B 1 59 ? -14.867 -35.188 -4.633 1 98.38 59 TYR B N 1
ATOM 3082 C CA . TYR B 1 59 ? -13.422 -35 -4.695 1 98.38 59 TYR B CA 1
ATOM 3083 C C . TYR B 1 59 ? -13.055 -33.812 -5.547 1 98.38 59 TYR B C 1
ATOM 3085 O O . TYR B 1 59 ? -13.898 -33.281 -6.277 1 98.38 59 TYR B O 1
ATOM 3093 N N . LEU B 1 60 ? -11.875 -33.281 -5.348 1 98.75 60 LEU B N 1
ATOM 3094 C CA . LEU B 1 60 ? -11.242 -32.25 -6.145 1 98.75 60 LEU B CA 1
ATOM 3095 C C . LEU B 1 60 ? -10.07 -32.812 -6.941 1 98.75 60 LEU B C 1
ATOM 3097 O O . LEU B 1 60 ? -9.195 -33.469 -6.379 1 98.75 60 LEU B O 1
ATOM 3101 N N . ILE B 1 61 ? -10.133 -32.688 -8.281 1 98.88 61 ILE B N 1
ATOM 3102 C CA . ILE B 1 61 ? -8.922 -32.938 -9.055 1 98.88 61 ILE B CA 1
ATOM 3103 C C . ILE B 1 61 ? -7.938 -31.781 -8.852 1 98.88 61 ILE B C 1
ATOM 3105 O O . ILE B 1 61 ? -8.289 -30.609 -9.016 1 98.88 61 ILE B O 1
ATOM 3109 N N . LEU B 1 62 ? -6.66 -32.062 -8.484 1 98.69 62 LEU B N 1
ATOM 3110 C CA . LEU B 1 62 ? -5.648 -31.062 -8.18 1 98.69 62 LEU B CA 1
ATOM 3111 C C . LEU B 1 62 ? -5.051 -30.484 -9.461 1 98.69 62 LEU B C 1
ATOM 3113 O O . LEU B 1 62 ? -5.332 -30.984 -10.555 1 98.69 62 LEU B O 1
ATOM 3117 N N . GLY B 1 63 ? -4.25 -29.438 -9.305 1 98.62 63 GLY B N 1
ATOM 3118 C CA . GLY B 1 63 ? -3.443 -28.906 -10.383 1 98.62 63 GLY B CA 1
ATOM 3119 C C . GLY B 1 63 ? -3.975 -27.594 -10.922 1 98.62 63 GLY B C 1
ATOM 3120 O O . GLY B 1 63 ? -4.953 -27.562 -11.672 1 98.62 63 GLY B O 1
ATOM 3121 N N . HIS B 1 64 ? -3.283 -26.469 -10.57 1 98.69 64 HIS B N 1
ATOM 3122 C CA . HIS B 1 64 ? -3.695 -25.188 -11.109 1 98.69 64 HIS B CA 1
ATOM 3123 C C . HIS B 1 64 ? -2.578 -24.547 -11.93 1 98.69 64 HIS B C 1
ATOM 3125 O O . HIS B 1 64 ? -2.793 -23.531 -12.594 1 98.69 64 HIS B O 1
ATOM 3131 N N . GLU B 1 65 ? -1.4 -25.109 -11.93 1 98.81 65 GLU B N 1
ATOM 3132 C CA . GLU B 1 65 ? -0.292 -24.734 -12.797 1 98.81 65 GLU B CA 1
ATOM 3133 C C . GLU B 1 65 ? -0.153 -25.703 -13.969 1 98.81 65 GLU B C 1
ATOM 3135 O O . GLU B 1 65 ? 0.484 -26.75 -13.836 1 98.81 65 GLU B O 1
ATOM 3140 N N . ALA B 1 66 ? -0.716 -25.297 -15.156 1 98.75 66 ALA B N 1
ATOM 3141 C CA . ALA B 1 66 ? -0.795 -26.344 -16.172 1 98.75 66 ALA B CA 1
ATOM 3142 C C . ALA B 1 66 ? -0.305 -25.844 -17.531 1 98.75 66 ALA B C 1
ATOM 3144 O O . ALA B 1 66 ? -0.437 -24.656 -17.828 1 98.75 66 ALA B O 1
ATOM 3145 N N . LEU B 1 67 ? 0.31 -26.641 -18.266 1 98.88 67 LEU B N 1
ATOM 3146 C CA . LEU B 1 67 ? 0.579 -26.594 -19.703 1 98.88 67 LEU B CA 1
ATOM 3147 C C . LEU B 1 67 ? -0.17 -27.703 -20.438 1 98.88 67 LEU B C 1
ATOM 3149 O O . LEU B 1 67 ? -0.085 -28.875 -20.062 1 98.88 67 LEU B O 1
ATOM 3153 N N . ALA B 1 68 ? -0.9 -27.359 -21.5 1 98.88 68 ALA B N 1
ATOM 3154 C CA . ALA B 1 68 ? -1.752 -28.375 -22.109 1 98.88 68 ALA B CA 1
ATOM 3155 C C . ALA B 1 68 ? -1.896 -28.141 -23.609 1 98.88 68 ALA B C 1
ATOM 3157 O O . ALA B 1 68 ? -1.556 -27.062 -24.109 1 98.88 68 ALA B O 1
ATOM 3158 N N . VAL B 1 69 ? -2.379 -29.156 -24.234 1 98.75 69 VAL B N 1
ATOM 3159 C CA . VAL B 1 69 ? -2.777 -29.078 -25.641 1 98.75 69 VAL B CA 1
ATOM 3160 C C . VAL B 1 69 ? -4.301 -29.047 -25.734 1 98.75 69 VAL B C 1
ATOM 3162 O O . VAL B 1 69 ? -4.996 -29.766 -25.031 1 98.75 69 VAL B O 1
ATOM 3165 N N . VAL B 1 70 ? -4.77 -28.172 -26.609 1 98.81 70 VAL B N 1
ATOM 3166 C CA . VAL B 1 70 ? -6.203 -28.156 -26.891 1 98.81 70 VAL B CA 1
ATOM 3167 C C . VAL B 1 70 ? -6.59 -29.438 -27.656 1 98.81 70 VAL B C 1
ATOM 3169 O O . VAL B 1 70 ? -6.09 -29.672 -28.75 1 98.81 70 VAL B O 1
ATOM 3172 N N . GLU B 1 71 ? -7.449 -30.172 -27.078 1 98.56 71 GLU B N 1
ATOM 3173 C CA . GLU B 1 71 ? -7.824 -31.469 -27.641 1 98.56 71 GLU B CA 1
ATOM 3174 C C . GLU B 1 71 ? -9.148 -31.391 -28.406 1 98.56 71 GLU B C 1
ATOM 3176 O O . GLU B 1 71 ? -9.32 -32.031 -29.438 1 98.56 71 GLU B O 1
ATOM 3181 N N . GLU B 1 72 ? -10.117 -30.734 -27.859 1 98.75 72 GLU B N 1
ATOM 3182 C CA . GLU B 1 72 ? -11.453 -30.562 -28.422 1 98.75 72 GLU B CA 1
ATOM 3183 C C . GLU B 1 72 ? -12.023 -29.188 -28.094 1 98.75 72 GLU B C 1
ATOM 3185 O O . GLU B 1 72 ? -11.766 -28.641 -27.016 1 98.75 72 GLU B O 1
ATOM 3190 N N . LEU B 1 73 ? -12.781 -28.625 -29.078 1 98.69 73 LEU B N 1
ATOM 3191 C CA . LEU B 1 73 ? -13.438 -27.344 -28.875 1 98.69 73 LEU B CA 1
ATOM 3192 C C . LEU B 1 73 ? -14.93 -27.531 -28.594 1 98.69 73 LEU B C 1
ATOM 3194 O O . LEU B 1 73 ? -15.594 -28.328 -29.25 1 98.69 73 LEU B O 1
ATOM 3198 N N . GLY B 1 74 ? -15.398 -26.906 -27.547 1 98.44 74 GLY B N 1
ATOM 3199 C CA . GLY B 1 74 ? -16.844 -26.766 -27.438 1 98.44 74 GLY B CA 1
ATOM 3200 C C . GLY B 1 74 ? -17.422 -25.75 -28.406 1 98.44 74 GLY B C 1
ATOM 3201 O O . GLY B 1 74 ? -16.688 -25.047 -29.094 1 98.44 74 GLY B O 1
ATOM 3202 N N . ASP B 1 75 ? -18.75 -25.641 -28.359 1 97.94 75 ASP B N 1
ATOM 3203 C CA . ASP B 1 75 ? -19.438 -24.734 -29.266 1 97.94 75 ASP B CA 1
ATOM 3204 C C . ASP B 1 75 ? -19.062 -23.281 -28.969 1 97.94 75 ASP B C 1
ATOM 3206 O O . ASP B 1 75 ? -18.953 -22.891 -27.797 1 97.94 75 ASP B O 1
ATOM 3210 N N . GLY B 1 76 ? -18.797 -22.516 -30.047 1 98 76 GLY B N 1
ATOM 3211 C CA . GLY B 1 76 ? -18.625 -21.078 -29.922 1 98 76 GLY B CA 1
ATOM 3212 C C . GLY B 1 76 ? -17.188 -20.656 -29.641 1 98 76 GLY B C 1
ATOM 3213 O O . GLY B 1 76 ? -16.891 -19.469 -29.5 1 98 76 GLY B O 1
ATOM 3214 N N . VAL B 1 77 ? -16.297 -21.625 -29.547 1 98.44 77 VAL B N 1
ATOM 3215 C CA . VAL B 1 77 ? -14.906 -21.312 -29.25 1 98.44 77 VAL B CA 1
ATOM 3216 C C . VAL B 1 77 ? -14.18 -20.938 -30.547 1 98.44 77 VAL B C 1
ATOM 3218 O O . VAL B 1 77 ? -14.195 -21.688 -31.516 1 98.44 77 VAL B O 1
ATOM 3221 N N . ASP B 1 78 ? -13.562 -19.672 -30.562 1 97.81 78 ASP B N 1
ATOM 3222 C CA . ASP B 1 78 ? -12.898 -19.25 -31.797 1 97.81 78 ASP B CA 1
ATOM 3223 C C . ASP B 1 78 ? -11.539 -18.625 -31.5 1 97.81 78 ASP B C 1
ATOM 3225 O O . ASP B 1 78 ? -10.844 -18.172 -32.406 1 97.81 78 ASP B O 1
ATOM 3229 N N . ASN B 1 79 ? -11.164 -18.562 -30.219 1 97.88 79 ASN B N 1
ATOM 3230 C CA . ASN B 1 79 ? -9.914 -17.891 -29.875 1 97.88 79 ASN B CA 1
ATOM 3231 C C . ASN B 1 79 ? -8.734 -18.859 -29.859 1 97.88 79 ASN B C 1
ATOM 3233 O O . ASN B 1 79 ? -7.582 -18.438 -29.781 1 97.88 79 ASN B O 1
ATOM 3237 N N . VAL B 1 80 ? -8.969 -20.219 -29.922 1 98.56 80 VAL B N 1
ATOM 3238 C CA . VAL B 1 80 ? -7.938 -21.25 -29.984 1 98.56 80 VAL B CA 1
ATOM 3239 C C . VAL B 1 80 ? -8.344 -22.312 -31 1 98.56 80 VAL B C 1
ATOM 3241 O O . VAL B 1 80 ? -9.477 -22.328 -31.484 1 98.56 80 VAL B O 1
ATOM 3244 N N . ALA B 1 81 ? -7.367 -23.219 -31.312 1 98.56 81 ALA B N 1
ATOM 3245 C CA . ALA B 1 81 ? -7.602 -24.344 -32.219 1 98.56 81 ALA B CA 1
ATOM 3246 C C . ALA B 1 81 ? -7.082 -25.641 -31.625 1 98.56 81 ALA B C 1
ATOM 3248 O O . ALA B 1 81 ? -6.215 -25.625 -30.75 1 98.56 81 ALA B O 1
ATOM 3249 N N . VAL B 1 82 ? -7.664 -26.734 -32.094 1 98.62 82 VAL B N 1
ATOM 3250 C CA . VAL B 1 82 ? -7.148 -28.047 -31.719 1 98.62 82 VAL B CA 1
ATOM 3251 C C . VAL B 1 82 ? -5.664 -28.125 -32.062 1 98.62 82 VAL B C 1
ATOM 3253 O O . VAL B 1 82 ? -5.25 -27.75 -33.156 1 98.62 82 VAL B O 1
ATOM 3256 N N . GLY B 1 83 ? -4.859 -28.516 -31.078 1 98.19 83 GLY B N 1
ATOM 3257 C CA . GLY B 1 83 ? -3.426 -28.625 -31.312 1 98.19 83 GLY B CA 1
ATOM 3258 C C . GLY B 1 83 ? -2.637 -27.484 -30.703 1 98.19 83 GLY B C 1
ATOM 3259 O O . GLY B 1 83 ? -1.425 -27.594 -30.516 1 98.19 83 GLY B O 1
ATOM 3260 N N . ASP B 1 84 ? -3.32 -26.344 -30.453 1 98.56 84 ASP B N 1
ATOM 3261 C CA . ASP B 1 84 ? -2.639 -25.234 -29.781 1 98.56 84 ASP B CA 1
ATOM 3262 C C . ASP B 1 84 ? -2.115 -25.656 -28.406 1 98.56 84 ASP B C 1
ATOM 3264 O O . ASP B 1 84 ? -2.797 -26.375 -27.672 1 98.56 84 ASP B O 1
ATOM 3268 N N . VAL B 1 85 ? -0.848 -25.281 -28.031 1 98.81 85 VAL B N 1
ATOM 3269 C CA . VAL B 1 85 ? -0.336 -25.422 -26.672 1 98.81 85 VAL B CA 1
ATOM 3270 C C . VAL B 1 85 ? -0.69 -24.172 -25.859 1 98.81 85 VAL B C 1
ATOM 3272 O O . VAL B 1 85 ? -0.448 -23.047 -26.297 1 98.81 85 VAL B O 1
ATOM 3275 N N . VAL B 1 86 ? -1.327 -24.391 -24.703 1 98.94 86 VAL B N 1
ATOM 3276 C CA . VAL B 1 86 ? -1.896 -23.266 -23.969 1 98.94 86 VAL B CA 1
ATOM 3277 C C . VAL B 1 86 ? -1.595 -23.422 -22.484 1 98.94 86 VAL B C 1
ATOM 3279 O O . VAL B 1 86 ? -1.275 -24.516 -22.016 1 98.94 86 VAL B O 1
ATOM 3282 N N . VAL B 1 87 ? -1.599 -22.359 -21.797 1 98.94 87 VAL B N 1
ATOM 3283 C CA . VAL B 1 87 ? -1.654 -22.312 -20.344 1 98.94 87 VAL B CA 1
ATOM 3284 C C . VAL B 1 87 ? -2.986 -21.719 -19.891 1 98.94 87 VAL B C 1
ATOM 3286 O O . VAL B 1 87 ? -3.404 -20.672 -20.391 1 98.94 87 VAL B O 1
ATOM 3289 N N . PRO B 1 88 ? -3.752 -22.422 -19.062 1 98.81 88 PRO B N 1
ATOM 3290 C CA . PRO B 1 88 ? -4.996 -21.891 -18.516 1 98.81 88 PRO B CA 1
ATOM 3291 C C . PRO B 1 88 ? -4.77 -21.031 -17.266 1 98.81 88 PRO B C 1
ATOM 3293 O O . PRO B 1 88 ? -3.965 -21.375 -16.406 1 98.81 88 PRO B O 1
ATOM 3296 N N . THR B 1 89 ? -5.465 -19.875 -17.172 1 98.69 89 THR B N 1
ATOM 3297 C CA . THR B 1 89 ? -5.445 -19.125 -15.93 1 98.69 89 THR B CA 1
ATOM 3298 C C . THR B 1 89 ? -6.199 -19.875 -14.836 1 98.69 89 THR B C 1
ATOM 3300 O O . THR B 1 89 ? -6.844 -20.891 -15.094 1 98.69 89 THR B O 1
ATOM 3303 N N . VAL B 1 90 ? -6.172 -19.453 -13.664 1 98.62 90 VAL B N 1
ATOM 3304 C CA . VAL B 1 90 ? -6.57 -20.266 -12.516 1 98.62 90 VAL B CA 1
ATOM 3305 C C . VAL B 1 90 ? -8.008 -19.938 -12.125 1 98.62 90 VAL B C 1
ATOM 3307 O O . VAL B 1 90 ? -8.836 -20.844 -11.977 1 98.62 90 VAL B O 1
ATOM 3310 N N . ARG B 1 91 ? -8.375 -18.609 -11.992 1 98 91 ARG B N 1
ATOM 3311 C CA . ARG B 1 91 ? -9.633 -18.156 -11.422 1 98 91 ARG B CA 1
ATOM 3312 C C . ARG B 1 91 ? -10.695 -17.984 -12.5 1 98 91 ARG B C 1
ATOM 3314 O O . ARG B 1 91 ? -10.391 -17.562 -13.617 1 98 91 ARG B O 1
ATOM 3321 N N . ARG B 1 92 ? -11.906 -18.328 -12.195 1 97.88 92 ARG B N 1
ATOM 3322 C CA . ARG B 1 92 ? -13.102 -18.016 -12.969 1 97.88 92 ARG B CA 1
ATOM 3323 C C . ARG B 1 92 ? -14.086 -17.188 -12.148 1 97.88 92 ARG B C 1
ATOM 3325 O O . ARG B 1 92 ? -14.484 -17.594 -11.055 1 97.88 92 ARG B O 1
ATOM 3332 N N . PRO B 1 93 ? -14.438 -16.047 -12.688 1 97.19 93 PRO B N 1
ATOM 3333 C CA . PRO B 1 93 ? -15.406 -15.242 -11.945 1 97.19 93 PRO B CA 1
ATOM 3334 C C . PRO B 1 93 ? -16.812 -15.852 -11.961 1 97.19 93 PRO B C 1
ATOM 3336 O O . PRO B 1 93 ? -17.203 -16.469 -12.945 1 97.19 93 PRO B O 1
ATOM 3339 N N . LEU B 1 94 ? -17.562 -15.75 -10.938 1 95.75 94 LEU B N 1
ATOM 3340 C CA . LEU B 1 94 ? -18.953 -16.156 -10.852 1 95.75 94 LEU B CA 1
ATOM 3341 C C . LEU B 1 94 ? -19.891 -14.961 -11.031 1 95.75 94 LEU B C 1
ATOM 3343 O O . LEU B 1 94 ? -20.594 -14.859 -12.039 1 95.75 94 LEU B O 1
ATOM 3347 N N . ASP B 1 95 ? -20.031 -14.023 -10.102 1 95.12 95 ASP B N 1
ATOM 3348 C CA . ASP B 1 95 ? -20.891 -12.836 -10.117 1 95.12 95 ASP B CA 1
ATOM 3349 C C . ASP B 1 95 ? -20.078 -11.578 -9.812 1 95.12 95 ASP B C 1
ATOM 3351 O O . ASP B 1 95 ? -20.453 -10.781 -8.961 1 95.12 95 ASP B O 1
ATOM 3355 N N . CYS B 1 96 ? -19.031 -11.523 -10.531 1 95.19 96 CYS B N 1
ATOM 3356 C CA . CYS B 1 96 ? -18.109 -10.414 -10.336 1 95.19 96 CYS B CA 1
ATOM 3357 C C . CYS B 1 96 ? -17.797 -9.727 -11.664 1 95.19 96 CYS B C 1
ATOM 3359 O O . CYS B 1 96 ? -17.484 -10.383 -12.656 1 95.19 96 CYS B O 1
ATOM 3361 N N . ASN B 1 97 ? -17.859 -8.352 -11.68 1 93.56 97 ASN B N 1
ATOM 3362 C CA . ASN B 1 97 ? -17.609 -7.57 -12.891 1 93.56 97 ASN B CA 1
ATOM 3363 C C . ASN B 1 97 ? -16.234 -6.895 -12.844 1 93.56 97 ASN B C 1
ATOM 3365 O O . ASN B 1 97 ? -15.922 -6.07 -13.703 1 93.56 97 ASN B O 1
ATOM 3369 N N . LEU B 1 98 ? -15.398 -7.23 -11.883 1 95.75 98 LEU B N 1
ATOM 3370 C CA . LEU B 1 98 ? -14.016 -6.77 -11.805 1 95.75 98 LEU B CA 1
ATOM 3371 C C . LEU B 1 98 ? -13.094 -7.68 -12.602 1 95.75 98 LEU B C 1
ATOM 3373 O O . LEU B 1 98 ? -13.484 -8.781 -12.992 1 95.75 98 LEU B O 1
ATOM 3377 N N . PRO B 1 99 ? -11.906 -7.125 -12.891 1 95.88 99 PRO B N 1
ATOM 3378 C CA . PRO B 1 99 ? -10.93 -8.102 -13.375 1 95.88 99 PRO B CA 1
ATOM 3379 C C . PRO B 1 99 ? -10.844 -9.336 -12.484 1 95.88 99 PRO B C 1
ATOM 3381 O O . PRO B 1 99 ? -10.93 -9.227 -11.258 1 95.88 99 PRO B O 1
ATOM 3384 N N . VAL B 1 100 ? -10.656 -10.422 -13.047 1 94.94 100 VAL B N 1
ATOM 3385 C CA . VAL B 1 100 ? -10.828 -11.719 -12.398 1 94.94 100 VAL B CA 1
ATOM 3386 C C . VAL B 1 100 ? -9.93 -11.797 -11.164 1 94.94 100 VAL B C 1
ATOM 3388 O O . VAL B 1 100 ? -10.32 -12.375 -10.141 1 94.94 100 VAL B O 1
ATOM 3391 N N . ASP B 1 101 ? -8.727 -11.234 -11.234 1 95.69 101 ASP B N 1
ATOM 3392 C CA . ASP B 1 101 ? -7.746 -11.344 -10.164 1 95.69 101 ASP B CA 1
ATOM 3393 C C . ASP B 1 101 ? -8.047 -10.359 -9.039 1 95.69 101 ASP B C 1
ATOM 3395 O O . ASP B 1 101 ? -7.332 -10.312 -8.031 1 95.69 101 ASP B O 1
ATOM 3399 N N . TYR B 1 102 ? -9.141 -9.578 -9.117 1 97.56 102 TYR B N 1
ATOM 3400 C CA . TYR B 1 102 ? -9.578 -8.664 -8.062 1 97.56 102 TYR B CA 1
ATOM 3401 C C . TYR B 1 102 ? -10.969 -9.039 -7.559 1 97.56 102 TYR B C 1
ATOM 3403 O O . TYR B 1 102 ? -11.516 -8.367 -6.676 1 97.56 102 TYR B O 1
ATOM 3411 N N . CYS B 1 103 ? -11.586 -10.125 -8.141 1 97.69 103 CYS B N 1
ATOM 3412 C CA . CYS B 1 103 ? -12.867 -10.578 -7.613 1 97.69 103 CYS B CA 1
ATOM 3413 C C . CYS B 1 103 ? -12.719 -11.062 -6.176 1 97.69 103 CYS B C 1
ATOM 3415 O O . CYS B 1 103 ? -11.82 -11.852 -5.867 1 97.69 103 CYS B O 1
ATOM 3417 N N . PRO B 1 104 ? -13.57 -10.609 -5.285 1 96.44 104 PRO B N 1
ATOM 3418 C CA . PRO B 1 104 ? -13.469 -11.016 -3.881 1 96.44 104 PRO B CA 1
ATOM 3419 C C . PRO B 1 104 ? -13.828 -12.484 -3.662 1 96.44 104 PRO B C 1
ATOM 3421 O O . PRO B 1 104 ? -14.547 -13.078 -4.469 1 96.44 104 PRO B O 1
ATOM 3424 N N . MET B 1 105 ? -13.289 -12.961 -2.564 1 94.12 105 MET B N 1
ATOM 3425 C CA . MET B 1 105 ? -13.633 -14.328 -2.162 1 94.12 105 MET B CA 1
ATOM 3426 C C . MET B 1 105 ? -15.141 -14.523 -2.152 1 94.12 105 MET B C 1
ATOM 3428 O O . MET B 1 105 ? -15.891 -13.648 -1.712 1 94.12 105 MET B O 1
ATOM 3432 N N . GLY B 1 106 ? -15.602 -15.602 -2.6 1 95.38 106 GLY B N 1
ATOM 3433 C CA . GLY B 1 106 ? -17.016 -15.914 -2.693 1 95.38 106 GLY B CA 1
ATOM 3434 C C . GLY B 1 106 ? -17.609 -15.602 -4.055 1 95.38 106 GLY B C 1
ATOM 3435 O O . GLY B 1 106 ? -18.719 -16.047 -4.375 1 95.38 106 GLY B O 1
ATOM 3436 N N . HIS B 1 107 ? -16.828 -14.914 -4.863 1 97.56 107 HIS B N 1
ATOM 3437 C CA . HIS B 1 107 ? -17.344 -14.469 -6.156 1 97.56 107 HIS B CA 1
ATOM 3438 C C . HIS B 1 107 ? -16.516 -15.055 -7.301 1 97.56 107 HIS B C 1
ATOM 3440 O O . HIS B 1 107 ? -16.5 -14.5 -8.406 1 97.56 107 HIS B O 1
ATOM 3446 N N . TYR B 1 108 ? -15.734 -16.125 -7.055 1 97.38 108 TYR B N 1
ATOM 3447 C CA . TYR B 1 108 ? -14.961 -16.812 -8.062 1 97.38 108 TYR B CA 1
ATOM 3448 C C . TYR B 1 108 ? -14.789 -18.297 -7.703 1 97.38 108 TYR B C 1
ATOM 3450 O O . TYR B 1 108 ? -15.117 -18.703 -6.586 1 97.38 108 TYR B O 1
ATOM 3458 N N . VAL B 1 109 ? -14.391 -19.062 -8.586 1 97.88 109 VAL B N 1
ATOM 3459 C CA . VAL B 1 109 ? -13.891 -20.422 -8.383 1 97.88 109 VAL B CA 1
ATOM 3460 C C . VAL B 1 109 ? -12.492 -20.547 -8.984 1 97.88 109 VAL B C 1
ATOM 3462 O O . VAL B 1 109 ? -12.07 -19.703 -9.781 1 97.88 109 VAL B O 1
ATOM 3465 N N . GLU B 1 110 ? -11.719 -21.531 -8.578 1 98.38 110 GLU B N 1
ATOM 3466 C CA . GLU B 1 110 ? -10.336 -21.703 -9 1 98.38 110 GLU B CA 1
ATOM 3467 C C . GLU B 1 110 ? -10.039 -23.156 -9.367 1 98.38 110 GLU B C 1
ATOM 3469 O O . GLU B 1 110 ? -10.352 -24.062 -8.602 1 98.38 110 GLU B O 1
ATOM 3474 N N . HIS B 1 111 ? -9.477 -23.328 -10.531 1 98.62 111 HIS B N 1
ATOM 3475 C CA . HIS B 1 111 ? -9.109 -24.672 -10.984 1 98.62 111 HIS B CA 1
ATOM 3476 C C . HIS B 1 111 ? -8.172 -25.344 -9.984 1 98.62 111 HIS B C 1
ATOM 3478 O O . HIS B 1 111 ? -7.109 -24.812 -9.664 1 98.62 111 HIS B O 1
ATOM 3484 N N . GLY B 1 112 ? -8.555 -26.516 -9.484 1 98.69 112 GLY B N 1
ATOM 3485 C CA . GLY B 1 112 ? -7.672 -27.344 -8.68 1 98.69 112 GLY B CA 1
ATOM 3486 C C . GLY B 1 112 ? -7.551 -26.875 -7.242 1 98.69 112 GLY B C 1
ATOM 3487 O O . GLY B 1 112 ? -6.77 -27.422 -6.465 1 98.69 112 GLY B O 1
ATOM 3488 N N . ILE B 1 113 ? -8.312 -25.828 -6.895 1 98.31 113 ILE B N 1
ATOM 3489 C CA . ILE B 1 113 ? -8.164 -25.234 -5.566 1 98.31 113 ILE B CA 1
ATOM 3490 C C . ILE B 1 113 ? -9.531 -25.094 -4.91 1 98.31 113 ILE B C 1
ATOM 3492 O O . ILE B 1 113 ? -9.781 -25.656 -3.842 1 98.31 113 ILE B O 1
ATOM 3496 N N . TRP B 1 114 ? -10.422 -24.391 -5.594 1 98.06 114 TRP B N 1
ATOM 3497 C CA . TRP B 1 114 ? -11.672 -24 -4.938 1 98.06 114 TRP B CA 1
ATOM 3498 C C . TRP B 1 114 ? -12.844 -24.094 -5.91 1 98.06 114 TRP B C 1
ATOM 3500 O O . TRP B 1 114 ? -13.109 -23.141 -6.648 1 98.06 114 TRP B O 1
ATOM 3510 N N . GLY B 1 115 ? -13.594 -25.172 -5.867 1 98.19 115 GLY B N 1
ATOM 3511 C CA . GLY B 1 115 ? -14.891 -25.266 -6.523 1 98.19 115 GLY B CA 1
ATOM 3512 C C . GLY B 1 115 ? -14.789 -25.641 -7.988 1 98.19 115 GLY B C 1
ATOM 3513 O O . GLY B 1 115 ? -15.805 -25.703 -8.688 1 98.19 115 GLY B O 1
ATOM 3514 N N . LEU B 1 116 ? -13.602 -25.844 -8.539 1 98.31 116 LEU B N 1
ATOM 3515 C CA . LEU B 1 116 ? -13.383 -26.219 -9.93 1 98.31 116 LEU B CA 1
ATOM 3516 C C . LEU B 1 116 ? -12.266 -27.25 -10.039 1 98.31 116 LEU B C 1
ATOM 3518 O O . LEU B 1 116 ? -11.195 -27.078 -9.461 1 98.31 116 LEU B O 1
ATOM 3522 N N . HIS B 1 117 ? -12.539 -28.344 -10.719 1 98.75 117 HIS B N 1
ATOM 3523 C CA . HIS B 1 117 ? -11.508 -29.359 -10.891 1 98.75 117 HIS B CA 1
ATOM 3524 C C . HIS B 1 117 ? -10.289 -28.797 -11.609 1 98.75 117 HIS B C 1
ATOM 3526 O O . HIS B 1 117 ? -10.422 -27.969 -12.508 1 98.75 117 HIS B O 1
ATOM 3532 N N . GLY B 1 118 ? -9.102 -29.328 -11.219 1 98.81 118 GLY B N 1
ATOM 3533 C CA . GLY B 1 118 ? -7.852 -28.859 -11.805 1 98.81 118 GLY B CA 1
ATOM 3534 C C . GLY B 1 118 ? -7.414 -29.688 -13.008 1 98.81 118 GLY B C 1
ATOM 3535 O O . GLY B 1 118 ? -8.25 -30.25 -13.711 1 98.81 118 GLY B O 1
ATOM 3536 N N . HIS B 1 119 ? -6.156 -29.625 -13.273 1 98.88 119 HIS B N 1
ATOM 3537 C CA . HIS B 1 119 ? -5.629 -30.125 -14.531 1 98.88 119 HIS B CA 1
ATOM 3538 C C . HIS B 1 119 ? -4.727 -31.344 -14.305 1 98.88 119 HIS B C 1
ATOM 3540 O O . HIS B 1 119 ? -4.109 -31.844 -15.242 1 98.88 119 HIS B O 1
ATOM 3546 N N . ALA B 1 120 ? -4.582 -31.812 -13.062 1 98.81 120 ALA B N 1
ATOM 3547 C CA . ALA B 1 120 ? -3.783 -33 -12.805 1 98.81 120 ALA B CA 1
ATOM 3548 C C . ALA B 1 120 ? -4.539 -34.281 -13.188 1 98.81 120 ALA B C 1
ATOM 3550 O O . ALA B 1 120 ? -4.82 -35.125 -12.344 1 98.81 120 ALA B O 1
ATOM 3551 N N . ALA B 1 121 ? -4.816 -34.406 -14.43 1 98.69 121 ALA B N 1
ATOM 3552 C CA . ALA B 1 121 ? -5.578 -35.5 -15.047 1 98.69 121 ALA B CA 1
ATOM 3553 C C . ALA B 1 121 ? -5.191 -35.656 -16.516 1 98.69 121 ALA B C 1
ATOM 3555 O O . ALA B 1 121 ? -4.582 -34.781 -17.109 1 98.69 121 ALA B O 1
ATOM 3556 N N . GLU B 1 122 ? -5.547 -36.812 -17.031 1 98.75 122 GLU B N 1
ATOM 3557 C CA . GLU B 1 122 ? -5.219 -37.062 -18.438 1 98.75 122 GLU B CA 1
ATOM 3558 C C . GLU B 1 122 ? -5.918 -36.062 -19.359 1 98.75 122 GLU B C 1
ATOM 3560 O O . GLU B 1 122 ? -5.395 -35.719 -20.422 1 98.75 122 GLU B O 1
ATOM 3565 N N . TYR B 1 123 ? -7.152 -35.656 -18.969 1 98.75 123 TYR B N 1
ATOM 3566 C CA . TYR B 1 123 ? -7.91 -34.625 -19.656 1 98.75 123 TYR B CA 1
ATOM 3567 C C . TYR B 1 123 ? -8.562 -33.688 -18.656 1 98.75 123 TYR B C 1
ATOM 3569 O O . TYR B 1 123 ? -8.859 -34.062 -17.531 1 98.75 123 TYR B O 1
ATOM 3577 N N . SER B 1 124 ? -8.805 -32.438 -19.031 1 98.75 124 SER B N 1
ATOM 3578 C CA . SER B 1 124 ? -9.5 -31.453 -18.219 1 98.75 124 SER B CA 1
ATOM 3579 C C . SER B 1 124 ? -10.281 -30.484 -19.078 1 98.75 124 SER B C 1
ATOM 3581 O O . SER B 1 124 ? -10.086 -30.422 -20.297 1 98.75 124 SER B O 1
ATOM 3583 N N . VAL B 1 125 ? -11.172 -29.781 -18.531 1 98.69 125 VAL B N 1
ATOM 3584 C CA . VAL B 1 125 ? -12 -28.828 -19.266 1 98.69 125 VAL B CA 1
ATOM 3585 C C . VAL B 1 125 ? -11.859 -27.438 -18.625 1 98.69 125 VAL B C 1
ATOM 3587 O O . VAL B 1 125 ? -11.688 -27.328 -17.406 1 98.69 125 VAL B O 1
ATOM 3590 N N . THR B 1 126 ? -11.891 -26.438 -19.422 1 98.69 126 THR B N 1
ATOM 3591 C CA . THR B 1 126 ? -11.852 -25.078 -18.938 1 98.69 126 THR B CA 1
ATOM 3592 C C . THR B 1 126 ? -12.484 -24.109 -19.938 1 98.69 126 THR B C 1
ATOM 3594 O O . THR B 1 126 ? -12.852 -24.516 -21.047 1 98.69 126 THR B O 1
ATOM 3597 N N . ASP B 1 127 ? -12.711 -22.859 -19.562 1 98.5 127 ASP B N 1
ATOM 3598 C CA . ASP B 1 127 ? -13.234 -21.812 -20.438 1 98.5 127 ASP B CA 1
ATOM 3599 C C . ASP B 1 127 ? -12.148 -21.312 -21.391 1 98.5 127 ASP B C 1
ATOM 3601 O O . ASP B 1 127 ? -11.086 -20.891 -20.938 1 98.5 127 ASP B O 1
ATOM 3605 N N . ALA B 1 128 ? -12.508 -21.25 -22.656 1 98.75 128 ALA B N 1
ATOM 3606 C CA . ALA B 1 128 ? -11.547 -20.922 -23.703 1 98.75 128 ALA B CA 1
ATOM 3607 C C . ALA B 1 128 ? -11.031 -19.484 -23.531 1 98.75 128 ALA B C 1
ATOM 3609 O O . ALA B 1 128 ? -9.875 -19.203 -23.828 1 98.75 128 ALA B O 1
ATOM 3610 N N . LYS B 1 129 ? -11.852 -18.625 -23.031 1 97.69 129 LYS B N 1
ATOM 3611 C CA . LYS B 1 129 ? -11.523 -17.203 -22.969 1 97.69 129 LYS B CA 1
ATOM 3612 C C . LYS B 1 129 ? -10.414 -16.938 -21.953 1 97.69 129 LYS B C 1
ATOM 3614 O O . LYS B 1 129 ? -9.82 -15.852 -21.938 1 97.69 129 LYS B O 1
ATOM 3619 N N . TYR B 1 130 ? -10.039 -17.938 -21.141 1 98.31 130 TYR B N 1
ATOM 3620 C CA . TYR B 1 130 ? -9.016 -17.766 -20.109 1 98.31 130 TYR B CA 1
ATOM 3621 C C . TYR B 1 130 ? -7.746 -18.516 -20.469 1 98.31 130 TYR B C 1
ATOM 3623 O O . TYR B 1 130 ? -6.926 -18.812 -19.594 1 98.31 130 TYR B O 1
ATOM 3631 N N . LEU B 1 131 ? -7.629 -18.875 -21.75 1 98.81 131 LEU B N 1
ATOM 3632 C CA . LEU B 1 131 ? -6.438 -19.562 -22.219 1 98.81 131 LEU B CA 1
ATOM 3633 C C . LEU B 1 131 ? -5.453 -18.578 -22.844 1 98.81 131 LEU B C 1
ATOM 3635 O O . LEU B 1 131 ? -5.863 -17.609 -23.5 1 98.81 131 LEU B O 1
ATOM 3639 N N . VAL B 1 132 ? -4.18 -18.812 -22.625 1 98.88 132 VAL B N 1
ATOM 3640 C CA . VAL B 1 132 ? -3.115 -18.062 -23.297 1 98.88 132 VAL B CA 1
ATOM 3641 C C . VAL B 1 132 ? -2.27 -19.031 -24.125 1 98.88 132 VAL B C 1
ATOM 3643 O O . VAL B 1 132 ? -1.811 -20.047 -23.641 1 98.88 132 VAL B O 1
ATOM 3646 N N . LYS B 1 133 ? -2.084 -18.75 -25.359 1 98.81 133 LYS B N 1
ATOM 3647 C CA . LYS B 1 133 ? -1.299 -19.594 -26.25 1 98.81 133 LYS B CA 1
ATOM 3648 C C . LYS B 1 133 ? 0.191 -19.5 -25.938 1 98.81 133 LYS B C 1
ATOM 3650 O O . LYS B 1 133 ? 0.698 -18.406 -25.641 1 98.81 133 LYS B O 1
ATOM 3655 N N . VAL B 1 134 ? 0.837 -20.594 -26.031 1 98.81 134 VAL B N 1
ATOM 3656 C CA . VAL B 1 134 ? 2.258 -20.688 -25.703 1 98.81 134 VAL B CA 1
ATOM 3657 C C . VAL B 1 134 ? 3.074 -20.75 -27 1 98.81 134 VAL B C 1
ATOM 3659 O O . VAL B 1 134 ? 2.824 -21.609 -27.859 1 98.81 134 VAL B O 1
ATOM 3662 N N . PRO B 1 135 ? 4.047 -19.844 -27.172 1 98.19 135 PRO B N 1
ATOM 3663 C CA . PRO B 1 135 ? 4.965 -20 -28.297 1 98.19 135 PRO B CA 1
ATOM 3664 C C . PRO B 1 135 ? 5.727 -21.328 -28.266 1 98.19 135 PRO B C 1
ATOM 3666 O O . PRO B 1 135 ? 6.102 -21.797 -27.188 1 98.19 135 PRO B O 1
ATOM 3669 N N . LYS B 1 136 ? 6.008 -21.812 -29.375 1 97.44 136 LYS B N 1
ATOM 3670 C CA . LYS B 1 136 ? 6.633 -23.125 -29.5 1 97.44 136 LYS B CA 1
ATOM 3671 C C . LYS B 1 136 ? 7.961 -23.188 -28.75 1 97.44 136 LYS B C 1
ATOM 3673 O O . LYS B 1 136 ? 8.289 -24.188 -28.141 1 97.44 136 LYS B O 1
ATOM 3678 N N . GLU B 1 137 ? 8.641 -22.078 -28.766 1 97.31 137 GLU B N 1
ATOM 3679 C CA . GLU B 1 137 ? 9.992 -22.062 -28.203 1 97.31 137 GLU B CA 1
ATOM 3680 C C . GLU B 1 137 ? 9.961 -22.094 -26.672 1 97.31 137 GLU B C 1
ATOM 3682 O O . GLU B 1 137 ? 10.992 -22.297 -26.031 1 97.31 137 GLU B O 1
ATOM 3687 N N . LEU B 1 138 ? 8.773 -21.953 -26.062 1 98.5 138 LEU B N 1
ATOM 3688 C CA . LEU B 1 138 ? 8.688 -21.891 -24.609 1 98.5 138 LEU B CA 1
ATOM 3689 C C . LEU B 1 138 ? 8.039 -23.141 -24.031 1 98.5 138 LEU B C 1
ATOM 3691 O O . LEU B 1 138 ? 7.898 -23.266 -22.828 1 98.5 138 LEU B O 1
ATOM 3695 N N . ILE B 1 139 ? 7.68 -24.078 -24.844 1 98.19 139 ILE B N 1
ATOM 3696 C CA . ILE B 1 139 ? 6.879 -25.219 -24.438 1 98.19 139 ILE B CA 1
ATOM 3697 C C . ILE B 1 139 ? 7.613 -26 -23.344 1 98.19 139 ILE B C 1
ATOM 3699 O O . ILE B 1 139 ? 6.988 -26.531 -22.422 1 98.19 139 ILE B O 1
ATOM 3703 N N . ASP B 1 140 ? 8.906 -26 -23.359 1 97.25 140 ASP B N 1
ATOM 3704 C CA . ASP B 1 140 ? 9.688 -26.781 -22.406 1 97.25 140 ASP B CA 1
ATOM 3705 C C . ASP B 1 140 ? 9.617 -26.188 -21.016 1 97.25 140 ASP B C 1
ATOM 3707 O O . ASP B 1 140 ? 9.82 -26.891 -20.016 1 97.25 140 ASP B O 1
ATOM 3711 N N . VAL B 1 141 ? 9.219 -24.859 -20.875 1 98.5 141 VAL B N 1
ATOM 3712 C CA . VAL B 1 141 ? 9.305 -24.219 -19.562 1 98.5 141 VAL B CA 1
ATOM 3713 C C . VAL B 1 141 ? 7.977 -23.531 -19.234 1 98.5 141 VAL B C 1
ATOM 3715 O O . VAL B 1 141 ? 7.785 -23.031 -18.125 1 98.5 141 VAL B O 1
ATOM 3718 N N . ALA B 1 142 ? 6.973 -23.594 -20.094 1 98.75 142 ALA B N 1
ATOM 3719 C CA . ALA B 1 142 ? 5.773 -22.766 -19.984 1 98.75 142 ALA B CA 1
ATOM 3720 C C . ALA B 1 142 ? 4.906 -23.203 -18.812 1 98.75 142 ALA B C 1
ATOM 3722 O O . ALA B 1 142 ? 3.994 -22.484 -18.391 1 98.75 142 ALA B O 1
ATOM 3723 N N . VAL B 1 143 ? 5.223 -24.375 -18.219 1 98.75 143 VAL B N 1
ATOM 3724 C CA . VAL B 1 143 ? 4.504 -24.812 -17.031 1 98.75 143 VAL B CA 1
ATOM 3725 C C . VAL B 1 143 ? 4.77 -23.844 -15.883 1 98.75 143 VAL B C 1
ATOM 3727 O O . VAL B 1 143 ? 3.986 -23.766 -14.93 1 98.75 143 VAL B O 1
ATOM 3730 N N . LEU B 1 144 ? 5.828 -23 -15.969 1 98.88 144 LEU B N 1
ATOM 3731 C CA . LEU B 1 144 ? 6.195 -22.016 -14.953 1 98.88 144 LEU B CA 1
ATOM 3732 C C . LEU B 1 144 ? 5.375 -20.75 -15.109 1 98.88 144 LEU B C 1
ATOM 3734 O O . LEU B 1 144 ? 5.504 -19.812 -14.305 1 98.88 144 LEU B O 1
ATOM 3738 N N . THR B 1 145 ? 4.438 -20.719 -16.094 1 98.88 145 THR B N 1
ATOM 3739 C CA . THR B 1 145 ? 3.75 -19.469 -16.422 1 98.88 145 THR B CA 1
ATOM 3740 C C . THR B 1 145 ? 2.82 -19.062 -15.281 1 98.88 145 THR B C 1
ATOM 3742 O O . THR B 1 145 ? 2.701 -17.875 -14.969 1 98.88 145 THR B O 1
ATOM 3745 N N . GLU B 1 146 ? 2.182 -20 -14.727 1 98.81 146 GLU B N 1
ATOM 3746 C CA . GLU B 1 146 ? 1.236 -19.641 -13.672 1 98.81 146 GLU B CA 1
ATOM 3747 C C . GLU B 1 146 ? 1.948 -18.984 -12.492 1 98.81 146 GLU B C 1
ATOM 3749 O O . GLU B 1 146 ? 1.619 -17.859 -12.102 1 98.81 146 GLU B O 1
ATOM 3754 N N . PRO B 1 147 ? 2.996 -19.609 -11.875 1 98.69 147 PRO B N 1
ATOM 3755 C CA . PRO B 1 147 ? 3.689 -18.906 -10.789 1 98.69 147 PRO B CA 1
ATOM 3756 C C . PRO B 1 147 ? 4.332 -17.594 -11.25 1 98.69 147 PRO B C 1
ATOM 3758 O O . PRO B 1 147 ? 4.402 -16.641 -10.484 1 98.69 147 PRO B O 1
ATOM 3761 N N . LEU B 1 148 ? 4.777 -17.531 -12.508 1 98.94 148 LEU B N 1
ATOM 3762 C CA . LEU B 1 148 ? 5.34 -16.297 -13.031 1 98.94 148 LEU B CA 1
ATOM 3763 C C . LEU B 1 148 ? 4.27 -15.219 -13.141 1 98.94 148 LEU B C 1
ATOM 3765 O O . LEU B 1 148 ? 4.551 -14.039 -12.922 1 98.94 148 LEU B O 1
ATOM 3769 N N . SER B 1 149 ? 3.047 -15.648 -13.477 1 98.88 149 SER B N 1
ATOM 3770 C CA . SER B 1 149 ? 1.974 -14.672 -13.617 1 98.88 149 SER B CA 1
ATOM 3771 C C . SER B 1 149 ? 1.687 -13.977 -12.281 1 98.88 149 SER B C 1
ATOM 3773 O O . SER B 1 149 ? 1.371 -12.789 -12.25 1 98.88 149 SER B O 1
ATOM 3775 N N . VAL B 1 150 ? 1.803 -14.672 -11.18 1 98.62 150 VAL B N 1
ATOM 3776 C CA . VAL B 1 150 ? 1.633 -14.109 -9.844 1 98.62 150 VAL B CA 1
ATOM 3777 C C . VAL B 1 150 ? 2.721 -13.07 -9.578 1 98.62 150 VAL B C 1
ATOM 3779 O O . VAL B 1 150 ? 2.445 -11.992 -9.039 1 98.62 150 VAL B O 1
ATOM 3782 N N . VAL B 1 151 ? 3.936 -13.359 -9.977 1 98.94 151 VAL B N 1
ATOM 3783 C CA . VAL B 1 151 ? 5.074 -12.461 -9.852 1 98.94 151 VAL B CA 1
ATOM 3784 C C . VAL B 1 151 ? 4.844 -11.211 -10.703 1 98.94 151 VAL B C 1
ATOM 3786 O O . VAL B 1 151 ? 5.035 -10.086 -10.234 1 98.94 151 VAL B O 1
ATOM 3789 N N . GLU B 1 152 ? 4.395 -11.484 -11.969 1 98.94 152 GLU B N 1
ATOM 3790 C CA . GLU B 1 152 ? 4.141 -10.383 -12.891 1 98.94 152 GLU B CA 1
ATOM 3791 C C . GLU B 1 152 ? 3.107 -9.414 -12.32 1 98.94 152 GLU B C 1
ATOM 3793 O O . GLU B 1 152 ? 3.309 -8.195 -12.352 1 98.94 152 GLU B O 1
ATOM 3798 N N . LYS B 1 153 ? 2.045 -9.953 -11.812 1 98.88 153 LYS B N 1
ATOM 3799 C CA . LYS B 1 153 ? 1.033 -9.078 -11.227 1 98.88 153 LYS B CA 1
ATOM 3800 C C . LYS B 1 153 ? 1.59 -8.312 -10.031 1 98.88 153 LYS B C 1
ATOM 3802 O O . LYS B 1 153 ? 1.392 -7.102 -9.906 1 98.88 153 LYS B O 1
ATOM 3807 N N . GLY B 1 154 ? 2.244 -9.039 -9.125 1 98.88 154 GLY B N 1
ATOM 3808 C CA . GLY B 1 154 ? 2.803 -8.391 -7.949 1 98.88 154 GLY B CA 1
ATOM 3809 C C . GLY B 1 154 ? 3.709 -7.223 -8.281 1 98.88 154 GLY B C 1
ATOM 3810 O O . GLY B 1 154 ? 3.57 -6.141 -7.703 1 98.88 154 GLY B O 1
ATOM 3811 N N . ILE B 1 155 ? 4.621 -7.43 -9.234 1 98.88 155 ILE B N 1
ATOM 3812 C CA . ILE B 1 155 ? 5.57 -6.395 -9.633 1 98.88 155 ILE B CA 1
ATOM 3813 C C . ILE B 1 155 ? 4.84 -5.273 -10.367 1 98.88 155 ILE B C 1
ATOM 3815 O O . ILE B 1 155 ? 5.109 -4.09 -10.133 1 98.88 155 ILE B O 1
ATOM 3819 N N . ASP B 1 156 ? 3.896 -5.656 -11.227 1 98.75 156 ASP B N 1
ATOM 3820 C CA . ASP B 1 156 ? 3.094 -4.684 -11.961 1 98.75 156 ASP B CA 1
ATOM 3821 C C . ASP B 1 156 ? 2.34 -3.76 -11.008 1 98.75 156 ASP B C 1
ATOM 3823 O O . ASP B 1 156 ? 2.357 -2.539 -11.172 1 98.75 156 ASP B O 1
ATOM 3827 N N . VAL B 1 157 ? 1.686 -4.359 -9.992 1 98.62 157 VAL B N 1
ATOM 3828 C CA . VAL B 1 157 ? 0.929 -3.588 -9.008 1 98.62 157 VAL B CA 1
ATOM 3829 C C . VAL B 1 157 ? 1.877 -2.697 -8.211 1 98.62 157 VAL B C 1
ATOM 3831 O O . VAL B 1 157 ? 1.581 -1.525 -7.969 1 98.62 157 VAL B O 1
ATOM 3834 N N . ALA B 1 158 ? 3.041 -3.219 -7.789 1 98.75 158 ALA B N 1
ATOM 3835 C CA . ALA B 1 158 ? 4.012 -2.438 -7.027 1 98.75 158 ALA B CA 1
ATOM 3836 C C . ALA B 1 158 ? 4.477 -1.218 -7.82 1 98.75 158 ALA B C 1
ATOM 3838 O O . ALA B 1 158 ? 4.52 -0.105 -7.289 1 98.75 158 ALA B O 1
ATOM 3839 N N . LEU B 1 159 ? 4.762 -1.427 -9.078 1 98.69 159 LEU B N 1
ATOM 3840 C CA . LEU B 1 159 ? 5.238 -0.341 -9.93 1 98.69 159 LEU B CA 1
ATOM 3841 C C . LEU B 1 159 ? 4.129 0.675 -10.188 1 98.69 159 LEU B C 1
ATOM 3843 O O . LEU B 1 159 ? 4.375 1.883 -10.18 1 98.69 159 LEU B O 1
ATOM 3847 N N . SER B 1 160 ? 2.918 0.159 -10.414 1 98.56 160 SER B N 1
ATOM 3848 C CA . SER B 1 160 ? 1.78 1.04 -10.656 1 98.56 160 SER B CA 1
ATOM 3849 C C . SER B 1 160 ? 1.474 1.896 -9.438 1 98.56 160 SER B C 1
ATOM 3851 O O . SER B 1 160 ? 1.263 3.105 -9.555 1 98.56 160 SER B O 1
ATOM 3853 N N . VAL B 1 161 ? 1.505 1.307 -8.273 1 98.44 161 VAL B N 1
ATOM 3854 C CA . VAL B 1 161 ? 1.234 2.006 -7.02 1 98.44 161 VAL B CA 1
ATOM 3855 C C . VAL B 1 161 ? 2.326 3.043 -6.762 1 98.44 161 VAL B C 1
ATOM 3857 O O . VAL B 1 161 ? 2.033 4.184 -6.398 1 98.44 161 VAL B O 1
ATOM 3860 N N . GLY B 1 162 ? 3.57 2.678 -6.938 1 98.31 162 GLY B N 1
ATOM 3861 C CA . GLY B 1 162 ? 4.664 3.619 -6.777 1 98.31 162 GLY B CA 1
ATOM 3862 C C . GLY B 1 162 ? 4.57 4.809 -7.715 1 98.31 162 GLY B C 1
ATOM 3863 O O . GLY B 1 162 ? 4.703 5.957 -7.285 1 98.31 162 GLY B O 1
ATOM 3864 N N . GLY B 1 163 ? 4.219 4.543 -8.953 1 98.25 163 GLY B N 1
ATOM 3865 C CA . GLY B 1 163 ? 4.184 5.562 -9.992 1 98.25 163 GLY B CA 1
ATOM 3866 C C . GLY B 1 163 ? 2.98 6.48 -9.883 1 98.25 163 GLY B C 1
ATOM 3867 O O . GLY B 1 163 ? 2.973 7.574 -10.453 1 98.25 163 GLY B O 1
ATOM 3868 N N . SER B 1 164 ? 1.979 6.012 -9.18 1 98.19 164 SER B N 1
ATOM 3869 C CA . SER B 1 164 ? 0.755 6.797 -9.055 1 98.19 164 SER B CA 1
ATOM 3870 C C . SER B 1 164 ? 0.933 7.953 -8.078 1 98.19 164 SER B C 1
ATOM 3872 O O . SER B 1 164 ? 0.111 8.867 -8.039 1 98.19 164 SER B O 1
ATOM 3874 N N . ARG B 1 165 ? 2.004 8.016 -7.254 1 96.94 165 ARG B N 1
ATOM 3875 C CA . ARG B 1 165 ? 2.23 9.008 -6.207 1 96.94 165 ARG B CA 1
ATOM 3876 C C . ARG B 1 165 ? 3.08 10.164 -6.727 1 96.94 165 ARG B C 1
ATOM 3878 O O . ARG B 1 165 ? 2.854 11.32 -6.359 1 96.94 165 ARG B O 1
ATOM 3885 N N . PHE B 1 166 ? 4.051 9.797 -7.551 1 96.38 166 PHE B N 1
ATOM 3886 C CA . PHE B 1 166 ? 4.996 10.703 -8.203 1 96.38 166 PHE B CA 1
ATOM 3887 C C . PHE B 1 166 ? 5.855 9.953 -9.211 1 96.38 166 PHE B C 1
ATOM 3889 O O . PHE B 1 166 ? 5.641 8.758 -9.453 1 96.38 166 PHE B O 1
ATOM 3896 N N . GLU B 1 167 ? 6.75 10.68 -9.898 1 96.81 167 GLU B N 1
ATOM 3897 C CA . GLU B 1 167 ? 7.645 9.992 -10.828 1 96.81 167 GLU B CA 1
ATOM 3898 C C . GLU B 1 167 ? 8.617 9.086 -10.094 1 96.81 167 GLU B C 1
ATOM 3900 O O . GLU B 1 167 ? 9.797 9.422 -9.93 1 96.81 167 GLU B O 1
ATOM 3905 N N . TRP B 1 168 ? 8.07 7.973 -9.672 1 97.44 168 TRP B N 1
ATOM 3906 C CA . TRP B 1 168 ? 8.82 6.98 -8.914 1 97.44 168 TRP B CA 1
ATOM 3907 C C . TRP B 1 168 ? 9.672 6.113 -9.836 1 97.44 168 TRP B C 1
ATOM 3909 O O . TRP B 1 168 ? 9.148 5.492 -10.766 1 97.44 168 TRP B O 1
ATOM 3919 N N . ARG B 1 169 ? 11.016 6.082 -9.68 1 96.25 169 ARG B N 1
ATOM 3920 C CA . ARG B 1 169 ? 11.961 5.316 -10.492 1 96.25 169 ARG B CA 1
ATOM 3921 C C . ARG B 1 169 ? 12.805 4.395 -9.617 1 96.25 169 ARG B C 1
ATOM 3923 O O . ARG B 1 169 ? 13.969 4.691 -9.336 1 96.25 169 ARG B O 1
ATOM 3930 N N . PRO B 1 170 ? 12.164 3.225 -9.219 1 98.38 170 PRO B N 1
ATOM 3931 C CA . PRO B 1 170 ? 12.953 2.314 -8.391 1 98.38 170 PRO B CA 1
ATOM 3932 C C . PRO B 1 170 ? 14.211 1.812 -9.094 1 98.38 170 PRO B C 1
ATOM 3934 O O . PRO B 1 170 ? 14.188 1.557 -10.297 1 98.38 170 PRO B O 1
ATOM 3937 N N . ARG B 1 171 ? 15.336 1.71 -8.336 1 98.38 171 ARG B N 1
ATOM 3938 C CA . ARG B 1 171 ? 16.609 1.261 -8.891 1 98.38 171 ARG B CA 1
ATOM 3939 C C . ARG B 1 171 ? 17.031 -0.062 -8.273 1 98.38 171 ARG B C 1
ATOM 3941 O O . ARG B 1 171 ? 17.828 -0.799 -8.859 1 98.38 171 ARG B O 1
ATOM 3948 N N . SER B 1 172 ? 16.531 -0.404 -7.09 1 98.81 172 SER B N 1
ATOM 3949 C CA . SER B 1 172 ? 16.969 -1.586 -6.359 1 98.81 172 SER B CA 1
ATOM 3950 C C . SER B 1 172 ? 15.789 -2.35 -5.77 1 98.81 172 SER B C 1
ATOM 3952 O O . SER B 1 172 ? 14.766 -1.753 -5.434 1 98.81 172 SER B O 1
ATOM 3954 N N . ALA B 1 173 ? 15.992 -3.631 -5.723 1 98.94 173 ALA B N 1
ATOM 3955 C CA . ALA B 1 173 ? 14.938 -4.488 -5.188 1 98.94 173 ALA B CA 1
ATOM 3956 C C . ALA B 1 173 ? 15.516 -5.559 -4.266 1 98.94 173 ALA B C 1
ATOM 3958 O O . ALA B 1 173 ? 16.578 -6.121 -4.551 1 98.94 173 ALA B O 1
ATOM 3959 N N . LEU B 1 174 ? 14.852 -5.758 -3.18 1 98.94 174 LEU B N 1
ATOM 3960 C CA . LEU B 1 174 ? 15.117 -6.867 -2.266 1 98.94 174 LEU B CA 1
ATOM 3961 C C . LEU B 1 174 ? 14.078 -7.973 -2.439 1 98.94 174 LEU B C 1
ATOM 3963 O O . LEU B 1 174 ? 12.875 -7.715 -2.375 1 98.94 174 LEU B O 1
ATOM 3967 N N . ILE B 1 175 ? 14.531 -9.125 -2.768 1 98.94 175 ILE B N 1
ATOM 3968 C CA . ILE B 1 175 ? 13.656 -10.281 -2.875 1 98.94 175 ILE B CA 1
ATOM 3969 C C . ILE B 1 175 ? 13.875 -11.211 -1.684 1 98.94 175 ILE B C 1
ATOM 3971 O O . ILE B 1 175 ? 14.984 -11.703 -1.468 1 98.94 175 ILE B O 1
ATOM 3975 N N . LEU B 1 176 ? 12.805 -11.414 -0.919 1 98.75 176 LEU B N 1
ATOM 3976 C CA . LEU B 1 176 ? 12.875 -12.305 0.236 1 98.75 176 LEU B CA 1
ATOM 3977 C C . LEU B 1 176 ? 12.375 -13.703 -0.125 1 98.75 176 LEU B C 1
ATOM 3979 O O . LEU B 1 176 ? 11.172 -13.914 -0.283 1 98.75 176 LEU B O 1
ATOM 3983 N N . GLY B 1 177 ? 13.266 -14.633 -0.162 1 97.69 177 GLY B N 1
ATOM 3984 C CA . GLY B 1 177 ? 12.969 -15.984 -0.589 1 97.69 177 GLY B CA 1
ATOM 3985 C C . GLY B 1 177 ? 13.586 -16.344 -1.928 1 97.69 177 GLY B C 1
ATOM 3986 O O . GLY B 1 177 ? 13.633 -15.508 -2.836 1 97.69 177 GLY B O 1
ATOM 3987 N N . ALA B 1 178 ? 14.023 -17.625 -2.016 1 97.5 178 ALA B N 1
ATOM 3988 C CA . ALA B 1 178 ? 14.617 -18.109 -3.26 1 97.5 178 ALA B CA 1
ATOM 3989 C C . ALA B 1 178 ? 13.93 -19.391 -3.744 1 97.5 178 ALA B C 1
ATOM 3991 O O . ALA B 1 178 ? 14.57 -20.281 -4.285 1 97.5 178 ALA B O 1
ATOM 3992 N N . GLY B 1 179 ? 12.656 -19.5 -3.422 1 97.06 179 GLY B N 1
ATOM 3993 C CA . GLY B 1 179 ? 11.812 -20.469 -4.102 1 97.06 179 GLY B CA 1
ATOM 3994 C C . GLY B 1 179 ? 11.414 -20.031 -5.5 1 97.06 179 GLY B C 1
ATOM 3995 O O . GLY B 1 179 ? 12 -19.109 -6.059 1 97.06 179 GLY B O 1
ATOM 3996 N N . PRO B 1 180 ? 10.422 -20.703 -6.082 1 97.75 180 PRO B N 1
ATOM 3997 C CA . PRO B 1 180 ? 10.023 -20.359 -7.445 1 97.75 180 PRO B CA 1
ATOM 3998 C C . PRO B 1 180 ? 9.609 -18.891 -7.582 1 97.75 180 PRO B C 1
ATOM 4000 O O . PRO B 1 180 ? 10.047 -18.203 -8.508 1 97.75 180 PRO B O 1
ATOM 4003 N N . ILE B 1 181 ? 8.797 -18.391 -6.621 1 98.56 181 ILE B N 1
ATOM 4004 C CA . ILE B 1 181 ? 8.297 -17.031 -6.676 1 98.56 181 ILE B CA 1
ATOM 4005 C C . ILE B 1 181 ? 9.469 -16.047 -6.559 1 98.56 181 ILE B C 1
ATOM 4007 O O . ILE B 1 181 ? 9.547 -15.07 -7.309 1 98.56 181 ILE B O 1
ATOM 4011 N N . GLY B 1 182 ? 10.367 -16.312 -5.625 1 98.75 182 GLY B N 1
ATOM 4012 C CA . GLY B 1 182 ? 11.516 -15.445 -5.438 1 98.75 182 GLY B CA 1
ATOM 4013 C C . GLY B 1 182 ? 12.445 -15.422 -6.637 1 98.75 182 GLY B C 1
ATOM 4014 O O . GLY B 1 182 ? 12.867 -14.352 -7.078 1 98.75 182 GLY B O 1
ATOM 4015 N N . LEU B 1 183 ? 12.766 -16.562 -7.156 1 98.88 183 LEU B N 1
ATOM 4016 C CA . LEU B 1 183 ? 13.68 -16.656 -8.289 1 98.88 183 LEU B CA 1
ATOM 4017 C C . LEU B 1 183 ? 13.07 -16.016 -9.531 1 98.88 183 LEU B C 1
ATOM 4019 O O . LEU B 1 183 ? 13.742 -15.281 -10.258 1 98.88 183 LEU B O 1
ATOM 4023 N N . LEU B 1 184 ? 11.781 -16.297 -9.766 1 98.94 184 LEU B N 1
ATOM 4024 C CA . LEU B 1 184 ? 11.109 -15.68 -10.906 1 98.94 184 LEU B CA 1
ATOM 4025 C C . LEU B 1 184 ? 11.008 -14.164 -10.727 1 98.94 184 LEU B C 1
ATOM 4027 O O . LEU B 1 184 ? 11.094 -13.414 -11.703 1 98.94 184 LEU B O 1
ATOM 4031 N N . SER B 1 185 ? 10.844 -13.703 -9.5 1 98.94 185 SER B N 1
ATOM 4032 C CA . SER B 1 185 ? 10.875 -12.273 -9.227 1 98.94 185 SER B CA 1
ATOM 4033 C C . SER B 1 185 ? 12.242 -11.672 -9.562 1 98.94 185 SER B C 1
ATOM 4035 O O . SER B 1 185 ? 12.32 -10.609 -10.18 1 98.94 185 SER B O 1
ATOM 4037 N N . THR B 1 186 ? 13.281 -12.383 -9.117 1 98.94 186 THR B N 1
ATOM 4038 C CA . THR B 1 186 ? 14.633 -11.93 -9.438 1 98.94 186 THR B CA 1
ATOM 4039 C C . THR B 1 186 ? 14.82 -11.797 -10.945 1 98.94 186 THR B C 1
ATOM 4041 O O . THR B 1 186 ? 15.328 -10.781 -11.43 1 98.94 186 THR B O 1
ATOM 4044 N N . MET B 1 187 ? 14.344 -12.75 -11.664 1 98.94 187 MET B N 1
ATOM 4045 C CA . MET B 1 187 ? 14.477 -12.75 -13.117 1 98.94 187 MET B CA 1
ATOM 4046 C C . MET B 1 187 ? 13.781 -11.547 -13.734 1 98.94 187 MET B C 1
ATOM 4048 O O . MET B 1 187 ? 14.391 -10.797 -14.5 1 98.94 187 MET B O 1
ATOM 4052 N N . VAL B 1 188 ? 12.5 -11.336 -13.375 1 98.94 188 VAL B N 1
ATOM 4053 C CA . VAL B 1 188 ? 11.703 -10.258 -13.961 1 98.94 188 VAL B CA 1
ATOM 4054 C C . VAL B 1 188 ? 12.336 -8.914 -13.633 1 98.94 188 VAL B C 1
ATOM 4056 O O . VAL B 1 188 ? 12.5 -8.062 -14.516 1 98.94 188 VAL B O 1
ATOM 4059 N N . LEU B 1 189 ? 12.75 -8.734 -12.383 1 98.94 189 LEU B N 1
ATOM 4060 C CA . LEU B 1 189 ? 13.289 -7.449 -11.953 1 98.94 189 LEU B CA 1
ATOM 4061 C C . LEU B 1 189 ? 14.648 -7.191 -12.586 1 98.94 189 LEU B C 1
ATOM 4063 O O . LEU B 1 189 ? 14.977 -6.051 -12.922 1 98.94 189 LEU B O 1
ATOM 4067 N N . ARG B 1 190 ? 15.477 -8.273 -12.781 1 98.88 190 ARG B N 1
ATOM 4068 C CA . ARG B 1 190 ? 16.734 -8.133 -13.492 1 98.88 190 ARG B CA 1
ATOM 4069 C C . ARG B 1 190 ? 16.5 -7.758 -14.953 1 98.88 190 ARG B C 1
ATOM 4071 O O . ARG B 1 190 ? 17.203 -6.906 -15.5 1 98.88 190 ARG B O 1
ATOM 4078 N N . LEU B 1 191 ? 15.523 -8.375 -15.578 1 98.81 191 LEU B N 1
ATOM 4079 C CA . LEU B 1 191 ? 15.18 -8.039 -16.953 1 98.81 191 LEU B CA 1
ATOM 4080 C C . LEU B 1 191 ? 14.758 -6.578 -17.062 1 98.81 191 LEU B C 1
ATOM 4082 O O . LEU B 1 191 ? 15.008 -5.938 -18.094 1 98.81 191 LEU B O 1
ATOM 4086 N N . MET B 1 192 ? 14.18 -6.039 -16.016 1 98.5 192 MET B N 1
ATOM 4087 C CA . MET B 1 192 ? 13.703 -4.656 -16.016 1 98.5 192 MET B CA 1
ATOM 4088 C C . MET B 1 192 ? 14.844 -3.691 -15.695 1 98.5 192 MET B C 1
ATOM 4090 O O . MET B 1 192 ? 14.648 -2.475 -15.688 1 98.5 192 MET B O 1
ATOM 4094 N N . GLY B 1 193 ? 15.984 -4.19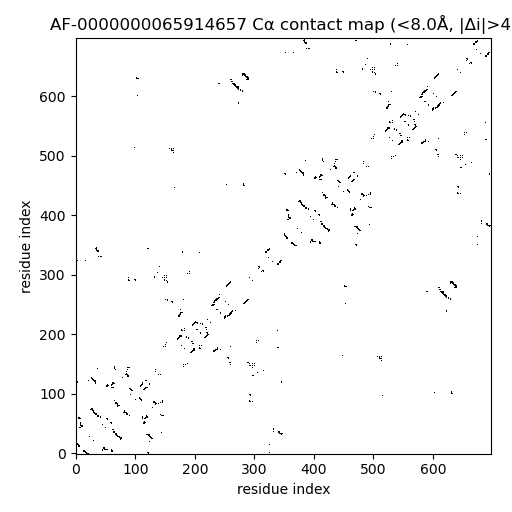9 -15.312 1 98.56 193 GLY B N 1
ATOM 4095 C CA . GLY B 1 193 ? 17.172 -3.377 -15.148 1 98.56 193 GLY B CA 1
ATOM 4096 C C . GLY B 1 193 ? 17.438 -2.996 -13.703 1 98.56 193 GLY B C 1
ATOM 4097 O O . GLY B 1 193 ? 18.312 -2.168 -13.43 1 98.56 193 GLY B O 1
ATOM 4098 N N . LEU B 1 194 ? 16.734 -3.551 -12.75 1 98.81 194 LEU B N 1
ATOM 4099 C CA . LEU B 1 194 ? 16.953 -3.221 -11.344 1 98.81 194 LEU B CA 1
ATOM 4100 C C . LEU B 1 194 ? 18.125 -4.004 -10.781 1 98.81 194 LEU B C 1
ATOM 4102 O O . LEU B 1 194 ? 18.422 -5.113 -11.234 1 98.81 194 LEU B O 1
ATOM 4106 N N . LEU B 1 195 ? 18.828 -3.422 -9.805 1 98.81 195 LEU B N 1
ATOM 4107 C CA . LEU B 1 195 ? 19.75 -4.164 -8.961 1 98.81 195 LEU B CA 1
ATOM 4108 C C . LEU B 1 195 ? 19 -5.012 -7.941 1 98.81 195 LEU B C 1
ATOM 4110 O O . LEU B 1 195 ? 18.125 -4.512 -7.234 1 98.81 195 LEU B O 1
ATOM 4114 N N . THR B 1 196 ? 19.328 -6.289 -7.922 1 98.88 196 THR B N 1
ATOM 4115 C CA . THR B 1 196 ? 18.531 -7.168 -7.066 1 98.88 196 THR B CA 1
ATOM 4116 C C . THR B 1 196 ? 19.406 -7.836 -6.02 1 98.88 196 THR B C 1
ATOM 4118 O O . THR B 1 196 ? 20.562 -8.195 -6.297 1 98.88 196 THR B O 1
ATOM 4121 N N . THR B 1 197 ? 18.922 -7.895 -4.82 1 98.88 197 THR B N 1
ATOM 4122 C CA . THR B 1 197 ? 19.438 -8.727 -3.738 1 98.88 197 THR B CA 1
ATOM 4123 C C . THR B 1 197 ? 18.391 -9.758 -3.309 1 98.88 197 THR B C 1
ATOM 4125 O O . THR B 1 197 ? 17.312 -9.398 -2.865 1 98.88 197 THR B O 1
ATOM 4128 N N . THR B 1 198 ? 18.703 -11 -3.541 1 98.81 198 THR B N 1
ATOM 4129 C CA . THR B 1 198 ? 17.828 -12.094 -3.131 1 98.81 198 THR B CA 1
ATOM 4130 C C . THR B 1 198 ? 18.359 -12.766 -1.868 1 98.81 198 THR B C 1
ATOM 4132 O O . THR B 1 198 ? 19.547 -13.102 -1.786 1 98.81 198 THR B O 1
ATOM 4135 N N . VAL B 1 199 ? 17.469 -12.938 -0.905 1 98.5 199 VAL B N 1
ATOM 4136 C CA . VAL B 1 199 ? 17.859 -13.461 0.402 1 98.5 199 VAL B CA 1
ATOM 4137 C C . VAL B 1 199 ? 17.156 -14.789 0.658 1 98.5 199 VAL B C 1
ATOM 4139 O O . VAL B 1 199 ? 15.953 -14.922 0.431 1 98.5 199 VAL B O 1
ATOM 4142 N N . ALA B 1 200 ? 17.844 -15.75 1.091 1 97.12 200 ALA B N 1
ATOM 4143 C CA . ALA B 1 200 ? 17.297 -17.031 1.524 1 97.12 200 ALA B CA 1
ATOM 4144 C C . ALA B 1 200 ? 18.25 -17.719 2.506 1 97.12 200 ALA B C 1
ATOM 4146 O O . ALA B 1 200 ? 19.297 -17.188 2.84 1 97.12 200 ALA B O 1
ATOM 4147 N N . THR B 1 201 ? 17.766 -18.828 3.1 1 94.56 201 THR B N 1
ATOM 4148 C CA . THR B 1 201 ? 18.578 -19.594 4.035 1 94.56 201 THR B CA 1
ATOM 4149 C C . THR B 1 201 ? 19.188 -20.812 3.35 1 94.56 201 THR B C 1
ATOM 4151 O O . THR B 1 201 ? 18.891 -21.953 3.723 1 94.56 201 THR B O 1
ATOM 4154 N N . ARG B 1 202 ? 19.875 -20.688 2.268 1 94.69 202 ARG B N 1
ATOM 4155 C CA . ARG B 1 202 ? 20.609 -21.734 1.562 1 94.69 202 ARG B CA 1
ATOM 4156 C C . ARG B 1 202 ? 22.078 -21.359 1.38 1 94.69 202 ARG B C 1
ATOM 4158 O O . ARG B 1 202 ? 22.406 -20.172 1.187 1 94.69 202 ARG B O 1
ATOM 4165 N N . PRO B 1 203 ? 22.922 -22.375 1.42 1 94.81 203 PRO B N 1
ATOM 4166 C CA . PRO B 1 203 ? 24.344 -22.062 1.266 1 94.81 203 PRO B CA 1
ATOM 4167 C C . PRO B 1 203 ? 24.672 -21.406 -0.071 1 94.81 203 PRO B C 1
ATOM 4169 O O . PRO B 1 203 ? 23.969 -21.625 -1.061 1 94.81 203 PRO B O 1
ATOM 4172 N N . PRO B 1 204 ? 25.703 -20.688 -0.076 1 94.44 204 PRO B N 1
ATOM 4173 C CA . PRO B 1 204 ? 26.078 -19.938 -1.274 1 94.44 204 PRO B CA 1
ATOM 4174 C C . PRO B 1 204 ? 26.375 -20.828 -2.473 1 94.44 204 PRO B C 1
ATOM 4176 O O . PRO B 1 204 ? 26.375 -20.359 -3.613 1 94.44 204 PRO B O 1
ATOM 4179 N N . ASP B 1 205 ? 26.656 -22.094 -2.213 1 95.44 205 ASP B N 1
ATOM 4180 C CA . ASP B 1 205 ? 26.969 -22.984 -3.322 1 95.44 205 ASP B CA 1
ATOM 4181 C C . ASP B 1 205 ? 25.734 -23.766 -3.768 1 95.44 205 ASP B C 1
ATOM 4183 O O . ASP B 1 205 ? 25.797 -24.578 -4.684 1 95.44 205 ASP B O 1
ATOM 4187 N N . SER B 1 206 ? 24.609 -23.438 -3.141 1 96.44 206 SER B N 1
ATOM 4188 C CA . SER B 1 206 ? 23.359 -24.094 -3.512 1 96.44 206 SER B CA 1
ATOM 4189 C C . SER B 1 206 ? 22.922 -23.703 -4.922 1 96.44 206 SER B C 1
ATOM 4191 O O . SER B 1 206 ? 23.375 -22.688 -5.461 1 96.44 206 SER B O 1
ATOM 4193 N N . LEU B 1 207 ? 22.078 -24.531 -5.504 1 97.69 207 LEU B N 1
ATOM 4194 C CA . LEU B 1 207 ? 21.516 -24.234 -6.816 1 97.69 207 LEU B CA 1
ATOM 4195 C C . LEU B 1 207 ? 20.781 -22.906 -6.801 1 97.69 207 LEU B C 1
ATOM 4197 O O . LEU B 1 207 ? 20.922 -22.094 -7.727 1 97.69 207 LEU B O 1
ATOM 4201 N N . LYS B 1 208 ? 20.016 -22.609 -5.809 1 97.88 208 LYS B N 1
ATOM 4202 C CA . LYS B 1 208 ? 19.234 -21.375 -5.691 1 97.88 208 LYS B CA 1
ATOM 4203 C C . LYS B 1 208 ? 20.156 -20.156 -5.715 1 97.88 208 LYS B C 1
ATOM 4205 O O . LYS B 1 208 ? 19.859 -19.172 -6.418 1 97.88 208 LYS B O 1
ATOM 4210 N N . ALA B 1 209 ? 21.25 -20.25 -4.973 1 97.88 209 ALA B N 1
ATOM 4211 C CA . ALA B 1 209 ? 22.219 -19.156 -4.945 1 97.88 209 ALA B CA 1
ATOM 4212 C C . ALA B 1 209 ? 22.844 -18.938 -6.32 1 97.88 209 ALA B C 1
ATOM 4214 O O . ALA B 1 209 ? 22.969 -17.797 -6.781 1 97.88 209 ALA B O 1
ATOM 4215 N N . ARG B 1 210 ? 23.219 -20.031 -6.957 1 98.31 210 ARG B N 1
ATOM 4216 C CA . ARG B 1 210 ? 23.844 -19.953 -8.273 1 98.31 210 ARG B CA 1
ATOM 4217 C C . ARG B 1 210 ? 22.891 -19.344 -9.289 1 98.31 210 ARG B C 1
ATOM 4219 O O . ARG B 1 210 ? 23.312 -18.516 -10.117 1 98.31 210 ARG B O 1
ATOM 4226 N N . LEU B 1 211 ? 21.641 -19.703 -9.156 1 98.69 211 LEU B N 1
ATOM 4227 C CA . LEU B 1 211 ? 20.641 -19.203 -10.094 1 98.69 211 LEU B CA 1
ATOM 4228 C C . LEU B 1 211 ? 20.469 -17.688 -9.93 1 98.69 211 LEU B C 1
ATOM 4230 O O . LEU B 1 211 ? 20.344 -16.969 -10.922 1 98.69 211 LEU B O 1
ATOM 4234 N N . VAL B 1 212 ? 20.5 -17.188 -8.719 1 98.81 212 VAL B N 1
ATOM 4235 C CA . VAL B 1 212 ? 20.406 -15.75 -8.477 1 98.81 212 VAL B CA 1
ATOM 4236 C C . VAL B 1 212 ? 21.594 -15.039 -9.109 1 98.81 212 VAL B C 1
ATOM 4238 O O . VAL B 1 212 ? 21.422 -14.047 -9.82 1 98.81 212 VAL B O 1
ATOM 4241 N N . ARG B 1 213 ? 22.766 -15.57 -8.93 1 98.62 213 ARG B N 1
ATOM 4242 C CA . ARG B 1 213 ? 24 -14.945 -9.414 1 98.62 213 ARG B CA 1
ATOM 4243 C C . ARG B 1 213 ? 24.062 -14.969 -10.938 1 98.62 213 ARG B C 1
ATOM 4245 O O . ARG B 1 213 ? 24.578 -14.039 -11.555 1 98.62 213 ARG B O 1
ATOM 4252 N N . GLU B 1 214 ? 23.562 -16 -11.492 1 98.62 214 GLU B N 1
ATOM 4253 C CA . GLU B 1 214 ? 23.578 -16.141 -12.945 1 98.62 214 GLU B CA 1
ATOM 4254 C C . GLU B 1 214 ? 22.719 -15.07 -13.609 1 98.62 214 GLU B C 1
ATOM 4256 O O . GLU B 1 214 ? 22.938 -14.719 -14.773 1 98.62 214 GLU B O 1
ATOM 4261 N N . LEU B 1 215 ? 21.75 -14.531 -12.875 1 98.69 215 LEU B N 1
ATOM 4262 C CA . LEU B 1 215 ? 20.922 -13.438 -13.375 1 98.69 215 LEU B CA 1
ATOM 4263 C C . LEU B 1 215 ? 21.609 -12.094 -13.172 1 98.69 215 LEU B C 1
ATOM 4265 O O . LEU B 1 215 ? 21.109 -11.062 -13.625 1 98.69 215 LEU B O 1
ATOM 4269 N N . GLY B 1 216 ? 22.719 -12.125 -12.492 1 98.5 216 GLY B N 1
ATOM 4270 C CA . GLY B 1 216 ? 23.406 -10.891 -12.156 1 98.5 216 GLY B CA 1
ATOM 4271 C C . GLY B 1 216 ? 22.969 -10.297 -10.828 1 98.5 216 GLY B C 1
ATOM 4272 O O . GLY B 1 216 ? 23.297 -9.148 -10.516 1 98.5 216 GLY B O 1
ATOM 4273 N N . GLY B 1 217 ? 22.234 -11.023 -10.047 1 98.56 217 GLY B N 1
ATOM 4274 C CA . GLY B 1 217 ? 21.797 -10.562 -8.734 1 98.56 217 GLY B CA 1
ATOM 4275 C C . GLY B 1 217 ? 22.781 -10.898 -7.633 1 98.56 217 GLY B C 1
ATOM 4276 O O . GLY B 1 217 ? 23.703 -11.695 -7.836 1 98.56 217 GLY B O 1
ATOM 4277 N N . VAL B 1 218 ? 22.578 -10.25 -6.523 1 98.5 218 VAL B N 1
ATOM 4278 C CA . VAL B 1 218 ? 23.344 -10.555 -5.312 1 98.5 218 VAL B CA 1
ATOM 4279 C C . VAL B 1 218 ? 22.562 -11.555 -4.457 1 98.5 218 VAL B C 1
ATOM 4281 O O . VAL B 1 218 ? 21.359 -11.406 -4.258 1 98.5 218 VAL B O 1
ATOM 4284 N N . TYR B 1 219 ? 23.219 -12.602 -4.074 1 98.56 219 TYR B N 1
ATOM 4285 C CA . TYR B 1 219 ? 22.609 -13.578 -3.178 1 98.56 219 TYR B CA 1
ATOM 4286 C C . TYR B 1 219 ? 23.141 -13.414 -1.756 1 98.56 219 TYR B C 1
ATOM 4288 O O . TYR B 1 219 ? 24.344 -13.258 -1.548 1 98.56 219 TYR B O 1
ATOM 4296 N N . VAL B 1 220 ? 22.266 -13.383 -0.79 1 98.25 220 VAL B N 1
ATOM 4297 C CA . VAL B 1 220 ? 22.641 -13.297 0.619 1 98.25 220 VAL B CA 1
ATOM 4298 C C . VAL B 1 220 ? 22.078 -14.5 1.376 1 98.25 220 VAL B C 1
ATOM 4300 O O . VAL B 1 220 ? 20.859 -14.75 1.346 1 98.25 220 VAL B O 1
ATOM 4303 N N . ASP B 1 221 ? 22.938 -15.281 2.02 1 97.88 221 ASP B N 1
ATOM 4304 C CA . ASP B 1 221 ? 22.516 -16.312 2.971 1 97.88 221 ASP B CA 1
ATOM 4305 C C . ASP B 1 221 ? 22.234 -15.703 4.344 1 97.88 221 ASP B C 1
ATOM 4307 O O . ASP B 1 221 ? 23.156 -15.367 5.082 1 97.88 221 ASP B O 1
ATOM 4311 N N . SER B 1 222 ? 20.922 -15.617 4.66 1 95.06 222 SER B N 1
ATOM 4312 C CA . SER B 1 222 ? 20.531 -14.914 5.875 1 95.06 222 SER B CA 1
ATOM 4313 C C . SER B 1 222 ? 21 -15.656 7.121 1 95.06 222 SER B C 1
ATOM 4315 O O . SER B 1 222 ? 20.969 -15.109 8.227 1 95.06 222 SER B O 1
ATOM 4317 N N . ALA B 1 223 ? 21.406 -16.906 6.945 1 94 223 ALA B N 1
ATOM 4318 C CA . ALA B 1 223 ? 21.969 -17.656 8.062 1 94 223 ALA B CA 1
ATOM 4319 C C . ALA B 1 223 ? 23.391 -17.188 8.367 1 94 223 ALA B C 1
ATOM 4321 O O . ALA B 1 223 ? 23.891 -17.406 9.477 1 94 223 ALA B O 1
ATOM 4322 N N . LEU B 1 224 ? 24.016 -16.625 7.426 1 92.88 224 LEU B N 1
ATOM 4323 C CA . LEU B 1 224 ? 25.438 -16.297 7.555 1 92.88 224 LEU B CA 1
ATOM 4324 C C . LEU B 1 224 ? 25.641 -14.797 7.641 1 92.88 224 LEU B C 1
ATOM 4326 O O . LEU B 1 224 ? 26.625 -14.328 8.227 1 92.88 224 LEU B O 1
ATOM 4330 N N . SER B 1 225 ? 24.766 -14.055 6.992 1 92.81 225 SER B N 1
ATOM 4331 C CA . SER B 1 225 ? 24.953 -12.609 6.898 1 92.81 225 SER B CA 1
ATOM 4332 C C . SER B 1 225 ? 23.625 -11.867 6.984 1 92.81 225 SER B C 1
ATOM 4334 O O . SER B 1 225 ? 22.578 -12.422 6.656 1 92.81 225 SER B O 1
ATOM 4336 N N . SER B 1 226 ? 23.734 -10.609 7.391 1 93.25 226 SER B N 1
ATOM 4337 C CA . SER B 1 226 ? 22.562 -9.742 7.453 1 93.25 226 SER B CA 1
ATOM 4338 C C . SER B 1 226 ? 22.391 -8.961 6.152 1 93.25 226 SER B C 1
ATOM 4340 O O . SER B 1 226 ? 23.359 -8.758 5.41 1 93.25 226 SER B O 1
ATOM 4342 N N . ILE B 1 227 ? 21.156 -8.688 5.871 1 94.94 227 ILE B N 1
ATOM 4343 C CA . ILE B 1 227 ? 20.859 -7.805 4.754 1 94.94 227 ILE B CA 1
ATOM 4344 C C . ILE B 1 227 ? 21.344 -6.391 5.066 1 94.94 227 ILE B C 1
ATOM 4346 O O . ILE B 1 227 ? 21.141 -5.887 6.172 1 94.94 227 ILE B O 1
ATOM 4350 N N . GLU B 1 228 ? 22.031 -5.742 4.172 1 95.38 228 GLU B N 1
ATOM 4351 C CA . GLU B 1 228 ? 22.5 -4.375 4.363 1 95.38 228 GLU B CA 1
ATOM 4352 C C . GLU B 1 228 ? 21.812 -3.418 3.389 1 95.38 228 GLU B C 1
ATOM 4354 O O . GLU B 1 228 ? 21.531 -3.787 2.25 1 95.38 228 GLU B O 1
ATOM 4359 N N . GLY B 1 229 ? 21.562 -2.219 3.879 1 96.25 229 GLY B N 1
ATOM 4360 C CA . GLY B 1 229 ? 21.062 -1.16 3.02 1 96.25 229 GLY B CA 1
ATOM 4361 C C . GLY B 1 229 ? 19.547 -1.151 2.914 1 96.25 229 GLY B C 1
ATOM 4362 O O . GLY B 1 229 ? 18.859 -1.882 3.637 1 96.25 229 GLY B O 1
ATOM 4363 N N . VAL B 1 230 ? 18.984 -0.221 2.131 1 97.94 230 VAL B N 1
ATOM 4364 C CA . VAL B 1 230 ? 17.562 -0.086 1.882 1 97.94 230 VAL B CA 1
ATOM 4365 C C . VAL B 1 230 ? 17.266 -0.267 0.393 1 97.94 230 VAL B C 1
ATOM 4367 O O . VAL B 1 230 ? 18.172 -0.123 -0.44 1 97.94 230 VAL B O 1
ATOM 4370 N N . PHE B 1 231 ? 16.125 -0.662 0.097 1 98.88 231 PHE B N 1
ATOM 4371 C CA . PHE B 1 231 ? 15.719 -1.006 -1.262 1 98.88 231 PHE B CA 1
ATOM 4372 C C . PHE B 1 231 ? 14.406 -0.312 -1.63 1 98.88 231 PHE B C 1
ATOM 4374 O O . PHE B 1 231 ? 13.5 -0.206 -0.802 1 98.88 231 PHE B O 1
ATOM 4381 N N . ASP B 1 232 ? 14.281 0.127 -2.885 1 98.88 232 ASP B N 1
ATOM 4382 C CA . ASP B 1 232 ? 13.094 0.826 -3.355 1 98.88 232 ASP B CA 1
ATOM 4383 C C . ASP B 1 232 ? 11.883 -0.107 -3.387 1 98.88 232 ASP B C 1
ATOM 4385 O O . ASP B 1 232 ? 10.758 0.32 -3.133 1 98.88 232 ASP B O 1
ATOM 4389 N N . LEU B 1 233 ? 12.18 -1.312 -3.783 1 98.94 233 LEU B N 1
ATOM 4390 C CA . LEU B 1 233 ? 11.148 -2.33 -3.932 1 98.94 233 LEU B CA 1
ATOM 4391 C C . LEU B 1 233 ? 11.5 -3.584 -3.137 1 98.94 233 LEU B C 1
ATOM 4393 O O . LEU B 1 233 ? 12.648 -4.035 -3.16 1 98.94 233 LEU B O 1
ATOM 4397 N N . VAL B 1 234 ? 10.578 -4.109 -2.324 1 98.94 234 VAL B N 1
ATOM 4398 C CA . VAL B 1 234 ? 10.773 -5.375 -1.62 1 98.94 234 VAL B CA 1
ATOM 4399 C C . VAL B 1 234 ? 9.68 -6.363 -2.033 1 98.94 234 VAL B C 1
ATOM 4401 O O . VAL B 1 234 ? 8.492 -6.051 -1.969 1 98.94 234 VAL B O 1
ATOM 4404 N N . VAL B 1 235 ? 10.07 -7.488 -2.533 1 98.94 235 VAL B N 1
ATOM 4405 C CA . VAL B 1 235 ? 9.164 -8.586 -2.84 1 98.94 235 VAL B CA 1
ATOM 4406 C C . VAL B 1 235 ? 9.25 -9.656 -1.75 1 98.94 235 VAL B C 1
ATOM 4408 O O . VAL B 1 235 ? 10.305 -10.266 -1.554 1 98.94 235 VAL B O 1
ATOM 4411 N N . GLU B 1 236 ? 8.203 -9.852 -1.038 1 98.88 236 GLU B N 1
ATOM 4412 C CA . GLU B 1 236 ? 8.141 -10.891 -0.015 1 98.88 236 GLU B CA 1
ATOM 4413 C C . GLU B 1 236 ? 7.574 -12.195 -0.582 1 98.88 236 GLU B C 1
ATOM 4415 O O . GLU B 1 236 ? 6.395 -12.258 -0.936 1 98.88 236 GLU B O 1
ATOM 4420 N N . ALA B 1 237 ? 8.414 -13.188 -0.727 1 98.25 237 ALA B N 1
ATOM 4421 C CA . ALA B 1 237 ? 8.031 -14.422 -1.406 1 98.25 237 ALA B CA 1
ATOM 4422 C C . ALA B 1 237 ? 8.273 -15.633 -0.512 1 98.25 237 ALA B C 1
ATOM 4424 O O . ALA B 1 237 ? 8.445 -16.75 -1.004 1 98.25 237 ALA B O 1
ATOM 4425 N N . THR B 1 238 ? 8.375 -15.469 0.807 1 96.94 238 THR B N 1
ATOM 4426 C CA . THR B 1 238 ? 8.656 -16.578 1.702 1 96.94 238 THR B CA 1
ATOM 4427 C C . THR B 1 238 ? 7.383 -17.062 2.395 1 96.94 238 THR B C 1
ATOM 4429 O O . THR B 1 238 ? 7.277 -18.219 2.777 1 96.94 238 THR B O 1
ATOM 4432 N N . GLY B 1 239 ? 6.461 -16.125 2.693 1 96.5 239 GLY B N 1
ATOM 4433 C CA . GLY B 1 239 ? 5.312 -16.438 3.531 1 96.5 239 GLY B CA 1
ATOM 4434 C C . GLY B 1 239 ? 5.648 -16.5 5.008 1 96.5 239 GLY B C 1
ATOM 4435 O O . GLY B 1 239 ? 4.918 -17.109 5.789 1 96.5 239 GLY B O 1
ATOM 4436 N N . SER B 1 240 ? 6.777 -15.992 5.422 1 96.88 240 SER B N 1
ATOM 4437 C CA . SER B 1 240 ? 7.18 -15.938 6.824 1 96.88 240 SER B CA 1
ATOM 4438 C C . SER B 1 240 ? 6.926 -14.555 7.418 1 96.88 240 SER B C 1
ATOM 4440 O O . SER B 1 240 ? 7.512 -13.57 6.977 1 96.88 240 SER B O 1
ATOM 4442 N N . PRO B 1 241 ? 6.086 -14.539 8.477 1 97 241 PRO B N 1
ATOM 4443 C CA . PRO B 1 241 ? 5.832 -13.234 9.102 1 97 241 PRO B CA 1
ATOM 4444 C C . PRO B 1 241 ? 7.109 -12.539 9.57 1 97 241 PRO B C 1
ATOM 4446 O O . PRO B 1 241 ? 7.27 -11.336 9.375 1 97 241 PRO B O 1
ATOM 4449 N N . GLN B 1 242 ? 8.016 -13.305 10.125 1 95.12 242 GLN B N 1
ATOM 4450 C CA . GLN B 1 242 ? 9.25 -12.727 10.641 1 95.12 242 GLN B CA 1
ATOM 4451 C C . GLN B 1 242 ? 10.102 -12.156 9.508 1 95.12 242 GLN B C 1
ATOM 4453 O O . GLN B 1 242 ? 10.672 -11.07 9.641 1 95.12 242 GLN B O 1
ATOM 4458 N N . VAL B 1 243 ? 10.195 -12.859 8.414 1 96.56 243 VAL B N 1
ATOM 4459 C CA . VAL B 1 243 ? 10.992 -12.406 7.273 1 96.56 243 VAL B CA 1
ATOM 4460 C C . VAL B 1 243 ? 10.367 -11.141 6.684 1 96.56 243 VAL B C 1
ATOM 4462 O O . VAL B 1 243 ? 11.086 -10.219 6.293 1 96.56 243 VAL B O 1
ATOM 4465 N N . MET B 1 244 ? 9.07 -11.141 6.715 1 97.56 244 MET B N 1
ATOM 4466 C CA . MET B 1 244 ? 8.367 -9.953 6.234 1 97.56 244 MET B CA 1
ATOM 4467 C C . MET B 1 244 ? 8.727 -8.734 7.074 1 97.56 244 MET B C 1
ATOM 4469 O O . MET B 1 244 ? 9.047 -7.676 6.531 1 97.56 244 MET B O 1
ATOM 4473 N N . VAL B 1 245 ? 8.695 -8.852 8.383 1 96.19 245 VAL B N 1
ATOM 4474 C CA . VAL B 1 245 ? 8.992 -7.75 9.297 1 96.19 245 VAL B CA 1
ATOM 4475 C C . VAL B 1 245 ? 10.43 -7.285 9.094 1 96.19 245 VAL B C 1
ATOM 4477 O O . VAL B 1 245 ? 10.703 -6.082 9.031 1 96.19 245 VAL B O 1
ATOM 4480 N N . ASP B 1 246 ? 11.32 -8.234 8.969 1 94.19 246 ASP B N 1
ATOM 4481 C CA . ASP B 1 246 ? 12.727 -7.914 8.75 1 94.19 246 ASP B CA 1
ATOM 4482 C C . ASP B 1 246 ? 12.922 -7.176 7.43 1 94.19 246 ASP B C 1
ATOM 4484 O O . ASP B 1 246 ? 13.688 -6.219 7.352 1 94.19 246 ASP B O 1
ATOM 4488 N N . GLY B 1 247 ? 12.242 -7.648 6.375 1 96.88 247 GLY B N 1
ATOM 4489 C CA . GLY B 1 247 ? 12.32 -7.008 5.07 1 96.88 247 GLY B CA 1
ATOM 4490 C C . GLY B 1 247 ? 11.789 -5.59 5.074 1 96.88 247 GLY B C 1
ATOM 4491 O O . GLY B 1 247 ? 12.32 -4.719 4.383 1 96.88 247 GLY B O 1
ATOM 4492 N N . LEU B 1 248 ? 10.773 -5.383 5.855 1 96.94 248 LEU B N 1
ATOM 4493 C CA . LEU B 1 248 ? 10.148 -4.066 5.934 1 96.94 248 LEU B CA 1
ATOM 4494 C C . LEU B 1 248 ? 11.133 -3.021 6.449 1 96.94 248 LEU B C 1
ATOM 4496 O O . LEU B 1 248 ? 11.094 -1.865 6.023 1 96.94 248 LEU B O 1
ATOM 4500 N N . ARG B 1 249 ? 11.984 -3.436 7.297 1 95.44 249 ARG B N 1
ATOM 4501 C CA . ARG B 1 249 ? 12.984 -2.539 7.871 1 95.44 249 ARG B CA 1
ATOM 4502 C C . ARG B 1 249 ? 13.969 -2.064 6.809 1 95.44 249 ARG B C 1
ATOM 4504 O O . ARG B 1 249 ? 14.656 -1.058 6.992 1 95.44 249 ARG B O 1
ATOM 4511 N N . HIS B 1 250 ? 14.047 -2.789 5.707 1 98.19 250 HIS B N 1
ATOM 4512 C CA . HIS B 1 250 ? 14.977 -2.467 4.637 1 98.19 250 HIS B CA 1
ATOM 4513 C C . HIS B 1 250 ? 14.281 -1.732 3.496 1 98.19 250 HIS B C 1
ATOM 4515 O O . HIS B 1 250 ? 14.875 -1.488 2.447 1 98.19 250 HIS B O 1
ATOM 4521 N N . LEU B 1 251 ? 13.047 -1.438 3.67 1 98.75 251 LEU B N 1
ATOM 4522 C CA . LEU B 1 251 ? 12.328 -0.679 2.652 1 98.75 251 LEU B CA 1
ATOM 4523 C C . LEU B 1 251 ? 12.719 0.795 2.697 1 98.75 251 LEU B C 1
ATOM 4525 O O . LEU B 1 251 ? 12.664 1.422 3.758 1 98.75 251 LEU B O 1
ATOM 4529 N N . ALA B 1 252 ? 13.117 1.356 1.596 1 98.69 252 ALA B N 1
ATOM 4530 C CA . ALA B 1 252 ? 13.57 2.74 1.487 1 98.69 252 ALA B CA 1
ATOM 4531 C C . ALA B 1 252 ? 12.406 3.715 1.657 1 98.69 252 ALA B C 1
ATOM 4533 O O . ALA B 1 252 ? 11.242 3.334 1.515 1 98.69 252 ALA B O 1
ATOM 4534 N N . PRO B 1 253 ? 12.711 4.996 2.045 1 98.25 253 PRO B N 1
ATOM 4535 C CA . PRO B 1 253 ? 11.664 6.012 1.932 1 98.25 253 PRO B CA 1
ATOM 4536 C C . PRO B 1 253 ? 11 6.023 0.558 1 98.25 253 PRO B C 1
ATOM 4538 O O . PRO B 1 253 ? 11.672 5.863 -0.461 1 98.25 253 PRO B O 1
ATOM 4541 N N . ASN B 1 254 ? 9.68 6.121 0.568 1 98.56 254 ASN B N 1
ATOM 4542 C CA . ASN B 1 254 ? 8.859 6.137 -0.636 1 98.56 254 ASN B CA 1
ATOM 4543 C C . ASN B 1 254 ? 8.828 4.77 -1.313 1 98.56 254 ASN B C 1
ATOM 4545 O O . ASN B 1 254 ? 8.398 4.652 -2.465 1 98.56 254 ASN B O 1
ATOM 4549 N N . GLY B 1 255 ? 9.344 3.729 -0.619 1 98.81 255 GLY B N 1
ATOM 4550 C CA . GLY B 1 255 ? 9.422 2.398 -1.197 1 98.81 255 GLY B CA 1
ATOM 4551 C C . GLY B 1 255 ? 8.094 1.661 -1.189 1 98.81 255 GLY B C 1
ATOM 4552 O O . GLY B 1 255 ? 7.145 2.09 -0.53 1 98.81 255 GLY B O 1
ATOM 4553 N N . VAL B 1 256 ? 8.023 0.592 -1.964 1 98.94 256 VAL B N 1
ATOM 4554 C CA . VAL B 1 256 ? 6.848 -0.274 -2.047 1 98.94 256 VAL B CA 1
ATOM 4555 C C . VAL B 1 256 ? 7.246 -1.714 -1.729 1 98.94 256 VAL B C 1
ATOM 4557 O O . VAL B 1 256 ? 8.234 -2.225 -2.264 1 98.94 256 VAL B O 1
ATOM 4560 N N . MET B 1 257 ? 6.59 -2.289 -0.785 1 98.88 257 MET B N 1
ATOM 4561 C CA . MET B 1 257 ? 6.723 -3.715 -0.499 1 98.88 257 MET B CA 1
ATOM 4562 C C . MET B 1 257 ? 5.5 -4.484 -0.984 1 98.88 257 MET B C 1
ATOM 4564 O O . MET B 1 257 ? 4.363 -4.105 -0.689 1 98.88 257 MET B O 1
ATOM 4568 N N . VAL B 1 258 ? 5.703 -5.527 -1.741 1 98.94 258 VAL B N 1
ATOM 4569 C CA . VAL B 1 258 ? 4.609 -6.367 -2.213 1 98.94 258 VAL B CA 1
ATOM 4570 C C . VAL B 1 258 ? 4.684 -7.738 -1.547 1 98.94 258 VAL B C 1
ATOM 4572 O O . VAL B 1 258 ? 5.75 -8.352 -1.501 1 98.94 258 VAL B O 1
ATOM 4575 N N . LEU B 1 259 ? 3.582 -8.156 -0.994 1 98.88 259 LEU B N 1
ATOM 4576 C CA . LEU B 1 259 ? 3.445 -9.453 -0.337 1 98.88 259 LEU B CA 1
ATOM 4577 C C . LEU B 1 259 ? 2.857 -10.484 -1.29 1 98.88 259 LEU B C 1
ATOM 4579 O O . LEU B 1 259 ? 1.726 -10.336 -1.756 1 98.88 259 LEU B O 1
ATOM 4583 N N . LEU B 1 260 ? 3.602 -11.562 -1.551 1 98.44 260 LEU B N 1
ATOM 4584 C CA . LEU B 1 260 ? 3.145 -12.586 -2.484 1 98.44 260 LEU B CA 1
ATOM 4585 C C . LEU B 1 260 ? 3.01 -13.938 -1.788 1 98.44 260 LEU B C 1
ATOM 4587 O O . LEU B 1 260 ? 2.613 -14.922 -2.412 1 98.44 260 LEU B O 1
ATOM 4591 N N . GLY B 1 261 ? 3.307 -14.016 -0.503 1 95.06 261 GLY B N 1
ATOM 4592 C CA . GLY B 1 261 ? 3.244 -15.266 0.23 1 95.06 261 GLY B CA 1
ATOM 4593 C C . GLY B 1 261 ? 1.93 -15.469 0.961 1 95.06 261 GLY B C 1
ATOM 4594 O O . GLY B 1 261 ? 1.149 -14.523 1.115 1 95.06 261 GLY B O 1
ATOM 4595 N N . VAL B 1 262 ? 1.611 -16.672 1.312 1 94.12 262 VAL B N 1
ATOM 4596 C CA . VAL B 1 262 ? 0.58 -17.016 2.289 1 94.12 262 VAL B CA 1
ATOM 4597 C C . VAL B 1 262 ? 1.229 -17.391 3.619 1 94.12 262 VAL B C 1
ATOM 4599 O O . VAL B 1 262 ? 2.125 -18.234 3.662 1 94.12 262 VAL B O 1
ATOM 4602 N N . TYR B 1 263 ? 0.76 -16.719 4.695 1 95.62 263 TYR B N 1
ATOM 4603 C CA . TYR B 1 263 ? 1.435 -16.812 5.984 1 95.62 263 TYR B CA 1
ATOM 4604 C C . TYR B 1 263 ? 0.681 -17.75 6.93 1 95.62 263 TYR B C 1
ATOM 4606 O O . TYR B 1 263 ? -0.55 -17.719 6.988 1 95.62 263 TYR B O 1
ATOM 4614 N N . PRO B 1 264 ? 1.469 -18.594 7.633 1 93.12 264 PRO B N 1
ATOM 4615 C CA . PRO B 1 264 ? 0.8 -19.375 8.68 1 93.12 264 PRO B CA 1
ATOM 4616 C C . PRO B 1 264 ? 0.286 -18.5 9.82 1 93.12 264 PRO B C 1
ATOM 4618 O O . PRO B 1 264 ? 0.794 -17.391 10.031 1 93.12 264 PRO B O 1
ATOM 4621 N N . PRO B 1 265 ? -0.748 -18.984 10.508 1 93.19 265 PRO B N 1
ATOM 4622 C CA . PRO B 1 265 ? -1.187 -18.25 11.688 1 93.19 265 PRO B CA 1
ATOM 4623 C C . PRO B 1 265 ? -0.065 -18.047 12.703 1 93.19 265 PRO B C 1
ATOM 4625 O O . PRO B 1 265 ? 0.894 -18.812 12.734 1 93.19 265 PRO B O 1
ATOM 4628 N N . GLY B 1 266 ? -0.269 -16.969 13.5 1 93.81 266 GLY B N 1
ATOM 4629 C CA . GLY B 1 266 ? 0.721 -16.641 14.516 1 93.81 266 GLY B CA 1
ATOM 4630 C C . GLY B 1 266 ? 1.647 -15.508 14.094 1 93.81 266 GLY B C 1
ATOM 4631 O O . GLY B 1 266 ? 1.251 -14.617 13.344 1 93.81 266 GLY B O 1
ATOM 4632 N N . GLY B 1 267 ? 2.824 -15.461 14.734 1 94.06 267 GLY B N 1
ATOM 4633 C CA . GLY B 1 267 ? 3.758 -14.375 14.484 1 94.06 267 GLY B CA 1
ATOM 4634 C C . GLY B 1 267 ? 3.369 -13.086 15.18 1 94.06 267 GLY B C 1
ATOM 4635 O O . GLY B 1 267 ? 2.215 -12.914 15.578 1 94.06 267 GLY B O 1
ATOM 4636 N N . VAL B 1 268 ? 4.363 -12.297 15.398 1 94.19 268 VAL B N 1
ATOM 4637 C CA . VAL B 1 268 ? 4.141 -11.07 16.141 1 94.19 268 VAL B CA 1
ATOM 4638 C C . VAL B 1 268 ? 5.008 -9.953 15.57 1 94.19 268 VAL B C 1
ATOM 4640 O O . VAL B 1 268 ? 6.094 -10.203 15.047 1 94.19 268 VAL B O 1
ATOM 4643 N N . ILE B 1 269 ? 4.555 -8.859 15.469 1 93.69 269 ILE B N 1
ATOM 4644 C CA . ILE B 1 269 ? 5.391 -7.664 15.375 1 93.69 269 ILE B CA 1
ATOM 4645 C C . ILE B 1 269 ? 5.438 -6.965 16.734 1 93.69 269 ILE B C 1
ATOM 4647 O O . ILE B 1 269 ? 4.398 -6.613 17.297 1 93.69 269 ILE B O 1
ATOM 4651 N N . ASN B 1 270 ? 6.625 -6.867 17.188 1 92.62 270 ASN B N 1
ATOM 4652 C CA . ASN B 1 270 ? 6.832 -6.051 18.375 1 92.62 270 ASN B CA 1
ATOM 4653 C C . ASN B 1 270 ? 7.172 -4.609 18.016 1 92.62 270 ASN B C 1
ATOM 4655 O O . ASN B 1 270 ? 7.617 -4.332 16.906 1 92.62 270 ASN B O 1
ATOM 4659 N N . ASP B 1 271 ? 6.809 -3.621 18.828 1 95.19 271 ASP B N 1
ATOM 4660 C CA . ASP B 1 271 ? 7.055 -2.197 18.625 1 95.19 271 ASP B CA 1
ATOM 4661 C C . ASP B 1 271 ? 6.371 -1.693 17.359 1 95.19 271 ASP B C 1
ATOM 4663 O O . ASP B 1 271 ? 7.012 -1.076 16.5 1 95.19 271 ASP B O 1
ATOM 4667 N N . LEU B 1 272 ? 5.07 -2.137 17.203 1 96.62 272 LEU B N 1
ATOM 4668 C CA . LEU B 1 272 ? 4.242 -1.791 16.047 1 96.62 272 LEU B CA 1
ATOM 4669 C C . LEU B 1 272 ? 4.227 -0.283 15.82 1 96.62 272 LEU B C 1
ATOM 4671 O O . LEU B 1 272 ? 4.223 0.178 14.68 1 96.62 272 LEU B O 1
ATOM 4675 N N . GLY B 1 273 ? 4.25 0.456 16.891 1 97.31 273 GLY B N 1
ATOM 4676 C CA . GLY B 1 273 ? 4.215 1.905 16.797 1 97.31 273 GLY B CA 1
ATOM 4677 C C . GLY B 1 273 ? 5.359 2.471 15.969 1 97.31 273 GLY B C 1
ATOM 4678 O O . GLY B 1 273 ? 5.141 3.289 15.078 1 97.31 273 GLY B O 1
ATOM 4679 N N . ASN B 1 274 ? 6.547 2.008 16.234 1 96.75 274 ASN B N 1
ATOM 4680 C CA . ASN B 1 274 ? 7.707 2.484 15.484 1 96.75 274 ASN B CA 1
ATOM 4681 C C . ASN B 1 274 ? 7.637 2.068 14.016 1 96.75 274 ASN B C 1
ATOM 4683 O O . ASN B 1 274 ? 8.039 2.826 13.133 1 96.75 274 ASN B O 1
ATOM 4687 N N . VAL B 1 275 ? 7.117 0.871 13.773 1 97.12 275 VAL B N 1
ATOM 4688 C CA . VAL B 1 275 ? 6.977 0.373 12.414 1 97.12 275 VAL B CA 1
ATOM 4689 C C . VAL B 1 275 ? 5.988 1.249 11.641 1 97.12 275 VAL B C 1
ATOM 4691 O O . VAL B 1 275 ? 6.262 1.652 10.508 1 97.12 275 VAL B O 1
ATOM 4694 N N . LEU B 1 276 ? 4.883 1.594 12.281 1 97.81 276 LEU B N 1
ATOM 4695 C CA . LEU B 1 276 ? 3.85 2.406 11.648 1 97.81 276 LEU B CA 1
ATOM 4696 C C . LEU B 1 276 ? 4.34 3.836 11.43 1 97.81 276 LEU B C 1
ATOM 4698 O O . LEU B 1 276 ? 4.121 4.418 10.367 1 97.81 276 LEU B O 1
ATOM 4702 N N . THR B 1 277 ? 5 4.395 12.445 1 97.5 277 THR B N 1
ATOM 4703 C CA . THR B 1 277 ? 5.543 5.746 12.32 1 97.5 277 THR B CA 1
ATOM 4704 C C . THR B 1 277 ? 6.555 5.82 11.18 1 97.5 277 THR B C 1
ATOM 4706 O O . THR B 1 277 ? 6.543 6.773 10.398 1 97.5 277 THR B O 1
ATOM 4709 N N . ASP B 1 278 ? 7.402 4.809 11.086 1 97.56 278 ASP B N 1
ATOM 4710 C CA . ASP B 1 278 ? 8.367 4.742 9.992 1 97.56 278 ASP B CA 1
ATOM 4711 C C . ASP B 1 278 ? 7.66 4.738 8.633 1 97.56 278 ASP B C 1
ATOM 4713 O O . ASP B 1 278 ? 8.102 5.398 7.695 1 97.56 278 ASP B O 1
ATOM 4717 N N . SER B 1 279 ? 6.562 3.986 8.508 1 98.06 279 SER B N 1
ATOM 4718 C CA . SER B 1 279 ? 5.789 3.924 7.27 1 98.06 279 SER B CA 1
ATOM 4719 C C . SER B 1 279 ? 5.195 5.285 6.918 1 98.06 279 SER B C 1
ATOM 4721 O O . SER B 1 279 ? 5.215 5.691 5.758 1 98.06 279 SER B O 1
ATOM 4723 N N . VAL B 1 280 ? 4.734 6.004 7.902 1 98.25 280 VAL B N 1
ATOM 4724 C CA . VAL B 1 280 ? 4.102 7.301 7.684 1 98.25 280 VAL B CA 1
ATOM 4725 C C . VAL B 1 280 ? 5.156 8.328 7.285 1 98.25 280 VAL B C 1
ATOM 4727 O O . VAL B 1 280 ? 5.047 8.969 6.238 1 98.25 280 VAL B O 1
ATOM 4730 N N . LEU B 1 281 ? 6.254 8.422 8.062 1 97.25 281 LEU B N 1
ATOM 4731 C CA . LEU B 1 281 ? 7.254 9.469 7.879 1 97.25 281 LEU B CA 1
ATOM 4732 C C . LEU B 1 281 ? 8.023 9.266 6.578 1 97.25 281 LEU B C 1
ATOM 4734 O O . LEU B 1 281 ? 8.664 10.195 6.082 1 97.25 281 LEU B O 1
ATOM 4738 N N . ASN B 1 282 ? 7.93 8.055 6.047 1 98.12 282 ASN B N 1
ATOM 4739 C CA . ASN B 1 282 ? 8.695 7.738 4.848 1 98.12 282 ASN B CA 1
ATOM 4740 C C . ASN B 1 282 ? 7.785 7.363 3.68 1 98.12 282 ASN B C 1
ATOM 4742 O O . ASN B 1 282 ? 8.25 6.832 2.672 1 98.12 282 ASN B O 1
ATOM 4746 N N . ASN B 1 283 ? 6.512 7.578 3.789 1 98.56 283 ASN B N 1
ATOM 4747 C CA . ASN B 1 283 ? 5.547 7.359 2.719 1 98.56 283 ASN B CA 1
ATOM 4748 C C . ASN B 1 283 ? 5.645 5.938 2.162 1 98.56 283 ASN B C 1
ATOM 4750 O O . ASN B 1 283 ? 5.664 5.746 0.946 1 98.56 283 ASN B O 1
ATOM 4754 N N . LYS B 1 284 ? 5.781 4.949 3.008 1 98.75 284 LYS B N 1
ATOM 4755 C CA . LYS B 1 284 ? 5.953 3.57 2.564 1 98.75 284 LYS B CA 1
ATOM 4756 C C . LYS B 1 284 ? 4.609 2.934 2.221 1 98.75 284 LYS B C 1
ATOM 4758 O O . LYS B 1 284 ? 3.58 3.289 2.799 1 98.75 284 LYS B O 1
ATOM 4763 N N . VAL B 1 285 ? 4.645 2.02 1.26 1 98.88 285 VAL B N 1
ATOM 4764 C CA . VAL B 1 285 ? 3.434 1.332 0.825 1 98.88 285 VAL B CA 1
ATOM 4765 C C . VAL B 1 285 ? 3.621 -0.178 0.959 1 98.88 285 VAL B C 1
ATOM 4767 O O . VAL B 1 285 ? 4.664 -0.716 0.585 1 98.88 285 VAL B O 1
ATOM 4770 N N . LEU B 1 286 ? 2.695 -0.8 1.545 1 98.81 286 LEU B N 1
ATOM 4771 C CA . LEU B 1 286 ? 2.572 -2.254 1.582 1 98.81 286 LEU B CA 1
ATOM 4772 C C . LEU B 1 286 ? 1.354 -2.717 0.792 1 98.81 286 LEU B C 1
ATOM 4774 O O . LEU B 1 286 ? 0.246 -2.217 1.002 1 98.81 286 LEU B O 1
ATOM 4778 N N . VAL B 1 287 ? 1.539 -3.641 -0.164 1 98.69 287 VAL B N 1
ATOM 4779 C CA . VAL B 1 287 ? 0.423 -4.117 -0.975 1 98.69 287 VAL B CA 1
ATOM 4780 C C . VAL B 1 287 ? 0.42 -5.645 -1.005 1 98.69 287 VAL B C 1
ATOM 4782 O O . VAL B 1 287 ? 1.467 -6.27 -1.192 1 98.69 287 VAL B O 1
ATOM 4785 N N . GLY B 1 288 ? -0.74 -6.207 -0.722 1 98.69 288 GLY B N 1
ATOM 4786 C CA . GLY B 1 288 ? -0.936 -7.629 -0.948 1 98.69 288 GLY B CA 1
ATOM 4787 C C . GLY B 1 288 ? -1.415 -7.949 -2.352 1 98.69 288 GLY B C 1
ATOM 4788 O O . GLY B 1 288 ? -2.219 -7.211 -2.922 1 98.69 288 GLY B O 1
ATOM 4789 N N . SER B 1 289 ? -0.931 -9.07 -2.871 1 98.56 289 SER B N 1
ATOM 4790 C CA . SER B 1 289 ? -1.35 -9.484 -4.207 1 98.56 289 SER B CA 1
ATOM 4791 C C . SER B 1 289 ? -1.525 -10.992 -4.285 1 98.56 289 SER B C 1
ATOM 4793 O O . SER B 1 289 ? -0.721 -11.75 -3.732 1 98.56 289 SER B O 1
ATOM 4795 N N . VAL B 1 290 ? -2.58 -11.383 -4.965 1 97.12 290 VAL B N 1
ATOM 4796 C CA . VAL B 1 290 ? -2.859 -12.797 -5.164 1 97.12 290 VAL B CA 1
ATOM 4797 C C . VAL B 1 290 ? -3.379 -13.031 -6.578 1 97.12 290 VAL B C 1
ATOM 4799 O O . VAL B 1 290 ? -4.012 -12.148 -7.168 1 97.12 290 VAL B O 1
ATOM 4802 N N . ASN B 1 291 ? -3.117 -14.195 -7.098 1 96.94 291 ASN B N 1
ATOM 4803 C CA . ASN B 1 291 ? -3.623 -14.609 -8.398 1 96.94 291 ASN B CA 1
ATOM 4804 C C . ASN B 1 291 ? -3.242 -13.617 -9.492 1 96.94 291 ASN B C 1
ATOM 4806 O O . ASN B 1 291 ? -2.404 -12.742 -9.273 1 96.94 291 ASN B O 1
ATOM 4810 N N . ALA B 1 292 ? -3.582 -13.859 -10.695 1 98.06 292 ALA B N 1
ATOM 4811 C CA . ALA B 1 292 ? -3.283 -13.008 -11.844 1 98.06 292 ALA B CA 1
ATOM 4812 C C . ALA B 1 292 ? -4.285 -13.234 -12.977 1 98.06 292 ALA B C 1
ATOM 4814 O O . ALA B 1 292 ? -5.023 -14.219 -12.969 1 98.06 292 ALA B O 1
ATOM 4815 N N . GLY B 1 293 ? -4.398 -12.258 -13.836 1 97.5 293 GLY B N 1
ATOM 4816 C CA . GLY B 1 293 ? -5.258 -12.359 -15 1 97.5 293 GLY B CA 1
ATOM 4817 C C . GLY B 1 293 ? -4.504 -12.695 -16.266 1 97.5 293 GLY B C 1
ATOM 4818 O O . GLY B 1 293 ? -3.291 -12.914 -16.234 1 97.5 293 GLY B O 1
ATOM 4819 N N . VAL B 1 294 ? -5.219 -12.773 -17.359 1 98.38 294 VAL B N 1
ATOM 4820 C CA . VAL B 1 294 ? -4.688 -13.141 -18.672 1 98.38 294 VAL B CA 1
ATOM 4821 C C . VAL B 1 294 ? -3.51 -12.242 -19.016 1 98.38 294 VAL B C 1
ATOM 4823 O O . VAL B 1 294 ? -2.482 -12.719 -19.516 1 98.38 294 VAL B O 1
ATOM 4826 N N . LYS B 1 295 ? -3.623 -10.977 -18.703 1 97.88 295 LYS B N 1
ATOM 4827 C CA . LYS B 1 295 ? -2.58 -10.016 -19.047 1 97.88 295 LYS B CA 1
ATOM 4828 C C . LYS B 1 295 ? -1.246 -10.406 -18.422 1 97.88 295 LYS B C 1
ATOM 4830 O O . LYS B 1 295 ? -0.191 -10.25 -19.031 1 97.88 295 LYS B O 1
ATOM 4835 N N . HIS B 1 296 ? -1.289 -10.875 -17.25 1 98.81 296 HIS B N 1
ATOM 4836 C CA . HIS B 1 296 ? -0.06 -11.195 -16.531 1 98.81 296 HIS B CA 1
ATOM 4837 C C . HIS B 1 296 ? 0.534 -12.516 -17.016 1 98.81 296 HIS B C 1
ATOM 4839 O O . HIS B 1 296 ? 1.753 -12.695 -17 1 98.81 296 HIS B O 1
ATOM 4845 N N . PHE B 1 297 ? -0.325 -13.484 -17.484 1 98.88 297 PHE B N 1
ATOM 4846 C CA . PHE B 1 297 ? 0.172 -14.68 -18.141 1 98.88 297 PHE B CA 1
ATOM 4847 C C . PHE B 1 297 ? 0.893 -14.328 -19.438 1 98.88 297 PHE B C 1
ATOM 4849 O O . PHE B 1 297 ? 1.976 -14.844 -19.719 1 98.88 297 PHE B O 1
ATOM 4856 N N . GLU B 1 298 ? 0.296 -13.43 -20.156 1 98.88 298 GLU B N 1
ATOM 4857 C CA . GLU B 1 298 ? 0.909 -12.977 -21.406 1 98.88 298 GLU B CA 1
ATOM 4858 C C . GLU B 1 298 ? 2.238 -12.273 -21.141 1 98.88 298 GLU B C 1
ATOM 4860 O O . GLU B 1 298 ? 3.223 -12.516 -21.844 1 98.88 298 GLU B O 1
ATOM 4865 N N . LEU B 1 299 ? 2.252 -11.438 -20.141 1 98.75 299 LEU B N 1
ATOM 4866 C CA . LEU B 1 299 ? 3.482 -10.758 -19.75 1 98.75 299 LEU B CA 1
ATOM 4867 C C . LEU B 1 299 ? 4.551 -11.758 -19.328 1 98.75 299 LEU B C 1
ATOM 4869 O O . LEU B 1 299 ? 5.727 -11.602 -19.672 1 98.75 299 LEU B O 1
ATOM 4873 N N . GLY B 1 300 ? 4.105 -12.75 -18.578 1 98.88 300 GLY B N 1
ATOM 4874 C CA . GLY B 1 300 ? 5.02 -13.797 -18.156 1 98.88 300 GLY B CA 1
ATOM 4875 C C . GLY B 1 300 ? 5.676 -14.516 -19.328 1 98.88 300 GLY B C 1
ATOM 4876 O O . GLY B 1 300 ? 6.891 -14.719 -19.328 1 98.88 300 GLY B O 1
ATOM 4877 N N . LEU B 1 301 ? 4.883 -14.875 -20.312 1 98.88 301 LEU B N 1
ATOM 4878 C CA . LEU B 1 301 ? 5.422 -15.562 -21.484 1 98.88 301 LEU B CA 1
ATOM 4879 C C . LEU B 1 301 ? 6.402 -14.68 -22.234 1 98.88 301 LEU B C 1
ATOM 4881 O O . LEU B 1 301 ? 7.422 -15.156 -22.75 1 98.88 301 LEU B O 1
ATOM 4885 N N . ARG B 1 302 ? 6.133 -13.375 -22.281 1 98.81 302 ARG B N 1
ATOM 4886 C CA . ARG B 1 302 ? 7.055 -12.445 -22.922 1 98.81 302 ARG B CA 1
ATOM 4887 C C . ARG B 1 302 ? 8.383 -12.383 -22.172 1 98.81 302 ARG B C 1
ATOM 4889 O O . ARG B 1 302 ? 9.453 -12.445 -22.797 1 98.81 302 ARG B O 1
ATOM 4896 N N . HIS B 1 303 ? 8.32 -12.328 -20.875 1 98.88 303 HIS B N 1
ATOM 4897 C CA . HIS B 1 303 ? 9.539 -12.273 -20.078 1 98.88 303 HIS B CA 1
ATOM 4898 C C . HIS B 1 303 ? 10.289 -13.594 -20.125 1 98.88 303 HIS B C 1
ATOM 4900 O O . HIS B 1 303 ? 11.523 -13.617 -20.078 1 98.88 303 HIS B O 1
ATOM 4906 N N . MET B 1 304 ? 9.539 -14.695 -20.188 1 98.81 304 MET B N 1
ATOM 4907 C CA . MET B 1 304 ? 10.188 -15.992 -20.328 1 98.81 304 MET B CA 1
ATOM 4908 C C . MET B 1 304 ? 10.992 -16.062 -21.625 1 98.81 304 MET B C 1
ATOM 4910 O O . MET B 1 304 ? 12.109 -16.562 -21.641 1 98.81 304 MET B O 1
ATOM 4914 N N . ALA B 1 305 ? 10.367 -15.562 -22.688 1 98.81 305 ALA B N 1
ATOM 4915 C CA . ALA B 1 305 ? 11.062 -15.547 -23.969 1 98.81 305 ALA B CA 1
ATOM 4916 C C . ALA B 1 305 ? 12.336 -14.703 -23.891 1 98.81 305 ALA B C 1
ATOM 4918 O O . ALA B 1 305 ? 13.391 -15.125 -24.359 1 98.81 305 ALA B O 1
ATOM 4919 N N . GLU B 1 306 ? 12.195 -13.531 -23.266 1 98.75 306 GLU B N 1
ATOM 4920 C CA . GLU B 1 306 ? 13.352 -12.664 -23.109 1 98.75 306 GLU B CA 1
ATOM 4921 C C . GLU B 1 306 ? 14.438 -13.328 -22.266 1 98.75 306 GLU B C 1
ATOM 4923 O O . GLU B 1 306 ? 15.617 -13.258 -22.594 1 98.75 306 GLU B O 1
ATOM 4928 N N . ALA B 1 307 ? 14.016 -13.953 -21.203 1 98.75 307 ALA B N 1
ATOM 4929 C CA . ALA B 1 307 ? 14.953 -14.617 -20.297 1 98.75 307 ALA B CA 1
ATOM 4930 C C . ALA B 1 307 ? 15.68 -15.758 -21 1 98.75 307 ALA B C 1
ATOM 4932 O O . ALA B 1 307 ? 16.875 -15.953 -20.812 1 98.75 307 ALA B O 1
ATOM 4933 N N . LYS B 1 308 ? 14.914 -16.547 -21.719 1 97.94 308 LYS B N 1
ATOM 4934 C CA . LYS B 1 308 ? 15.523 -17.656 -22.453 1 97.94 308 LYS B CA 1
ATOM 4935 C C . LYS B 1 308 ? 16.594 -17.141 -23.406 1 97.94 308 LYS B C 1
ATOM 4937 O O . LYS B 1 308 ? 17.641 -17.781 -23.562 1 97.94 308 LYS B O 1
ATOM 4942 N N . GLY B 1 309 ? 16.375 -16.031 -24.078 1 97.69 309 GLY B N 1
ATOM 4943 C CA . GLY B 1 309 ? 17.359 -15.438 -24.953 1 97.69 309 GLY B CA 1
ATOM 4944 C C . GLY B 1 309 ? 18.594 -14.945 -24.234 1 97.69 309 GLY B C 1
ATOM 4945 O O . GLY B 1 309 ? 19.719 -15.062 -24.734 1 97.69 309 GLY B O 1
ATOM 4946 N N . ARG B 1 310 ? 18.438 -14.453 -23.047 1 97.5 310 ARG B N 1
ATOM 4947 C CA . ARG B 1 310 ? 19.516 -13.766 -22.344 1 97.5 310 ARG B CA 1
ATOM 4948 C C . ARG B 1 310 ? 20.266 -14.727 -21.422 1 97.5 310 ARG B C 1
ATOM 4950 O O . ARG B 1 310 ? 21.469 -14.578 -21.203 1 97.5 310 ARG B O 1
ATOM 4957 N N . PHE B 1 311 ? 19.438 -15.711 -20.922 1 98.06 311 PHE B N 1
ATOM 4958 C CA . PHE B 1 311 ? 20.031 -16.469 -19.828 1 98.06 311 PHE B CA 1
ATOM 4959 C C . PHE B 1 311 ? 20.031 -17.969 -20.141 1 98.06 311 PHE B C 1
ATOM 4961 O O . PHE B 1 311 ? 20.312 -18.797 -19.281 1 98.06 311 PHE B O 1
ATOM 4968 N N . GLY B 1 312 ? 19.656 -18.344 -21.344 1 97.25 312 GLY B N 1
ATOM 4969 C CA . GLY B 1 312 ? 19.75 -19.719 -21.797 1 97.25 312 GLY B CA 1
ATOM 4970 C C . GLY B 1 312 ? 18.797 -20.656 -21.078 1 97.25 312 GLY B C 1
ATOM 4971 O O . GLY B 1 312 ? 17.594 -20.406 -21.031 1 97.25 312 GLY B O 1
ATOM 4972 N N . ASP B 1 313 ? 19.375 -21.641 -20.422 1 97.69 313 ASP B N 1
ATOM 4973 C CA . ASP B 1 313 ? 18.562 -22.703 -19.844 1 97.69 313 ASP B CA 1
ATOM 4974 C C . ASP B 1 313 ? 18.188 -22.406 -18.406 1 97.69 313 ASP B C 1
ATOM 4976 O O . ASP B 1 313 ? 17.766 -23.297 -17.672 1 97.69 313 ASP B O 1
ATOM 4980 N N . TRP B 1 314 ? 18.312 -21.172 -17.969 1 98.62 314 TRP B N 1
ATOM 4981 C CA . TRP B 1 314 ? 18.078 -20.766 -16.578 1 98.62 314 TRP B CA 1
ATOM 4982 C C . TRP B 1 314 ? 16.703 -21.219 -16.125 1 98.62 314 TRP B C 1
ATOM 4984 O O . TRP B 1 314 ? 16.562 -21.844 -15.062 1 98.62 314 TRP B O 1
ATOM 4994 N N . LEU B 1 315 ? 15.68 -21.047 -16.938 1 98.8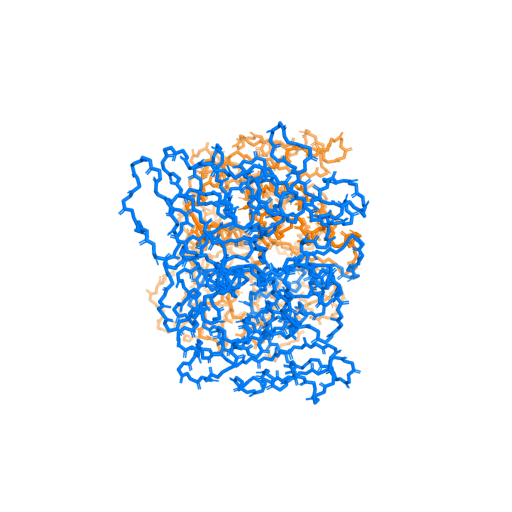1 315 LEU B N 1
ATOM 4995 C CA . LEU B 1 315 ? 14.305 -21.375 -16.562 1 98.81 315 LEU B CA 1
ATOM 4996 C C . LEU B 1 315 ? 14.133 -22.875 -16.391 1 98.81 315 LEU B C 1
ATOM 4998 O O . LEU B 1 315 ? 13.477 -23.312 -15.445 1 98.81 315 LEU B O 1
ATOM 5002 N N . SER B 1 316 ? 14.68 -23.641 -17.328 1 98.44 316 SER B N 1
ATOM 5003 C CA . SER B 1 316 ? 14.516 -25.078 -17.25 1 98.44 316 SER B CA 1
ATOM 5004 C C . SER B 1 316 ? 15.141 -25.641 -15.969 1 98.44 316 SER B C 1
ATOM 5006 O O . SER B 1 316 ? 14.664 -26.641 -15.422 1 98.44 316 SER B O 1
ATOM 5008 N N . ARG B 1 317 ? 16.156 -24.969 -15.438 1 98.25 317 ARG B N 1
ATOM 5009 C CA . ARG B 1 317 ? 16.859 -25.422 -14.242 1 98.25 317 ARG B CA 1
ATOM 5010 C C . ARG B 1 317 ? 16.031 -25.156 -12.992 1 98.25 317 ARG B C 1
ATOM 5012 O O . ARG B 1 317 ? 16.328 -25.688 -11.922 1 98.25 317 ARG B O 1
ATOM 5019 N N . LEU B 1 318 ? 14.961 -24.391 -13.102 1 98.5 318 LEU B N 1
ATOM 5020 C CA . LEU B 1 318 ? 14.039 -24.219 -11.984 1 98.5 318 LEU B CA 1
ATOM 5021 C C . LEU B 1 318 ? 13.25 -25.5 -11.734 1 98.5 318 LEU B C 1
ATOM 5023 O O . LEU B 1 318 ? 12.742 -25.719 -10.633 1 98.5 318 LEU B O 1
ATOM 5027 N N . ILE B 1 319 ? 13.055 -26.25 -12.805 1 98.38 319 ILE B N 1
ATOM 5028 C CA . ILE B 1 319 ? 12.32 -27.5 -12.68 1 98.38 319 ILE B CA 1
ATOM 5029 C C . ILE B 1 319 ? 13.266 -28.594 -12.18 1 98.38 319 ILE B C 1
ATOM 5031 O O . ILE B 1 319 ? 14.023 -29.172 -12.961 1 98.38 319 ILE B O 1
ATOM 5035 N N . THR B 1 320 ? 13.156 -28.953 -10.859 1 97.94 320 THR B N 1
ATOM 5036 C CA . THR B 1 320 ? 14.188 -29.781 -10.234 1 97.94 320 THR B CA 1
ATOM 5037 C C . THR B 1 320 ? 13.664 -31.188 -9.984 1 97.94 320 THR B C 1
ATOM 5039 O O . THR B 1 320 ? 14.445 -32.094 -9.672 1 97.94 320 THR B O 1
ATOM 5042 N N . LYS B 1 321 ? 12.359 -31.328 -10.07 1 97.56 321 LYS B N 1
ATOM 5043 C CA . LYS B 1 321 ? 11.766 -32.656 -9.828 1 97.56 321 LYS B CA 1
ATOM 5044 C C . LYS B 1 321 ? 10.625 -32.906 -10.805 1 97.56 321 LYS B C 1
ATOM 5046 O O . LYS B 1 321 ? 9.812 -32.031 -11.078 1 97.56 321 LYS B O 1
ATOM 5051 N N . ARG B 1 322 ? 10.656 -34.125 -11.328 1 97 322 ARG B N 1
ATOM 5052 C CA . ARG B 1 322 ? 9.609 -34.594 -12.242 1 97 322 ARG B CA 1
ATOM 5053 C C . ARG B 1 322 ? 9.023 -35.938 -11.789 1 97 322 ARG B C 1
ATOM 5055 O O . ARG B 1 322 ? 9.75 -36.812 -11.32 1 97 322 ARG B O 1
ATOM 5062 N N . ALA B 1 323 ? 7.785 -36.031 -11.883 1 97.88 323 ALA B N 1
ATOM 5063 C CA . ALA B 1 323 ? 7.051 -37.281 -11.625 1 97.88 323 ALA B CA 1
ATOM 5064 C C . ALA B 1 323 ? 5.984 -37.5 -12.688 1 97.88 323 ALA B C 1
ATOM 5066 O O . ALA B 1 323 ? 5.668 -36.594 -13.469 1 97.88 323 ALA B O 1
ATOM 5067 N N . THR B 1 324 ? 5.477 -38.719 -12.797 1 97.94 324 THR B N 1
ATOM 5068 C CA . THR B 1 324 ? 4.383 -39.062 -13.695 1 97.94 324 THR B CA 1
ATOM 5069 C C . THR B 1 324 ? 3.119 -39.406 -12.906 1 97.94 324 THR B C 1
ATOM 5071 O O . THR B 1 324 ? 3.129 -39.375 -11.672 1 97.94 324 THR B O 1
ATOM 5074 N N . LEU B 1 325 ? 2.057 -39.656 -13.586 1 97.44 325 LEU B N 1
ATOM 5075 C CA . LEU B 1 325 ? 0.828 -40.062 -12.906 1 97.44 325 LEU B CA 1
ATOM 5076 C C . LEU B 1 325 ? 1.025 -41.375 -12.148 1 97.44 325 LEU B C 1
ATOM 5078 O O . LEU B 1 325 ? 0.46 -41.562 -11.062 1 97.44 325 LEU B O 1
ATOM 5082 N N . ASP B 1 326 ? 1.859 -42.25 -12.633 1 96 326 ASP B N 1
ATOM 5083 C CA . ASP B 1 326 ? 2.09 -43.531 -12.016 1 96 326 ASP B CA 1
ATOM 5084 C C . ASP B 1 326 ? 2.781 -43.406 -10.664 1 96 326 ASP B C 1
ATOM 5086 O O . ASP B 1 326 ? 2.537 -44.188 -9.742 1 96 326 ASP B O 1
ATOM 5090 N N . ASN B 1 327 ? 3.643 -42.469 -10.547 1 97.31 327 ASN B N 1
ATOM 5091 C CA . ASN B 1 327 ? 4.328 -42.188 -9.281 1 97.31 327 ASN B CA 1
ATOM 5092 C C . ASN B 1 327 ? 3.98 -40.812 -8.742 1 97.31 327 ASN B C 1
ATOM 5094 O O . ASN B 1 327 ? 4.852 -40.094 -8.242 1 97.31 327 ASN B O 1
ATOM 5098 N N . TYR B 1 328 ? 2.68 -40.438 -8.914 1 97.62 328 TYR B N 1
ATOM 5099 C CA . TYR B 1 328 ? 2.195 -39.094 -8.594 1 97.62 328 TYR B CA 1
ATOM 5100 C C . TYR B 1 328 ? 2.572 -38.688 -7.172 1 97.62 328 TYR B C 1
ATOM 5102 O O . TYR B 1 328 ? 2.773 -37.531 -6.879 1 97.62 328 TYR B O 1
ATOM 5110 N N . GLN B 1 329 ? 2.76 -39.562 -6.238 1 96.88 329 GLN B N 1
ATOM 5111 C CA . GLN B 1 329 ? 3.047 -39.281 -4.836 1 96.88 329 GLN B CA 1
ATOM 5112 C C . GLN B 1 329 ? 4.395 -38.594 -4.676 1 96.88 329 GLN B C 1
ATOM 5114 O O . GLN B 1 329 ? 4.57 -37.75 -3.779 1 96.88 329 GLN B O 1
ATOM 5119 N N . GLU B 1 330 ? 5.27 -38.938 -5.543 1 96.31 330 GLU B N 1
ATOM 5120 C CA . GLU B 1 330 ? 6.59 -38.312 -5.5 1 96.31 330 GLU B CA 1
ATOM 5121 C C . GLU B 1 330 ? 6.5 -36.812 -5.766 1 96.31 330 GLU B C 1
ATOM 5123 O O . GLU B 1 330 ? 7.273 -36.031 -5.211 1 96.31 330 GLU B O 1
ATOM 5128 N N . ALA B 1 331 ? 5.559 -36.406 -6.613 1 96.88 331 ALA B N 1
ATOM 5129 C CA . ALA B 1 331 ? 5.387 -35 -6.953 1 96.88 331 ALA B CA 1
ATOM 5130 C C . ALA B 1 331 ? 4.914 -34.219 -5.742 1 96.88 331 ALA B C 1
ATOM 5132 O O . ALA B 1 331 ? 5.18 -33 -5.641 1 96.88 331 ALA B O 1
ATOM 5133 N N . TYR B 1 332 ? 4.246 -34.875 -4.84 1 96.88 332 TYR B N 1
ATOM 5134 C CA . TYR B 1 332 ? 3.633 -34.156 -3.717 1 96.88 332 TYR B CA 1
ATOM 5135 C C . TYR B 1 332 ? 4.418 -34.406 -2.432 1 96.88 332 TYR B C 1
ATOM 5137 O O . TYR B 1 332 ? 3.895 -34.219 -1.333 1 96.88 332 TYR B O 1
ATOM 5145 N N . SER B 1 333 ? 5.695 -34.906 -2.58 1 94.06 333 SER B N 1
ATOM 5146 C CA . SER B 1 333 ? 6.68 -34.938 -1.506 1 94.06 333 SER B CA 1
ATOM 5147 C C . SER B 1 333 ? 7.684 -33.812 -1.635 1 94.06 333 SER B C 1
ATOM 5149 O O . SER B 1 333 ? 8.391 -33.719 -2.639 1 94.06 333 SER B O 1
ATOM 5151 N N . TRP B 1 334 ? 7.773 -32.906 -0.647 1 88.62 334 TRP B N 1
ATOM 5152 C CA . TRP B 1 334 ? 8.562 -31.688 -0.73 1 88.62 334 TRP B CA 1
ATOM 5153 C C . TRP B 1 334 ? 9.883 -31.844 0.016 1 88.62 334 TRP B C 1
ATOM 5155 O O . TRP B 1 334 ? 9.922 -32.375 1.128 1 88.62 334 TRP B O 1
ATOM 5165 N N . THR B 1 335 ? 10.914 -31.453 -0.632 1 87.44 335 THR B N 1
ATOM 5166 C CA . THR B 1 335 ? 12.227 -31.375 -0 1 87.44 335 THR B CA 1
ATOM 5167 C C . THR B 1 335 ? 12.812 -29.969 -0.158 1 87.44 335 THR B C 1
ATOM 5169 O O . THR B 1 335 ? 12.383 -29.203 -1.021 1 87.44 335 THR B O 1
ATOM 5172 N N . HIS B 1 336 ? 13.758 -29.609 0.629 1 83 336 HIS B N 1
ATOM 5173 C CA . HIS B 1 336 ? 14.352 -28.281 0.641 1 83 336 HIS B CA 1
ATOM 5174 C C . HIS B 1 336 ? 15.156 -28.016 -0.627 1 83 336 HIS B C 1
ATOM 5176 O O . HIS B 1 336 ? 15.453 -26.875 -0.959 1 83 336 HIS B O 1
ATOM 5182 N N . ASP B 1 337 ? 15.492 -29.016 -1.325 1 85.94 337 ASP B N 1
ATOM 5183 C CA . ASP B 1 337 ? 16.328 -28.859 -2.512 1 85.94 337 ASP B CA 1
ATOM 5184 C C . ASP B 1 337 ? 15.477 -28.594 -3.752 1 85.94 337 ASP B C 1
ATOM 5186 O O . ASP B 1 337 ? 15.992 -28.156 -4.781 1 85.94 337 ASP B O 1
ATOM 5190 N N . ASP B 1 338 ? 14.211 -28.906 -3.607 1 93.56 338 ASP B N 1
ATOM 5191 C CA . ASP B 1 338 ? 13.312 -28.688 -4.742 1 93.56 338 ASP B CA 1
ATOM 5192 C C . ASP B 1 338 ? 13.023 -27.203 -4.941 1 93.56 338 ASP B C 1
ATOM 5194 O O . ASP B 1 338 ? 12.93 -26.453 -3.973 1 93.56 338 ASP B O 1
ATOM 5198 N N . ILE B 1 339 ? 13.031 -26.828 -6.164 1 97.44 339 ILE B N 1
ATOM 5199 C CA . ILE B 1 339 ? 12.539 -25.5 -6.523 1 97.44 339 ILE B CA 1
ATOM 5200 C C . ILE B 1 339 ? 11.141 -25.609 -7.121 1 97.44 339 ILE B C 1
ATOM 5202 O O . ILE B 1 339 ? 10.148 -25.266 -6.477 1 97.44 339 ILE B O 1
ATOM 5206 N N . LYS B 1 340 ? 11.008 -26.25 -8.242 1 98.31 340 LYS B N 1
ATOM 5207 C CA . LYS B 1 340 ? 9.711 -26.531 -8.852 1 98.31 340 LYS B CA 1
ATOM 5208 C C . LYS B 1 340 ? 9.586 -28.016 -9.211 1 98.31 340 LYS B C 1
ATOM 5210 O O . LYS B 1 340 ? 10.469 -28.578 -9.859 1 98.31 340 LYS B O 1
ATOM 5215 N N . THR B 1 341 ? 8.562 -28.625 -8.711 1 98.31 341 THR B N 1
ATOM 5216 C CA . THR B 1 341 ? 8.203 -29.984 -9.078 1 98.31 341 THR B CA 1
ATOM 5217 C C . THR B 1 341 ? 7.098 -30 -10.133 1 98.31 341 THR B C 1
ATOM 5219 O O . THR B 1 341 ? 6.152 -29.203 -10.047 1 98.31 341 THR B O 1
ATOM 5222 N N . VAL B 1 342 ? 7.219 -30.891 -11.133 1 98.12 342 VAL B N 1
ATOM 5223 C CA . VAL B 1 342 ? 6.203 -30.969 -12.172 1 98.12 342 VAL B CA 1
ATOM 5224 C C . VAL B 1 342 ? 5.715 -32.406 -12.305 1 98.12 342 VAL B C 1
ATOM 5226 O O . VAL B 1 342 ? 6.496 -33.375 -12.141 1 98.12 342 VAL B O 1
ATOM 5229 N N . LEU B 1 343 ? 4.453 -32.531 -12.5 1 98.44 343 LEU B N 1
ATOM 5230 C CA . LEU B 1 343 ? 3.816 -33.781 -12.859 1 98.44 343 LEU B CA 1
ATOM 5231 C C . LEU B 1 343 ? 3.688 -33.938 -14.375 1 98.44 343 LEU B C 1
ATOM 5233 O O . LEU B 1 343 ? 2.955 -33.156 -15.008 1 98.44 343 LEU B O 1
ATOM 5237 N N . GLU B 1 344 ? 4.441 -34.844 -14.977 1 97.88 344 GLU B N 1
ATOM 5238 C CA . GLU B 1 344 ? 4.332 -35.156 -16.406 1 97.88 344 GLU B CA 1
ATOM 5239 C C . GLU B 1 344 ? 3.127 -36.031 -16.688 1 97.88 344 GLU B C 1
ATOM 5241 O O . GLU B 1 344 ? 3.074 -37.188 -16.234 1 97.88 344 GLU B O 1
ATOM 5246 N N . ILE B 1 345 ? 2.217 -35.531 -17.469 1 97.69 345 ILE B N 1
ATOM 5247 C CA . ILE B 1 345 ? 0.966 -36.25 -17.672 1 97.69 345 ILE B CA 1
ATOM 5248 C C . ILE B 1 345 ? 0.938 -36.875 -19.078 1 97.69 345 ILE B C 1
ATOM 5250 O O . ILE B 1 345 ? 1.01 -38.094 -19.219 1 97.69 345 ILE B O 1
ATOM 5254 N N . ASN B 1 346 ? 0.891 -35.938 -20.047 1 92.69 346 ASN B N 1
ATOM 5255 C CA . ASN B 1 346 ? 0.979 -36.344 -21.453 1 92.69 346 ASN B CA 1
ATOM 5256 C C . ASN B 1 346 ? 2.148 -35.656 -22.156 1 92.69 346 ASN B C 1
ATOM 5258 O O . ASN B 1 346 ? 1.943 -34.781 -23 1 92.69 346 ASN B O 1
ATOM 5262 N N . PRO B 1 347 ? 3.342 -36.156 -21.781 1 87.5 347 PRO B N 1
ATOM 5263 C CA . PRO B 1 347 ? 4.484 -35.469 -22.391 1 87.5 347 PRO B CA 1
ATOM 5264 C C . PRO B 1 347 ? 4.469 -35.531 -23.922 1 87.5 347 PRO B C 1
ATOM 5266 O O . PRO B 1 347 ? 4.016 -36.5 -24.5 1 87.5 347 PRO B O 1
ATOM 5269 N N . LEU B 1 348 ? 4.844 -34.406 -24.453 1 84 348 LEU B N 1
ATOM 5270 C CA . LEU B 1 348 ? 4.883 -34.344 -25.906 1 84 348 LEU B CA 1
ATOM 5271 C C . LEU B 1 348 ? 6.031 -35.188 -26.469 1 84 348 LEU B C 1
ATOM 5273 O O . LEU B 1 348 ? 7.086 -35.281 -25.828 1 84 348 LEU B O 1
ATOM 5277 N N . ASN B 1 349 ? 5.766 -36.062 -27.453 1 66 349 ASN B N 1
ATOM 5278 C CA . ASN B 1 349 ? 6.809 -36.844 -28.109 1 66 349 ASN B CA 1
ATOM 5279 C C . ASN B 1 349 ? 7.828 -35.969 -28.812 1 66 349 ASN B C 1
ATOM 5281 O O . ASN B 1 349 ? 7.48 -34.875 -29.297 1 66 349 ASN B O 1
#

Foldseek 3Di:
DWFFKAQALDAPRTDTDDDDADDEAAQKFKWFWQKFWDDPLLLCRNRNNFADEAPPDRIAGAGQLTWTFGCGDYHPQDPDDGGFIKTFFFKAFAPDPDFRQPDDPPGIATDRGYNHHHDRGRMHMDGNVRIDTADPVCSLQLSLLFLLLQLLVQVVVQVVVLVVVDNDDWAEEEEEDQFSNRLSNLLVVLVVRHAYEYEDQDDCVAPSNVLSVLSVHHYYNVVVDDDDAAGQEYEYAPQEPVSVVSNLVRHAQSHEYEYSHNHDPDDDDDPVVVSVVCCVVRVYYYYYGDGHGSVSSVVSSVSSVVCCVVRNCSSSVLAPEEEESVVVVVQSDDDPSHRMYMYRYNHDD/DWFFKAQALDAPRTDTDDDDADDEAAQKFKWFWQKFWDDVLLLCRNRNNFADEAPPDRIAGAGQLTWTFGCGDYHPQDPDDGGFIKTFFFKAFAPDPDFRQPDDPPGIATDRGYNHHHDRGRMDMDGNVRIDTADPVCSLQLSLLFLLLQLLVQVVVQVVVLVVVHNDDWAEEEEEDQFSNRLSNLLVVLVVRHAYEYEDQDDCVAPSNVLSVLSVHHYYNVVVDDDDAAGQEYEYDPQEPVSVVSNLVRHAQSHEYEYSHNHDPDDDDDPVVVSVVCCVVRVYYYYYGDGHGSVSSVVSSVSSVVCCVVRNCSSSVLAPEEEESVVVVVQSDDDPNHRMYMYRYNHDD

InterPro domains:
  IPR011032 GroES-like superfamily [SSF50129] (10-188)
  IPR013154 Alcohol dehydrogenase-like, N-terminal [PF08240] (26-136)
  IPR026583 Glucose 1-dehydrogenase, archaea [MF_02127] (1-346)
  IPR031640 Glucose dehydrogenase, C-terminal [PF16912] (140-345)
  IPR036291 NAD(P)-binding domain superfamily [SSF51735] (141-306)

Nearest PDB structures (foldseek):
  3wie-assembly1_B  TM=9.323E-01  e=3.751E-33  Thermoplasma volcanium GSS1
  3wid-assembly1_C  TM=9.329E-01  e=7.343E-33  Thermoplasma volcanium GSS1
  3wic-assembly1_C  TM=9.261E-01  e=5.411E-33  Thermoplasma volcanium GSS1
  3gfb-assembly1_D  TM=8.205E-01  e=1.304E-24  Thermococcus kodakarensis KOD1
  1pl6-assembly1_A  TM=8.087E-01  e=1.465E-21  Homo sapiens

Secondary structure (DSSP, 8-state):
-EEEEE-TT-TT--EEEE-PPP---TTEEEEEEEEEE--HHHHHHHTTSS-BPPTT-SSEE--SEEEEEEEEE-TT--S--TT-EEEE-SEEESS--S-GGGPPTTSEEEETTBEE--S-BS-EEEEGGGEEE--GGGTTTGGGHHHHHHHHHHHHHHHHHHHTTS-----EEEEE--SHHHHHHHHHHHHTT-EEEEEESS-TTSHHHHHHHHTTPEEEETTT----S-EEEEEE-S--HHHHHHHHTTEEEEEEEEE-PPPPS--EEESHHHHHHHHHHTT-EEEE-----HHHHHHHHHHHHHHHHHHGGGTGGGEEEEEESTTHHHHT---TT-SEEEEESS---/-EEEEE-TT-TT--EEEE-PPP---TTEEEEEEEEEE--HHHHHHHTTSS-BPPTT-SSEE--SEEEEEEEEE-TT--S--TT-EEEE-SEEESS--S-GGGPPTTSEEEETTBEE--S-BS-EEEEGGGEEEPPGGGTTTGGGHHHHHHHHHHHHHHHHHHHTTS-----EEEEE--SHHHHHHHHHHHHTT-EEEEEESS-TTSHHHHHHHHTTPEEEETTT----S-EEEEEE-S--HHHHHHHHTTEEEEEEEEE-PPPPS--EEESHHHHHHHHHHTT-EEEE-----HHHHHHHHHHHHHHHHHHGGGTGGGEEEEEESTTHHHHT---TT-SEEEEESS---

Organism: Caldivirga maquilingensis (strain ATCC 700844 / DSM 13496 / JCM 10307 / IC-167) (NCBI:txid397948)

Sequence (698 aa):
MKAVTVIPSVPESLRLRDVDKPKPNHGQVLLKPIRVGICGTDKEIIEGKYGKAPPGSQYLILGHEALAVVEELGDGVDNVAVGDVVVPTVRRPLDCNLPVDYCPMGHYVEHGIWGLHGHAAEYSVTDAKYLVKVPKELIDVAVLTEPLSVVEKGIDVALSVGGSRFEWRPRSALILGAGPIGLLSTMVLRLMGLLTTTVATRPPDSLKARLVRELGGVYVDSALSSIEGVFDLVVEATGSPQVMVDGLRHLAPNGVMVLLGVYPPGGVINDLGNVLTDSVLNNKVLVGSVNAGVKHFELGLRHMAEAKGRFGDWLSRLITKRATLDNYQEAYSWTHDDIKTVLEINPLNMKAVTVIPSVPESLRLRDVDKPKPNHGQVLLKPIRVGICGTDKEIIEGKYGKAPPGSQYLILGHEALAVVEELGDGVDNVAVGDVVVPTVRRPLDCNLPVDYCPMGHYVEHGIWGLHGHAAEYSVTDAKYLVKVPKELIDVAVLTEPLSVVEKGIDVALSVGGSRFEWRPRSALILGAGPIGLLSTMVLRLMGLLTTTVATRPPDSLKARLVRELGGVYVDSALSSIEGVFDLVVEATGSPQVMVDGLRHLAPNGVMVLLGVYPPGGVINDLGNVLTDSVLNNKVLVGSVNAGVKHFELGLRHMAEAKGRFGDWLSRLITKRATLDNYQEAYSWTHDDIKTVLEINPLN

Solvent-accessible surface area (backbone atoms only — not comparable to full-atom values): 34880 Å² total; per-residue (Å²): 73,53,29,39,29,30,30,52,59,37,55,82,40,68,40,82,38,82,44,82,75,81,78,44,48,76,40,14,23,23,30,34,24,25,31,22,32,59,52,74,66,53,54,40,27,43,59,22,77,34,56,36,36,24,90,95,46,79,45,23,32,30,30,46,19,34,20,25,29,33,63,42,76,15,56,88,54,76,91,70,52,74,68,42,41,30,32,54,60,40,69,43,62,69,82,48,93,54,62,62,48,69,41,48,89,89,24,52,33,22,30,29,41,33,45,28,55,22,41,38,23,57,54,32,64,48,57,49,89,47,52,43,78,52,58,79,92,41,64,89,47,45,36,51,30,51,61,33,7,36,38,39,35,38,52,50,47,43,51,32,36,43,44,50,75,42,98,58,75,75,55,31,32,35,28,38,19,57,42,56,55,17,47,48,38,50,49,56,42,38,75,72,67,33,48,41,38,36,31,33,84,51,57,77,84,34,68,58,33,47,56,38,42,73,65,70,30,44,64,43,35,59,81,78,45,79,90,78,75,64,19,35,29,33,41,36,37,66,27,42,50,64,58,47,58,58,49,55,73,27,48,26,70,60,11,35,34,29,36,61,34,70,31,58,78,35,55,64,43,74,38,36,6,48,55,50,26,51,27,10,76,27,37,22,33,41,35,21,36,46,62,40,44,71,68,22,39,54,50,26,52,53,50,49,53,53,41,40,74,76,52,50,64,56,67,54,64,42,57,64,42,77,24,34,72,91,49,43,66,60,43,77,56,86,57,90,84,56,51,28,32,30,35,40,62,47,66,79,131,73,54,28,37,30,30,30,50,60,36,55,82,40,68,41,82,40,82,43,82,75,81,76,42,48,76,40,14,22,23,30,34,22,24,31,22,32,56,53,73,66,55,54,40,27,43,60,21,78,34,58,36,35,23,91,96,46,80,43,22,32,31,30,46,20,34,21,24,30,34,64,42,76,17,56,88,54,77,91,69,52,72,67,41,41,30,33,54,61,40,68,43,61,69,81,48,94,53,63,61,49,68,41,49,89,89,23,52,33,24,30,29,41,33,44,28,54,21,43,36,23,56,55,30,62,49,57,50,90,48,50,43,80,52,57,77,91,41,64,89,47,45,36,52,30,50,61,34,6,35,39,41,36,37,53,50,47,43,51,32,38,44,42,50,74,41,98,58,75,74,54,33,32,34,28,37,20,58,43,55,54,16,46,49,39,51,50,55,43,39,74,72,68,33,47,42,38,37,31,33,83,52,58,76,85,34,69,58,34,47,56,39,41,74,65,70,30,44,61,41,34,60,80,80,45,79,89,78,74,65,19,34,29,34,42,35,37,65,26,42,52,65,59,47,57,58,51,55,73,28,48,26,70,60,12,35,35,30,36,61,33,68,32,59,76,36,54,67,43,76,39,35,6,48,56,50,25,51,27,10,75,27,37,24,33,42,33,21,35,46,61,41,43,69,68,23,39,54,50,25,52,52,50,48,53,52,43,40,73,76,52,49,64,56,66,55,65,43,56,63,41,80,23,34,74,91,48,43,66,60,45,78,55,86,57,90,84,54,50,29,32,28,35,40,61,46,67,80,130

pLDDT: mean 97.34, std 2.76, range [65.62, 98.94]

Radius of gyration: 29.02 Å; Cα contacts (8 Å, |Δi|>4): 1810; chains: 2; bounding box: 51×88×62 Å